Protein AF-A0A7S0HL14-F1 (afdb_monomer_lite)

Sequence (675 aa):
MILPLNVLNHGESYPVNCLTGDGIAELRKSVFEAVQELLWWKELIPRTFLRLEQAVKQRSRDEAVINMSEYMVLVKQAKVHEEEVKIATTMLHEMGVLKYFGHKMTNDKSDTGNSLSLHCLPGIFHCLGCQSFFPQRIHASRQNKIHDNDVANAADITTDAGRDPSKQEQDKYSFEDSVFISPAWMIEVLKGVMRHDWRHLDTFKGDAIGSKKVRKLLQLGIIDEDILKNLWPREKCDEAHTSATRKGIDVSKAVALLRGCDLAHFLGAGGNVDAAEKQQARTRELLCPGIIPHFMRQHQRAVSSSDDFFVSREYEYNIFPAGFTERLVVRCAGRHEDVDCSAGMAVMRGWGRLLVVSWSSEDVVEHTLRVDASTLQQMENFEKDLRALEAFFPGMKRRRQQSEKTRSGEEKVQVGIFWYGKQSKQCAQEIKKTIESKYSSHCYPLNLSCNIYTVSDSVSEDSNFLVNVLCISMECSKKTAGAKIFYNLWNKLTHKKATIIPVILEDYKKYIEEKKTLDKWWPVEIEGMEQYRIFHEYKREEESMRMLYEDVMMKLRRGQGSLLDSMSFCNQNKLLCQDCMRDVNASEEVGEYDLSKKSLQDEDIMMQEVTCSKNAHRKQVKEVLSFNNSFSPCPSCAKQKRVPHFFSRRACLSKLDRTLTAKEYCPSCQREVDV

Organism: NCBI:txid3032

Radius of gyration: 32.2 Å; chains: 1; bounding box: 74×86×93 Å

Foldseek 3Di:
DFPPPPCQPVVDDQDADPPVRPRVVVVVVSVVVVCCPDPCSPPDDDQLLVQLLVLLVVVCLADQKDFQVVSVVSSVVSVPDLVCQVVSVLVCCVVVQKNAQAQDSDPPPDPDDDRPGPLDDPDPCPDPDDDDDDDDDDDDDDDDDDDDDDDDDDPDPDDPDDDDVVVVVVCLQARNRMMGRHSVLLVLLVCLLQPQPVVLLVVLVVPPVSVVQVCCCAFFVKHFQVCLLSSHDPDPDDDDDDDRNNPRDDSSVSSSSCVSVLQKDWAQPLDPPDPVVVVPPPGTIIRGQSSHPLPHDDDPPLDPDPVQFQWKKKWKKQDDPPCLVSSLQSQLSVQARDWGDHNFKIWGHFLQKIKIWGWDPPDNGITMIMITILDPVSVVSSVVSNVSSCSVDRPMDGPDIPPMPRDPADRAAAEEEEEEDDVSVVVSVLLQVLLQVVVVVSVRPDHHRHDYDYQDPPPDPRNRYQEYEYEDAVSLVPPDPSVVSSLVVQQSCVVVVHHYAYEYEPRLVVVCVVVPCPPPSDDPSHPPCVVHPDHQYDDPDPVSSVVVSVVSNVSSRCHPNHDVPPPPPPCLPWLFDPVQVVPVPDPDDTFTWDPPPPDPPDPVQQQDWTATPPPRDIDGNVVSCVVSQDADFQVVCVVVVHDTDGDGPVQQVVQQDPVRWRFDQGPVVRDTGTD

InterPro domains:
  IPR036388 Winged helix-like DNA-binding domain superfamily [G3DSA:1.10.10.10] (16-110)

Secondary structure (DSSP, 8-state):
-------GGGGPPP---TTT-TTHHHHHHHHHHHHHTSGGGG----HHHHHHHHHHHHHTTT-SEEEHHHHHHHHHHHT--GGGHHHHHHHHHHTTS-EE--S-S-------S----SS--S-----S-------------------------------S----HHHHHHHTT--TTEEE--HHHHHHHHHHHHT--HHHHGGGTTSHHHHHHHHHHHHH-EEEHHHHTTSS------S-S-SSTTS---HHHHHHHHHHTTS-EETTTTS---TTGGGS--PPEEE-GGGS-TTS-----S---GGG-SEEEEEEES---TTHHHHHHHHHHTT-SEEEEETTEEEEEETTEEEEEEEEEEETTEEEEEEEESSHHHHHHHHHHHHHHHHHSTT--EEEEPPPEE-SSPPPPSEEEEE-SHHHHHHHHHHHHHHHHHHHHTT-SS---EEEEE--TT--TT---SEEEEEE-GGGTSSSHHHHHHHHHHHHHHHTT-EEEEEE-HHHHHHHHHHT-TTTSS-TT--SGGG----EE--SSHHHHHHHHHHHHHHHHHTTTSSTT-S-TTTTTSEE-TTTTT-TTS-S---EE--TTS-TT-GGGGGSEEE-TTT--EEEHHHHHHHHT---B-HHHHHTTS---B--HHHHHHTB-TTS-BEEEETTTTEEEE-

pLDDT: mean 72.05, std 20.82, range [23.08, 98.31]

Structure (mmCIF, N/CA/C/O backbone):
data_AF-A0A7S0HL14-F1
#
_entry.id   AF-A0A7S0HL14-F1
#
loop_
_atom_site.group_PDB
_atom_site.id
_atom_site.type_symbol
_atom_site.label_atom_id
_atom_site.label_alt_id
_atom_site.label_comp_id
_atom_site.label_asym_id
_atom_site.label_entity_id
_atom_site.label_seq_id
_atom_site.pdbx_PDB_ins_code
_atom_site.Cartn_x
_atom_site.Cartn_y
_atom_site.Cartn_z
_atom_site.occupancy
_atom_site.B_iso_or_equiv
_atom_site.auth_seq_id
_atom_site.auth_comp_id
_atom_site.auth_asym_id
_atom_site.auth_atom_id
_atom_site.pdbx_PDB_model_num
ATOM 1 N N . MET A 1 1 ? 4.676 3.512 27.578 1.00 27.67 1 MET A N 1
ATOM 2 C CA . MET A 1 1 ? 4.393 2.757 28.817 1.00 27.67 1 MET A CA 1
ATOM 3 C C . MET A 1 1 ? 3.334 1.726 28.456 1.00 27.67 1 MET A C 1
ATOM 5 O O . MET A 1 1 ? 2.321 2.122 27.903 1.00 27.67 1 MET A O 1
ATOM 9 N N . ILE A 1 2 ? 3.603 0.425 28.619 1.00 28.83 2 ILE A N 1
ATOM 10 C CA . ILE A 1 2 ? 2.559 -0.608 28.483 1.00 28.83 2 ILE A CA 1
ATOM 11 C C . ILE A 1 2 ? 1.528 -0.236 29.549 1.00 28.83 2 ILE A C 1
ATOM 13 O O . ILE A 1 2 ? 1.938 -0.132 30.705 1.00 28.83 2 ILE A O 1
ATOM 17 N N . LEU A 1 3 ? 0.258 0.013 29.213 1.00 32.94 3 LEU A N 1
ATOM 18 C CA . LEU A 1 3 ? -0.761 -0.218 30.236 1.00 32.94 3 LEU A CA 1
ATOM 19 C C . LEU A 1 3 ? -0.685 -1.721 30.458 1.00 32.94 3 LEU A C 1
ATOM 21 O O . LEU A 1 3 ? -0.991 -2.450 29.510 1.00 32.94 3 LEU A O 1
ATOM 25 N N . PRO A 1 4 ? -0.128 -2.179 31.594 1.00 39.50 4 PRO A N 1
ATOM 26 C CA . PRO A 1 4 ? 0.089 -3.594 31.820 1.00 39.50 4 PRO A CA 1
ATOM 27 C C . PRO A 1 4 ? -1.215 -4.309 31.503 1.00 39.50 4 PRO A C 1
ATOM 29 O O . PRO A 1 4 ? -2.294 -3.773 31.769 1.00 39.50 4 PRO A O 1
ATOM 32 N N . LEU A 1 5 ? -1.128 -5.508 30.934 1.00 44.53 5 LEU A N 1
ATOM 33 C CA . LEU A 1 5 ? -2.241 -6.429 31.060 1.00 44.53 5 LEU A CA 1
ATOM 34 C C . LEU A 1 5 ? -2.443 -6.537 32.574 1.00 44.53 5 LEU A C 1
ATOM 36 O O . LEU A 1 5 ? -1.595 -7.107 33.259 1.00 44.53 5 LEU A O 1
ATOM 40 N N . ASN A 1 6 ? -3.447 -5.836 33.105 1.00 48.62 6 ASN A N 1
ATOM 41 C CA . ASN A 1 6 ? -3.761 -5.865 34.522 1.00 48.62 6 ASN A CA 1
ATOM 42 C C . ASN A 1 6 ? -4.349 -7.246 34.736 1.00 48.62 6 ASN A C 1
ATOM 44 O O . ASN A 1 6 ? -5.549 -7.470 34.586 1.00 48.62 6 ASN A O 1
ATOM 48 N N . VAL A 1 7 ? -3.450 -8.200 34.957 1.00 54.28 7 VAL A N 1
ATOM 49 C CA . VAL A 1 7 ? -3.810 -9.546 35.336 1.00 54.28 7 VAL A CA 1
ATOM 50 C C . VAL A 1 7 ? -4.425 -9.401 36.716 1.00 54.28 7 VAL A C 1
ATOM 52 O O . VAL A 1 7 ? -3.726 -9.175 37.706 1.00 54.28 7 VAL A O 1
ATOM 55 N N . LEU A 1 8 ? -5.755 -9.430 36.745 1.00 56.16 8 LEU A N 1
ATOM 56 C CA . LEU A 1 8 ? -6.511 -9.350 37.981 1.00 56.16 8 LEU A CA 1
ATOM 57 C C . LEU A 1 8 ? -6.079 -10.506 38.877 1.00 56.16 8 LEU A C 1
ATOM 59 O O . LEU A 1 8 ? -5.734 -11.584 38.386 1.00 56.16 8 LEU A O 1
ATOM 63 N N . ASN A 1 9 ? -6.073 -10.264 40.185 1.00 63.84 9 ASN A N 1
ATOM 64 C CA . ASN A 1 9 ? -5.718 -11.281 41.168 1.00 63.84 9 ASN A CA 1
ATOM 65 C C . ASN A 1 9 ? -4.290 -11.847 41.008 1.00 63.84 9 ASN A C 1
ATOM 67 O O . ASN A 1 9 ? -4.067 -13.031 41.221 1.00 63.84 9 ASN A O 1
ATOM 71 N N . HIS A 1 10 ? -3.319 -11.044 40.556 1.00 67.75 10 HIS A N 1
ATOM 72 C CA . HIS A 1 10 ? -1.920 -11.477 40.383 1.00 67.75 10 HIS A CA 1
ATOM 73 C C . HIS A 1 10 ? -1.721 -12.712 39.473 1.00 67.75 10 HIS A C 1
ATOM 75 O O . HIS A 1 10 ? -0.674 -13.355 39.527 1.00 67.75 10 HIS A O 1
ATOM 81 N N . GLY A 1 11 ? -2.694 -13.039 38.614 1.00 65.81 11 GLY A N 1
ATOM 82 C CA . GLY A 1 11 ? -2.657 -14.240 37.766 1.00 65.81 11 GLY A CA 1
ATOM 83 C C . GLY A 1 11 ? -3.270 -15.490 38.382 1.00 65.81 11 GLY A C 1
ATOM 84 O O . GLY A 1 11 ? -3.251 -16.541 37.745 1.00 65.81 11 GLY A O 1
ATOM 85 N N . GLU A 1 12 ? -3.853 -15.389 39.572 1.00 66.94 12 GLU A N 1
ATOM 86 C CA . GLU A 1 12 ? -4.591 -16.481 40.192 1.00 66.94 12 GLU A CA 1
ATOM 87 C C . GLU A 1 12 ? -5.990 -16.637 39.577 1.00 66.94 12 GLU A C 1
ATOM 89 O O . GLU A 1 12 ? -6.750 -15.679 39.406 1.00 66.94 12 GLU A O 1
ATOM 94 N N . SER A 1 13 ? -6.354 -17.879 39.263 1.00 76.44 13 SER A N 1
ATOM 95 C CA . SER A 1 13 ? -7.657 -18.236 38.703 1.00 76.44 13 SER A CA 1
ATOM 96 C C . SER A 1 13 ? -8.749 -18.294 39.771 1.00 76.44 13 SER A C 1
ATOM 98 O O . SER A 1 13 ? -8.554 -18.914 40.816 1.00 76.44 13 SER A O 1
ATOM 100 N N . TYR A 1 14 ? -9.937 -17.764 39.466 1.00 79.06 14 TYR A N 1
ATOM 101 C CA . TYR A 1 14 ? -11.134 -17.995 40.277 1.00 79.06 14 TYR A CA 1
ATOM 102 C C . TYR A 1 14 ? -11.744 -19.365 39.941 1.00 79.06 14 TYR A C 1
ATOM 104 O O . TYR A 1 14 ? -12.082 -19.599 38.776 1.00 79.06 14 TYR A O 1
ATOM 112 N N . PRO A 1 15 ? -11.911 -20.277 40.915 1.00 82.69 15 PRO A N 1
ATOM 113 C CA . PRO A 1 15 ? -12.635 -21.519 40.688 1.00 82.69 15 PRO A CA 1
ATOM 114 C C . PRO A 1 15 ? -14.128 -21.201 40.568 1.00 82.69 15 PRO A C 1
ATOM 116 O O . PRO A 1 15 ? -14.776 -20.895 41.563 1.00 82.69 15 PRO A O 1
ATOM 119 N N . VAL A 1 16 ? -14.669 -21.248 39.350 1.00 88.50 16 VAL A N 1
ATOM 120 C CA . VAL A 1 16 ? -16.094 -20.999 39.092 1.00 88.50 16 VAL A CA 1
ATOM 121 C C . VAL A 1 16 ? -16.775 -22.301 38.696 1.00 88.50 16 VAL A C 1
ATOM 123 O O . VAL A 1 16 ? -16.356 -22.962 37.745 1.00 88.50 16 VAL A O 1
ATOM 126 N N . ASN A 1 17 ? -17.844 -22.662 39.402 1.00 88.88 17 ASN A N 1
ATOM 127 C CA . ASN A 1 17 ? -18.655 -23.835 39.102 1.00 88.88 17 ASN A CA 1
ATOM 128 C C . ASN A 1 17 ? -19.972 -23.412 38.437 1.00 88.88 17 ASN A C 1
ATOM 130 O O . ASN A 1 17 ? -20.773 -22.678 39.011 1.00 88.88 17 ASN A O 1
ATOM 134 N N . CYS A 1 18 ? -20.215 -23.895 37.219 1.00 85.12 18 CYS A N 1
ATOM 135 C CA . CYS A 1 18 ? -21.403 -23.550 36.438 1.00 85.12 18 CYS A CA 1
ATOM 136 C C . CYS A 1 18 ? -22.689 -24.267 36.885 1.00 85.12 18 CYS A C 1
ATOM 138 O O . CYS A 1 18 ? -23.774 -23.824 36.520 1.00 85.12 18 CYS A O 1
ATOM 140 N N . LEU A 1 19 ? -22.582 -25.352 37.659 1.00 86.50 19 LEU A N 1
ATOM 141 C CA . LEU A 1 19 ? -23.725 -26.117 38.165 1.00 86.50 19 LEU A CA 1
ATOM 142 C C . LEU A 1 19 ? -24.200 -25.597 39.521 1.00 86.50 19 LEU A C 1
ATOM 144 O O . LEU A 1 19 ? -25.401 -25.478 39.744 1.00 86.50 19 LEU A O 1
ATOM 148 N N . THR A 1 20 ? -23.265 -25.295 40.422 1.00 91.75 20 THR A N 1
ATOM 149 C CA . THR A 1 20 ? -23.585 -24.819 41.778 1.00 91.75 20 THR A CA 1
ATOM 150 C C . THR A 1 20 ? -23.620 -23.296 41.872 1.00 91.75 20 THR A C 1
ATOM 152 O O . THR A 1 20 ? -24.282 -22.750 42.749 1.00 91.75 20 THR A O 1
ATOM 155 N N . GLY A 1 21 ? -22.941 -22.600 40.955 1.00 89.88 21 GLY A N 1
ATOM 156 C CA . GLY A 1 21 ? -22.742 -21.155 41.013 1.00 89.88 21 GLY A CA 1
ATOM 157 C C . GLY A 1 21 ? -21.620 -20.720 41.962 1.00 89.88 21 GLY A C 1
ATOM 158 O O . GLY A 1 21 ? -21.402 -19.515 42.113 1.00 89.88 21 GLY A O 1
ATOM 159 N N . ASP A 1 22 ? -20.901 -21.665 42.579 1.00 93.19 22 ASP A N 1
ATOM 160 C CA . ASP A 1 22 ? -19.770 -21.366 43.465 1.00 93.19 22 ASP A CA 1
ATOM 161 C C . ASP A 1 22 ? -18.701 -20.561 42.711 1.00 93.19 22 ASP A C 1
ATOM 163 O O . ASP A 1 22 ? -18.429 -20.818 41.534 1.00 93.19 22 ASP A O 1
ATOM 167 N N . GLY A 1 23 ? -18.108 -19.563 43.370 1.00 86.94 23 GLY A N 1
ATOM 168 C CA . GLY A 1 23 ? -17.085 -18.698 42.777 1.00 86.94 23 GLY A CA 1
ATOM 169 C C . GLY A 1 23 ? -17.621 -17.529 41.942 1.00 86.94 23 GLY A C 1
ATOM 170 O O . GLY A 1 23 ? -16.855 -16.624 41.604 1.00 86.94 23 GLY A O 1
ATOM 171 N N . ILE A 1 24 ? -18.919 -17.494 41.594 1.00 89.31 24 ILE A N 1
ATOM 172 C CA . ILE A 1 24 ? -19.498 -16.393 40.797 1.00 89.31 24 ILE A CA 1
ATOM 173 C C . ILE A 1 24 ? -19.527 -15.083 41.594 1.00 89.31 24 ILE A C 1
ATOM 175 O O . ILE A 1 24 ? -19.298 -14.010 41.028 1.00 89.31 24 ILE A O 1
ATOM 179 N N . ALA A 1 25 ? -19.832 -15.140 42.892 1.00 90.12 25 ALA A N 1
ATOM 180 C CA . ALA A 1 25 ? -19.901 -13.949 43.737 1.00 90.12 25 ALA A CA 1
ATOM 181 C C . ALA A 1 25 ? -18.509 -13.330 43.936 1.00 90.12 25 ALA A C 1
ATOM 183 O O . ALA A 1 25 ? -18.350 -12.113 43.836 1.00 90.12 25 ALA A O 1
ATOM 184 N N . GLU A 1 26 ? -17.506 -14.178 44.143 1.00 89.25 26 GLU A N 1
ATOM 185 C CA . GLU A 1 26 ? -16.096 -13.835 44.275 1.00 89.25 26 GLU A CA 1
ATOM 186 C C . GLU A 1 26 ? -15.563 -13.230 42.977 1.00 89.25 26 GLU A C 1
ATOM 188 O O . GLU A 1 26 ? -14.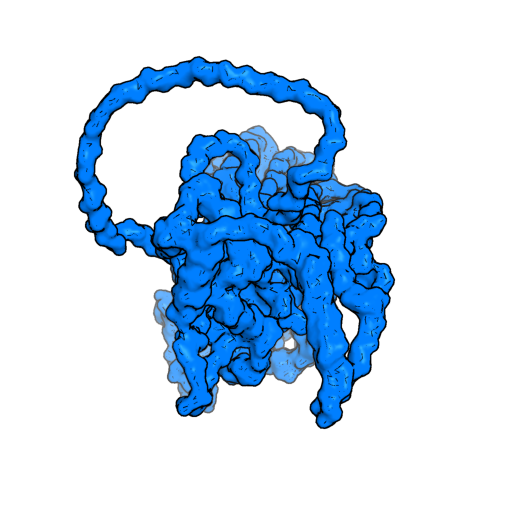977 -12.147 43.003 1.00 89.25 26 GLU A O 1
ATOM 193 N N . LEU A 1 27 ? -15.850 -13.862 41.832 1.00 87.06 27 LEU A N 1
ATOM 194 C CA . LEU A 1 27 ? -15.497 -13.319 40.523 1.00 87.06 27 LEU A CA 1
ATOM 195 C C . LEU A 1 27 ? -16.151 -11.950 40.297 1.00 87.06 27 LEU A C 1
ATOM 197 O O . LEU A 1 27 ? -15.487 -11.011 39.866 1.00 87.06 27 LEU A O 1
ATOM 201 N N . ARG A 1 28 ? -17.444 -11.800 40.617 1.00 89.38 28 ARG A N 1
ATOM 202 C CA . ARG A 1 28 ? -18.153 -10.518 40.485 1.00 89.38 28 ARG A CA 1
ATOM 203 C C . ARG A 1 28 ? -17.505 -9.437 41.346 1.00 89.38 28 ARG A C 1
ATOM 205 O O . ARG A 1 28 ? -17.292 -8.332 40.856 1.00 89.38 28 ARG A O 1
ATOM 212 N N . LYS A 1 29 ? -17.203 -9.747 42.609 1.00 88.75 29 LYS A N 1
ATOM 213 C CA . LYS A 1 29 ? -16.534 -8.827 43.534 1.00 88.75 29 LYS A CA 1
ATOM 214 C C . LYS A 1 29 ? -15.169 -8.400 42.989 1.00 88.75 29 LYS A C 1
ATOM 216 O O . LYS A 1 29 ? -14.912 -7.205 42.917 1.00 88.75 29 LYS A O 1
ATOM 221 N N . SER A 1 30 ? -14.367 -9.354 42.522 1.00 85.94 30 SER A N 1
ATOM 222 C CA . SER A 1 30 ? -13.057 -9.092 41.920 1.00 85.94 30 SER A CA 1
ATOM 223 C C . SER A 1 30 ? -13.144 -8.178 40.698 1.00 85.94 30 SER A C 1
ATOM 225 O O . SER A 1 30 ? -12.401 -7.208 40.594 1.00 85.94 30 SER A O 1
ATOM 227 N N . VAL A 1 31 ? -14.109 -8.414 39.802 1.00 86.44 31 VAL A N 1
ATOM 228 C CA . VAL A 1 31 ? -14.343 -7.531 38.649 1.00 86.44 31 VAL A CA 1
ATOM 229 C C . VAL A 1 31 ? -14.704 -6.112 39.101 1.00 86.44 31 VAL A C 1
ATOM 231 O O . VAL A 1 31 ? -14.217 -5.151 38.511 1.00 86.44 31 VAL A O 1
ATOM 234 N N . PHE A 1 32 ? -15.524 -5.950 40.145 1.00 88.06 32 PHE A N 1
ATOM 235 C CA . PHE A 1 32 ? -15.841 -4.623 40.686 1.00 88.06 32 PHE A CA 1
ATOM 236 C C . PHE A 1 32 ? -14.618 -3.922 41.280 1.00 88.06 32 PHE A C 1
ATOM 238 O O . PHE A 1 32 ? -14.407 -2.748 40.987 1.00 88.06 32 PHE A O 1
ATOM 245 N N . GLU A 1 33 ? -13.823 -4.623 42.086 1.00 86.88 33 GLU A N 1
ATOM 246 C CA . GLU A 1 33 ? -12.596 -4.084 42.688 1.00 86.88 33 GLU A CA 1
ATOM 247 C C . GLU A 1 33 ? -11.602 -3.669 41.597 1.00 86.88 33 GLU A C 1
ATOM 249 O O . GLU A 1 33 ? -11.159 -2.523 41.563 1.00 86.88 33 GLU A O 1
ATOM 254 N N . ALA A 1 34 ? -11.377 -4.540 40.614 1.00 83.88 34 ALA A N 1
ATOM 255 C CA . ALA A 1 34 ? -10.540 -4.271 39.452 1.00 83.88 34 ALA A CA 1
ATOM 256 C C . ALA A 1 34 ? -10.969 -3.023 38.674 1.00 83.88 34 ALA A C 1
ATOM 258 O O . ALA A 1 34 ? -10.138 -2.209 38.280 1.00 83.88 34 ALA A O 1
ATOM 259 N N . VAL A 1 35 ? -12.275 -2.867 38.443 1.00 83.94 35 VAL A N 1
ATOM 260 C CA . VAL A 1 35 ? -12.829 -1.702 37.750 1.00 83.94 35 VAL A CA 1
ATOM 261 C C . VAL A 1 35 ? -12.639 -0.426 38.577 1.00 83.94 35 VAL A C 1
ATOM 263 O O . VAL A 1 35 ? -12.315 0.613 38.010 1.00 83.94 35 VAL A O 1
ATOM 266 N N . GLN A 1 36 ? -12.782 -0.493 39.904 1.00 85.75 36 GLN A N 1
ATOM 267 C CA . GLN A 1 36 ? -12.572 0.650 40.803 1.00 85.75 36 GLN A CA 1
ATOM 268 C C . GLN A 1 36 ? -11.106 1.099 40.896 1.00 85.75 36 GLN A C 1
ATOM 270 O O . GLN A 1 36 ? -10.846 2.266 41.205 1.00 85.75 36 GLN A O 1
ATOM 275 N N . GLU A 1 37 ? -10.165 0.194 40.630 1.00 83.25 37 GLU A N 1
ATOM 276 C CA . GLU A 1 37 ? -8.726 0.471 40.577 1.00 83.25 37 GLU A CA 1
ATOM 277 C C . GLU A 1 37 ? -8.276 1.119 39.259 1.00 83.25 37 GLU A C 1
ATOM 279 O O . GLU A 1 37 ? -7.168 1.658 39.180 1.00 83.25 37 GLU A O 1
ATOM 284 N N . LEU A 1 38 ? -9.115 1.108 38.217 1.00 79.38 38 LEU A N 1
ATOM 285 C CA . LEU A 1 38 ? -8.789 1.756 36.950 1.00 79.38 38 LEU A CA 1
ATOM 286 C C . LEU A 1 38 ? -8.641 3.268 37.146 1.00 79.38 38 LEU A C 1
ATOM 288 O O . LEU A 1 38 ? -9.503 3.925 37.730 1.00 79.38 38 LEU A O 1
ATOM 292 N N . LEU A 1 39 ? -7.567 3.840 36.593 1.00 79.25 39 LEU A N 1
ATOM 293 C CA . LEU A 1 39 ? -7.247 5.270 36.726 1.00 79.25 39 LEU A CA 1
ATOM 294 C C . LEU A 1 39 ? -8.408 6.186 36.302 1.00 79.25 39 LEU A C 1
ATOM 296 O O . LEU A 1 39 ? -8.631 7.227 36.915 1.00 79.25 39 LEU A O 1
ATOM 300 N N . TRP A 1 40 ? -9.168 5.766 35.292 1.00 76.50 40 TRP A N 1
ATOM 301 C CA . TRP A 1 40 ? -10.280 6.518 34.717 1.00 76.50 40 TRP A CA 1
ATOM 302 C C . TRP A 1 40 ? -11.609 6.336 35.470 1.00 76.50 40 TRP A C 1
ATOM 304 O O . TRP A 1 40 ? -12.562 7.065 35.213 1.00 76.50 40 TRP A O 1
ATOM 314 N N . TRP A 1 41 ? -11.704 5.422 36.445 1.00 80.25 41 TRP A N 1
ATOM 315 C CA . TRP A 1 41 ? -12.949 5.195 37.198 1.00 80.25 41 TRP A CA 1
ATOM 316 C C . TRP A 1 41 ? -13.405 6.427 37.992 1.00 80.25 41 TRP A C 1
ATOM 318 O O . TRP A 1 41 ? -14.599 6.674 38.151 1.00 80.25 41 TRP A O 1
ATOM 328 N N . LYS A 1 42 ? -12.448 7.214 38.497 1.00 83.31 42 LYS A N 1
ATOM 329 C CA . LYS A 1 42 ? -12.705 8.454 39.250 1.00 83.31 42 LYS A CA 1
ATOM 330 C C . LYS A 1 42 ? -12.611 9.709 38.381 1.00 83.31 42 LYS A C 1
ATOM 332 O O . LYS A 1 42 ? -12.686 10.818 38.910 1.00 83.31 42 LYS A O 1
ATOM 337 N N . GLU A 1 43 ? -12.406 9.549 37.078 1.00 83.88 43 GLU A N 1
ATOM 338 C CA . GLU A 1 43 ? -12.248 10.672 36.168 1.00 83.88 43 GLU A CA 1
ATOM 339 C C . GLU A 1 43 ? -13.578 11.414 35.996 1.00 83.88 43 GLU A C 1
ATOM 341 O O . GLU A 1 43 ? -14.638 10.823 35.778 1.00 83.88 43 GLU A O 1
ATOM 346 N N . LEU A 1 44 ? -13.535 12.738 36.147 1.00 89.62 44 LEU A N 1
ATOM 347 C CA . LEU A 1 44 ? -14.723 13.576 36.043 1.00 89.62 44 LEU A CA 1
ATOM 348 C C . LEU A 1 44 ? -15.034 13.839 34.570 1.00 89.62 44 LEU A C 1
ATOM 350 O O . LEU A 1 44 ? -14.420 14.697 33.943 1.00 89.62 44 LEU A O 1
ATOM 354 N N . ILE A 1 45 ? -16.028 13.132 34.034 1.00 91.75 45 ILE A N 1
ATOM 355 C CA . ILE A 1 45 ? -16.480 13.326 32.653 1.00 91.75 45 ILE A CA 1
ATOM 356 C C . ILE A 1 45 ? -17.509 14.471 32.595 1.00 91.75 45 ILE A C 1
ATOM 358 O O . ILE A 1 45 ? -18.519 14.429 33.313 1.00 91.75 45 ILE A O 1
ATOM 362 N N . PRO A 1 46 ? -17.321 15.487 31.728 1.00 95.69 46 PRO A N 1
ATOM 363 C CA . PRO A 1 46 ? -18.305 16.546 31.536 1.00 95.69 46 PRO A CA 1
ATOM 364 C C . PRO A 1 46 ? -19.691 16.000 31.168 1.00 95.69 46 PRO A C 1
ATOM 366 O O . PRO A 1 46 ? -19.847 15.138 30.302 1.00 95.69 46 PRO A O 1
ATOM 369 N N . ARG A 1 47 ? -20.749 16.558 31.775 1.00 96.88 47 ARG A N 1
ATOM 370 C CA . ARG A 1 47 ? -22.139 16.146 31.486 1.00 96.88 47 ARG A CA 1
ATOM 371 C C . ARG A 1 47 ? -22.518 16.324 30.012 1.00 96.88 47 ARG A C 1
ATOM 373 O O . ARG A 1 47 ? -23.366 15.592 29.514 1.00 96.88 47 ARG A O 1
ATOM 380 N N . THR A 1 48 ? -21.928 17.302 29.329 1.00 97.94 48 THR A N 1
ATOM 381 C CA . THR A 1 48 ? -22.106 17.541 27.888 1.00 97.94 48 THR A CA 1
ATOM 382 C C . THR A 1 48 ? -21.564 16.375 27.060 1.00 97.94 48 THR A C 1
ATOM 384 O O . THR A 1 48 ? -22.221 15.953 26.112 1.00 97.94 48 THR A O 1
ATOM 387 N N . PHE A 1 49 ? -20.444 15.771 27.468 1.00 97.06 49 PHE A N 1
ATOM 388 C CA . PHE A 1 49 ? -19.846 14.627 26.775 1.00 97.06 49 PHE A CA 1
ATOM 389 C C . PHE A 1 49 ? -20.683 13.362 26.989 1.00 97.06 49 PHE A C 1
ATOM 391 O O . PHE A 1 49 ? -20.947 12.637 26.035 1.00 97.06 49 PHE A O 1
ATOM 398 N N . LEU A 1 50 ? -21.203 13.148 28.204 1.00 96.50 50 LEU A N 1
ATOM 399 C CA . LEU A 1 50 ? -22.134 12.045 28.490 1.00 96.50 50 LEU A CA 1
ATOM 400 C C . LEU A 1 50 ? -23.455 12.178 27.714 1.00 96.50 50 LEU A C 1
ATOM 402 O O . LEU A 1 50 ? -24.016 11.186 27.253 1.00 96.50 50 LEU A O 1
ATOM 406 N N . ARG A 1 51 ? -23.965 13.403 27.529 1.00 98.19 51 ARG A N 1
ATOM 407 C CA . ARG A 1 51 ? -25.136 13.646 26.666 1.00 98.19 51 ARG A CA 1
ATOM 408 C C . ARG A 1 51 ? -24.835 13.331 25.206 1.00 98.19 51 ARG A C 1
ATOM 410 O O . ARG A 1 51 ? -25.686 12.751 24.538 1.00 98.19 51 ARG A O 1
ATOM 417 N N . LEU A 1 52 ? -23.645 13.691 24.724 1.00 98.31 52 LEU A N 1
ATOM 418 C CA . LEU A 1 52 ? -23.210 13.349 23.373 1.00 98.31 52 LEU A CA 1
ATOM 419 C C . LEU A 1 52 ? -23.093 11.831 23.202 1.00 98.31 52 LEU A C 1
ATOM 421 O O . LEU A 1 52 ? -23.626 11.292 22.239 1.00 98.31 52 LEU A O 1
ATOM 425 N N . GLU A 1 53 ? -22.493 11.131 24.166 1.00 97.50 53 GLU A N 1
ATOM 426 C CA . GLU A 1 53 ? -22.430 9.667 24.195 1.00 97.50 53 GLU A CA 1
ATOM 427 C C . GLU A 1 53 ? -23.827 9.039 24.077 1.00 97.50 53 GLU A C 1
ATOM 429 O O . GLU A 1 53 ? -24.053 8.151 23.254 1.00 97.50 53 GLU A O 1
ATOM 434 N N . GLN A 1 54 ? -24.786 9.518 24.874 1.00 97.81 54 GLN A N 1
ATOM 435 C CA . GLN A 1 54 ? -26.173 9.052 24.834 1.00 97.81 54 GLN A CA 1
ATOM 436 C C . GLN A 1 54 ? -26.837 9.339 23.483 1.00 97.81 54 GLN A C 1
ATOM 438 O O . GLN A 1 54 ? -27.513 8.462 22.946 1.00 97.81 54 GLN A O 1
ATOM 443 N N . ALA A 1 55 ? -26.623 10.528 22.914 1.00 97.81 55 ALA A N 1
ATOM 444 C CA . ALA A 1 55 ? -27.150 10.895 21.602 1.00 97.81 55 ALA A CA 1
ATOM 445 C C . ALA A 1 55 ? -26.591 9.987 20.494 1.00 97.81 55 ALA A C 1
ATOM 447 O O . ALA A 1 55 ? -27.353 9.484 19.667 1.00 97.81 55 ALA A O 1
ATOM 448 N N . VAL A 1 56 ? -25.287 9.696 20.526 1.00 97.50 56 VAL A N 1
ATOM 449 C CA . VAL A 1 56 ? -24.623 8.767 19.600 1.00 97.50 56 VAL A CA 1
ATOM 450 C C . VAL A 1 56 ? -25.179 7.349 19.758 1.00 97.50 56 VAL A C 1
ATOM 452 O O . VAL A 1 56 ? -25.573 6.738 18.767 1.00 97.50 56 VAL A O 1
ATOM 455 N N . LYS A 1 57 ? -25.300 6.837 20.992 1.00 95.88 57 LYS A N 1
ATOM 456 C CA . LYS A 1 57 ? -25.880 5.507 21.274 1.00 95.88 57 LYS A CA 1
ATOM 457 C C . LYS A 1 57 ? -27.348 5.385 20.868 1.00 95.88 57 LYS A C 1
ATOM 459 O O . LYS A 1 57 ? -27.798 4.302 20.507 1.00 95.88 57 LYS A O 1
ATOM 464 N N . GLN A 1 58 ? -28.113 6.468 20.963 1.00 95.81 58 GLN A N 1
ATOM 465 C CA . GLN A 1 58 ? -29.497 6.483 20.510 1.00 95.81 58 GLN A CA 1
ATOM 466 C C . GLN A 1 58 ? -29.557 6.468 18.979 1.00 95.81 58 GLN A C 1
ATOM 468 O O . GLN A 1 58 ? -30.297 5.663 18.420 1.00 95.81 58 GLN A O 1
ATOM 473 N N . ARG A 1 59 ? -28.741 7.291 18.305 1.00 95.69 59 ARG A N 1
ATOM 474 C CA . ARG A 1 59 ? -28.659 7.336 16.838 1.00 95.69 59 ARG A CA 1
ATOM 475 C C . ARG A 1 59 ? -28.157 6.019 16.240 1.00 95.69 59 ARG A C 1
ATOM 477 O O . ARG A 1 59 ? -28.622 5.615 15.178 1.00 95.69 59 ARG A O 1
ATOM 484 N N . SER A 1 60 ? -27.268 5.315 16.942 1.00 94.06 60 SER A N 1
ATOM 485 C CA . SER A 1 60 ? -26.672 4.064 16.462 1.00 94.06 60 SER A CA 1
ATOM 486 C C . SER A 1 60 ? -27.637 2.879 16.371 1.00 94.06 60 SER A C 1
ATOM 488 O O . SER A 1 60 ? -27.306 1.854 15.769 1.00 94.06 60 SER A O 1
ATOM 490 N N . ARG A 1 61 ? -28.841 3.021 16.945 1.00 90.75 61 ARG A N 1
ATOM 491 C CA . ARG A 1 61 ? -29.947 2.067 16.789 1.00 90.75 61 ARG A CA 1
ATOM 492 C C . ARG A 1 61 ? -30.545 2.101 15.385 1.00 90.75 61 ARG A C 1
ATOM 494 O O . ARG A 1 61 ? -31.005 1.069 14.910 1.00 90.75 61 ARG A O 1
ATOM 501 N N . ASP A 1 62 ? -30.505 3.258 14.731 1.00 90.81 62 ASP A N 1
ATOM 502 C CA . ASP A 1 62 ? -31.129 3.469 13.423 1.00 90.81 62 ASP A CA 1
ATOM 503 C C . ASP A 1 62 ? -30.096 3.454 12.286 1.00 90.81 62 ASP A C 1
ATOM 505 O O . ASP A 1 62 ? -30.380 3.004 11.168 1.00 90.81 62 ASP A O 1
ATOM 509 N N . GLU A 1 63 ? -28.882 3.936 12.570 1.00 92.50 63 GLU A N 1
ATOM 510 C CA . GLU A 1 63 ? -27.817 4.132 11.590 1.00 92.50 63 GLU A CA 1
ATOM 511 C C . GLU A 1 63 ? -26.461 3.657 12.108 1.00 92.50 63 GLU A C 1
ATOM 513 O O . GLU A 1 63 ? -26.062 3.938 13.231 1.00 92.50 63 GLU A O 1
ATOM 518 N N . ALA A 1 64 ? -25.702 2.963 11.260 1.00 91.88 64 ALA A N 1
ATOM 519 C CA . ALA A 1 64 ? -24.365 2.510 11.631 1.00 91.88 64 ALA A CA 1
ATOM 520 C C . ALA A 1 64 ? -23.282 3.582 11.457 1.00 91.88 64 ALA A C 1
ATOM 522 O O . ALA A 1 64 ? -22.287 3.592 12.184 1.00 91.88 64 ALA A O 1
ATOM 523 N N . VAL A 1 65 ? -23.474 4.459 10.472 1.00 93.38 65 VAL A N 1
ATOM 524 C CA . VAL A 1 65 ? -22.506 5.466 10.036 1.00 93.38 65 VAL A CA 1
ATOM 525 C C . VAL A 1 65 ? -23.266 6.721 9.660 1.00 93.38 65 VAL A C 1
ATOM 527 O O . VAL A 1 65 ? -24.194 6.636 8.850 1.00 93.38 65 VAL A O 1
ATOM 530 N N . ILE A 1 66 ? -22.819 7.841 10.211 1.00 94.19 66 ILE A N 1
ATOM 531 C CA . ILE A 1 66 ? -23.288 9.190 9.898 1.00 94.19 66 ILE A CA 1
ATOM 532 C C . ILE A 1 66 ? -22.136 9.988 9.297 1.00 94.19 66 ILE A C 1
ATOM 534 O O . ILE A 1 66 ? -20.968 9.649 9.498 1.00 94.19 66 ILE A O 1
ATOM 538 N N . ASN A 1 67 ? -22.444 11.035 8.547 1.00 91.88 67 ASN A N 1
ATOM 539 C CA . ASN A 1 67 ? -21.417 11.955 8.076 1.00 91.88 67 ASN A CA 1
ATOM 540 C C . ASN A 1 67 ? -21.036 12.973 9.172 1.00 91.88 67 ASN A C 1
ATOM 542 O O . ASN A 1 67 ? -21.716 13.114 10.194 1.00 91.88 67 ASN A O 1
ATOM 546 N N . MET A 1 68 ? -19.947 13.712 8.955 1.00 91.38 68 MET A N 1
ATOM 547 C CA . MET A 1 68 ? -19.467 14.704 9.920 1.00 91.38 68 MET A CA 1
ATOM 548 C C . MET A 1 68 ? -20.501 15.807 10.206 1.00 91.38 68 MET A C 1
ATOM 550 O O . MET A 1 68 ? -20.639 16.240 11.347 1.00 91.38 68 MET A O 1
ATOM 554 N N . SER A 1 69 ? -21.283 16.238 9.210 1.00 92.50 69 SER A N 1
ATOM 555 C CA . SER A 1 69 ? -22.305 17.278 9.408 1.00 92.50 69 SER A CA 1
ATOM 556 C C . SER A 1 69 ? -23.441 16.822 10.333 1.00 92.50 69 SER A C 1
ATOM 558 O O . SER A 1 69 ? -23.851 17.563 11.225 1.00 92.50 69 SER A O 1
ATOM 560 N N . GLU A 1 70 ? -23.885 15.572 10.196 1.00 95.62 70 GLU A N 1
ATOM 561 C CA . GLU A 1 70 ? -24.876 14.939 11.067 1.00 95.62 70 GLU A CA 1
ATOM 562 C C . GLU A 1 70 ? -24.325 14.761 12.484 1.00 95.62 70 GLU A C 1
ATOM 564 O O . GLU A 1 70 ? -25.020 15.030 13.466 1.00 95.62 70 GLU A O 1
ATOM 569 N N . TYR A 1 71 ? -23.053 14.376 12.610 1.00 96.31 71 TYR A N 1
ATOM 570 C CA . TYR A 1 71 ? -22.391 14.295 13.908 1.00 96.31 71 TYR A CA 1
ATOM 571 C C . TYR A 1 71 ? -22.324 15.663 14.602 1.00 96.31 71 TYR A C 1
ATOM 573 O O . TYR A 1 71 ? -22.647 15.766 15.786 1.00 96.31 71 TYR A O 1
ATOM 581 N N . MET A 1 72 ? -22.014 16.738 13.870 1.00 95.88 72 MET A N 1
ATOM 582 C CA . MET A 1 72 ? -22.001 18.099 14.421 1.00 95.88 72 MET A CA 1
ATOM 583 C C . MET A 1 72 ? -23.382 18.562 14.913 1.00 95.88 72 MET A C 1
ATOM 585 O O . MET A 1 72 ? -23.469 19.342 15.866 1.00 95.88 72 MET A O 1
ATOM 589 N N . VAL A 1 73 ? -24.478 18.047 14.343 1.00 97.44 73 VAL A N 1
ATOM 590 C CA . VAL A 1 73 ? -25.827 18.266 14.889 1.00 97.44 73 VAL A CA 1
ATOM 591 C C . VAL A 1 73 ? -25.965 17.622 16.272 1.00 97.44 73 VAL A C 1
ATOM 593 O O . VAL A 1 73 ? -26.466 18.278 17.189 1.00 97.44 73 VAL A O 1
ATOM 596 N N . LEU A 1 74 ? -25.474 16.390 16.462 1.00 97.94 74 LEU A N 1
ATOM 597 C CA . LEU A 1 74 ? -25.484 15.714 17.769 1.00 97.94 74 LEU A CA 1
ATOM 598 C C . LEU A 1 74 ? -24.633 16.468 18.800 1.00 97.94 74 LEU A C 1
ATOM 600 O O . LEU A 1 74 ? -25.071 16.673 19.932 1.00 97.94 74 LEU A O 1
ATOM 604 N N . VAL A 1 75 ? -23.453 16.941 18.394 1.00 97.44 75 VAL A N 1
ATOM 605 C CA . VAL A 1 75 ? -22.553 17.775 19.212 1.00 97.44 75 VAL A CA 1
ATOM 606 C C . VAL A 1 75 ? -23.273 19.036 19.700 1.00 97.44 75 VAL A C 1
ATOM 608 O O . VAL A 1 75 ? -23.294 19.323 20.902 1.00 97.44 75 VAL A O 1
ATOM 611 N N . LYS A 1 76 ? -23.940 19.756 18.788 1.00 97.06 76 LYS A N 1
ATOM 612 C CA . LYS A 1 76 ? -24.704 20.969 19.110 1.00 97.06 76 LYS A CA 1
ATOM 613 C C . LYS A 1 76 ? -25.880 20.677 20.046 1.00 97.06 76 LYS A C 1
ATOM 615 O O . LYS A 1 76 ? -26.102 21.419 21.002 1.00 97.06 76 LYS A O 1
ATOM 620 N N . GLN A 1 77 ? -26.616 19.589 19.812 1.00 97.31 77 GLN A N 1
ATOM 621 C CA . GLN A 1 77 ? -27.728 19.159 20.672 1.00 97.31 77 GLN A CA 1
ATOM 622 C C . GLN A 1 77 ? -27.257 18.780 22.084 1.00 97.31 77 GLN A C 1
ATOM 624 O O . GLN A 1 77 ? -27.922 19.106 23.070 1.00 97.31 77 GLN A O 1
ATOM 629 N N . ALA A 1 78 ? -26.085 18.151 22.194 1.00 97.88 78 ALA A N 1
ATOM 630 C CA . ALA A 1 78 ? -25.453 17.808 23.465 1.00 97.88 78 ALA A CA 1
ATOM 631 C C . ALA A 1 78 ? -24.880 19.025 24.218 1.00 97.88 78 ALA A C 1
ATOM 633 O O . ALA A 1 78 ? -24.570 18.913 25.410 1.00 97.88 78 ALA A O 1
ATOM 634 N N . LYS A 1 79 ? -24.815 20.191 23.554 1.00 97.94 79 LYS A N 1
ATOM 635 C CA . LYS A 1 79 ? -24.238 21.448 24.055 1.00 97.94 79 LYS A CA 1
ATOM 636 C C . LYS A 1 79 ? -22.741 21.335 24.358 1.00 97.94 79 LYS A C 1
ATOM 638 O O . LYS A 1 79 ? -22.277 21.892 25.346 1.00 97.94 79 LYS A O 1
ATOM 643 N N . VAL A 1 80 ? -22.006 20.584 23.540 1.00 97.44 80 VAL A N 1
ATOM 644 C CA . VAL A 1 80 ? -20.537 20.572 23.582 1.00 97.44 80 VAL A CA 1
ATOM 645 C C . VAL A 1 80 ? -20.031 21.849 22.909 1.00 97.44 80 VAL A C 1
ATOM 647 O O . VAL A 1 80 ? -20.514 22.205 21.832 1.00 97.44 80 VAL A O 1
ATOM 650 N N . HIS A 1 81 ? -19.106 22.560 23.555 1.00 95.19 81 HIS A N 1
ATOM 651 C CA . HIS A 1 81 ? -18.530 23.787 23.004 1.00 95.19 81 HIS A CA 1
ATOM 652 C C . HIS A 1 81 ? -17.625 23.476 21.806 1.00 95.19 81 HIS A C 1
ATOM 654 O O . HIS A 1 81 ? -17.013 22.413 21.755 1.00 95.19 81 HIS A O 1
ATOM 660 N N . GLU A 1 82 ? -17.526 24.400 20.844 1.00 91.94 82 GLU A N 1
ATOM 661 C CA . GLU A 1 82 ? -16.763 24.197 19.599 1.00 91.94 82 GLU A CA 1
ATOM 662 C C . GLU A 1 82 ? -15.289 23.834 19.863 1.00 91.94 82 GLU A C 1
ATOM 664 O O . GLU A 1 82 ? -14.751 22.916 19.247 1.00 91.94 82 GLU A O 1
ATOM 669 N N . GLU A 1 83 ? -14.674 24.472 20.861 1.00 93.00 83 GLU A N 1
ATOM 670 C CA . GLU A 1 83 ? -13.300 24.200 21.308 1.00 93.00 83 GLU A CA 1
ATOM 671 C C . GLU A 1 83 ? -13.116 22.805 21.939 1.00 93.00 83 GLU A C 1
ATOM 673 O O . GLU A 1 83 ? -12.021 22.243 21.920 1.00 93.00 83 GLU A O 1
ATOM 678 N N . GLU A 1 84 ? -14.192 22.203 22.451 1.00 94.75 84 GLU A N 1
ATOM 679 C CA . GLU A 1 84 ? -14.171 20.904 23.132 1.00 94.75 84 GLU A CA 1
ATOM 680 C C . GLU A 1 84 ? -14.522 19.733 22.205 1.00 94.75 84 GLU A C 1
ATOM 682 O O . GLU A 1 84 ? -14.326 18.576 22.581 1.00 94.75 84 GLU A O 1
ATOM 687 N N . VAL A 1 85 ? -15.025 19.990 20.991 1.00 94.44 85 VAL A N 1
ATOM 688 C CA . VAL A 1 85 ? -15.523 18.944 20.075 1.00 94.44 85 VAL A CA 1
ATOM 689 C C . VAL A 1 85 ? -14.461 17.893 19.788 1.00 94.44 85 VAL A C 1
ATOM 691 O O . VAL A 1 85 ? -14.744 16.693 19.836 1.00 94.44 85 VAL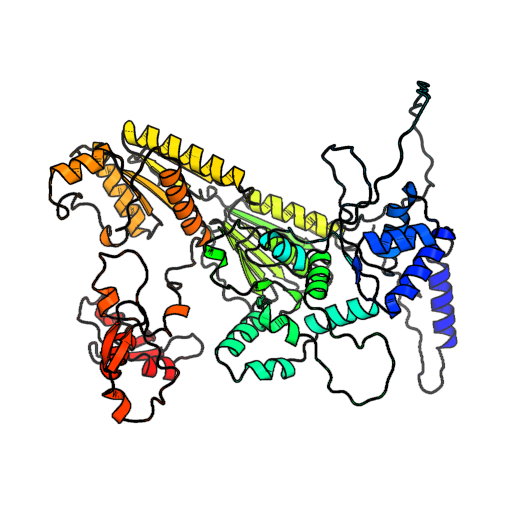 A O 1
ATOM 694 N N . LYS A 1 86 ? -13.224 18.325 19.531 1.00 92.56 86 LYS A N 1
ATOM 695 C CA . LYS A 1 86 ? -12.106 17.417 19.257 1.00 92.56 86 LYS A CA 1
ATOM 696 C C . LYS A 1 86 ? -11.809 16.517 20.457 1.00 92.56 86 LYS A C 1
ATOM 698 O O . LYS A 1 86 ? -11.601 15.318 20.277 1.00 92.56 86 LYS A O 1
ATOM 703 N N . ILE A 1 87 ? -11.840 17.069 21.670 1.00 92.88 87 ILE A N 1
ATOM 704 C CA . ILE A 1 87 ? -11.585 16.336 22.917 1.00 92.88 87 ILE A CA 1
ATOM 705 C C . ILE A 1 87 ? -12.714 15.333 23.168 1.00 92.88 87 ILE A C 1
ATOM 707 O O . ILE A 1 87 ? -12.449 14.142 23.323 1.00 92.88 87 ILE A O 1
ATOM 711 N N . ALA A 1 88 ? -13.971 15.784 23.111 1.00 95.00 88 ALA A N 1
ATOM 712 C CA . ALA A 1 88 ? -15.144 14.933 23.300 1.00 95.00 88 ALA A CA 1
ATOM 713 C C . ALA A 1 88 ? -15.166 13.769 22.301 1.00 95.00 88 ALA A C 1
ATOM 715 O O . ALA A 1 88 ? -15.387 12.620 22.673 1.00 95.00 88 ALA A O 1
ATOM 716 N N . THR A 1 89 ? -14.881 14.047 21.029 1.00 94.50 89 THR A N 1
ATOM 717 C CA . THR A 1 89 ? -14.887 13.018 19.983 1.00 94.50 89 THR A CA 1
ATOM 718 C C . THR A 1 89 ? -13.730 12.036 20.138 1.00 94.50 89 THR A C 1
ATOM 720 O O . THR A 1 89 ? -13.921 10.842 19.918 1.00 94.50 89 THR A O 1
ATOM 723 N N . THR A 1 90 ? -12.550 12.506 20.557 1.00 91.12 90 THR A N 1
ATOM 724 C CA . THR A 1 90 ? -11.400 11.635 20.857 1.00 91.12 90 THR A CA 1
ATOM 725 C C . THR A 1 90 ? -11.726 10.702 22.022 1.00 91.12 90 THR A C 1
ATOM 727 O O . THR A 1 90 ? -11.548 9.495 21.895 1.00 91.12 90 THR A O 1
ATOM 730 N N . MET A 1 91 ? -12.326 11.225 23.096 1.00 92.50 91 MET A N 1
ATOM 731 C CA . MET A 1 91 ? -12.786 10.413 24.226 1.00 92.50 91 MET A CA 1
ATOM 732 C C . MET A 1 91 ? -13.772 9.326 23.770 1.00 92.50 91 MET A C 1
ATOM 734 O O . MET A 1 91 ? -13.583 8.148 24.064 1.00 92.50 91 MET A O 1
ATOM 738 N N . LEU A 1 92 ? -14.799 9.685 22.989 1.00 94.25 92 LEU A N 1
ATOM 739 C CA . LEU A 1 92 ? -15.772 8.710 22.477 1.00 94.25 92 LEU A CA 1
ATOM 740 C C . LEU A 1 92 ? -15.147 7.694 21.505 1.00 94.25 92 LEU A C 1
ATOM 742 O O . LEU A 1 92 ? -15.585 6.539 21.466 1.00 94.25 92 LEU A O 1
ATOM 746 N N . HIS A 1 93 ? -14.123 8.096 20.744 1.00 92.56 93 HIS A N 1
ATOM 747 C CA . HIS A 1 93 ? -13.338 7.203 19.892 1.00 92.56 93 HIS A CA 1
ATOM 748 C C . HIS A 1 93 ? -12.577 6.160 20.723 1.00 92.56 93 HIS A C 1
ATOM 750 O O . HIS A 1 93 ? -12.589 4.967 20.397 1.00 92.56 93 HIS A O 1
ATOM 756 N N . GLU A 1 94 ? -11.890 6.602 21.775 1.00 86.50 94 GLU A N 1
ATOM 757 C CA . GLU A 1 94 ? -11.076 5.759 22.656 1.00 86.50 94 GLU A CA 1
ATOM 758 C C . GLU A 1 94 ? -11.939 4.811 23.491 1.00 86.50 94 GLU A C 1
ATOM 760 O O . GLU A 1 94 ? -11.627 3.626 23.589 1.00 86.50 94 GLU A O 1
ATOM 765 N N . MET A 1 95 ? -13.091 5.285 23.974 1.00 87.88 95 MET A N 1
ATOM 766 C CA . MET A 1 95 ? -14.095 4.462 24.661 1.00 87.88 95 MET A CA 1
ATOM 767 C C . MET A 1 95 ? -14.800 3.455 23.736 1.00 87.88 95 MET A C 1
ATOM 769 O O . MET A 1 95 ? -15.582 2.628 24.204 1.00 87.88 95 MET A O 1
ATOM 773 N N . GLY A 1 96 ? -14.574 3.530 22.420 1.00 88.81 96 GLY A N 1
ATOM 774 C CA . GLY A 1 96 ? -15.213 2.652 21.438 1.00 88.81 96 GLY A CA 1
ATOM 775 C C . GLY A 1 96 ? -16.711 2.908 21.258 1.00 88.81 96 GLY A C 1
ATOM 776 O O . GLY A 1 96 ? -17.412 2.047 20.731 1.00 88.81 96 GLY A O 1
ATOM 777 N N . VAL A 1 97 ? -17.209 4.076 21.678 1.00 94.06 97 VAL A N 1
ATOM 778 C CA . VAL A 1 97 ? -18.599 4.505 21.450 1.00 94.06 97 VAL A CA 1
ATOM 779 C C . VAL A 1 97 ? -18.812 4.822 19.972 1.00 94.06 97 VAL A C 1
ATOM 781 O O . VAL A 1 97 ? -19.851 4.492 19.406 1.00 94.06 97 VAL A O 1
ATOM 784 N N . LEU A 1 98 ? -17.806 5.432 19.346 1.00 95.44 98 LEU A N 1
ATOM 785 C CA . LEU A 1 98 ? -17.744 5.685 17.912 1.00 95.44 98 LEU A CA 1
ATOM 786 C C . LEU A 1 98 ? -16.333 5.412 17.380 1.00 95.44 98 LEU A C 1
ATOM 788 O O . LEU A 1 98 ? -15.395 5.208 18.148 1.00 95.44 98 LEU A O 1
ATOM 792 N N . LYS A 1 99 ? -16.165 5.437 16.059 1.00 94.19 99 LYS A N 1
ATOM 793 C CA . LYS A 1 99 ? -14.874 5.555 15.383 1.00 94.19 99 LYS A CA 1
ATOM 794 C C . LYS A 1 99 ? -14.934 6.673 14.357 1.00 94.19 99 LYS A C 1
ATOM 796 O O . LYS A 1 99 ? -15.896 6.808 13.609 1.00 94.19 99 LYS A O 1
ATOM 801 N N . TYR A 1 100 ? -13.877 7.465 14.334 1.00 91.12 100 TYR A N 1
ATOM 802 C CA . TYR A 1 100 ? -13.673 8.551 13.390 1.00 91.12 100 TYR A CA 1
ATOM 803 C C . TYR A 1 100 ? -12.199 8.585 13.019 1.00 91.12 100 TYR A C 1
ATOM 805 O O . TYR A 1 100 ? -11.347 8.483 13.905 1.00 91.12 100 TYR A O 1
ATOM 813 N N . PHE A 1 101 ? -11.930 8.704 11.723 1.00 84.75 101 PHE A N 1
ATOM 814 C CA . PHE A 1 101 ? -10.585 8.631 11.150 1.00 84.75 101 PHE A CA 1
ATOM 815 C C . PHE A 1 101 ? -10.216 9.891 10.352 1.00 84.75 101 PHE A C 1
ATOM 817 O O . PHE A 1 101 ? -9.112 9.972 9.823 1.00 84.75 101 PHE A O 1
ATOM 824 N N . GLY A 1 102 ? -11.122 10.870 10.256 1.00 76.50 102 GLY A N 1
ATOM 825 C CA . GLY A 1 102 ? -10.886 12.105 9.519 1.00 76.50 102 GLY A CA 1
ATOM 826 C C . GLY A 1 102 ? -9.893 13.047 10.199 1.00 76.50 102 GLY A C 1
ATOM 827 O O . GLY A 1 102 ? -9.680 13.024 11.414 1.00 76.50 102 GLY A O 1
ATOM 828 N N . HIS A 1 103 ? -9.278 13.914 9.394 1.00 68.19 103 HIS A N 1
ATOM 829 C CA . HIS A 1 103 ? -8.301 14.904 9.860 1.00 68.19 103 HIS A CA 1
ATOM 830 C C . HIS A 1 103 ? -8.914 16.282 10.147 1.00 68.19 103 HIS A C 1
ATOM 832 O O . HIS A 1 103 ? -8.308 17.088 10.851 1.00 68.19 103 HIS A O 1
ATOM 838 N N . LYS A 1 104 ? -10.125 16.556 9.650 1.00 58.62 104 LYS A N 1
ATOM 839 C CA . LYS A 1 104 ? -10.798 17.851 9.798 1.00 58.62 104 LYS A CA 1
ATOM 840 C C . LYS A 1 104 ? -11.804 17.792 10.944 1.00 58.62 104 LYS A C 1
ATOM 842 O O . LYS A 1 104 ? -12.907 17.291 10.778 1.00 58.62 104 LYS A O 1
ATOM 847 N N . MET A 1 105 ? -11.423 18.276 12.122 1.00 53.94 105 MET A N 1
ATOM 848 C CA . MET A 1 105 ? -12.398 18.604 13.177 1.00 53.94 105 MET A CA 1
ATOM 849 C C . MET A 1 105 ? -12.406 20.087 13.546 1.00 53.94 105 MET A C 1
ATOM 851 O O . MET A 1 105 ? -13.359 20.534 14.172 1.00 53.94 105 MET A O 1
ATOM 855 N N . THR A 1 106 ? -11.384 20.852 13.156 1.00 44.72 106 THR A N 1
ATOM 856 C CA . THR A 1 106 ? -11.271 22.276 13.485 1.00 44.72 106 THR A CA 1
ATOM 857 C C . THR A 1 106 ? -10.992 23.104 12.231 1.00 44.72 106 THR A C 1
ATOM 859 O O . THR A 1 106 ? -10.236 22.692 11.351 1.00 44.72 106 THR A O 1
ATOM 862 N N . ASN A 1 107 ? -11.612 24.285 12.148 1.00 42.88 107 ASN A N 1
ATOM 863 C CA . ASN A 1 107 ? -11.344 25.327 11.148 1.00 42.88 107 ASN A CA 1
ATOM 864 C C . ASN A 1 107 ? -10.043 26.092 11.472 1.00 42.88 107 ASN A C 1
ATOM 866 O O . ASN A 1 107 ? -9.982 27.317 11.339 1.00 42.88 107 ASN A O 1
ATOM 870 N N . ASP A 1 108 ? -9.000 25.397 11.924 1.00 42.72 108 ASP A N 1
ATOM 871 C CA . ASP A 1 108 ? -7.741 26.053 12.259 1.00 42.72 108 ASP A CA 1
ATOM 872 C C . ASP A 1 108 ? -7.018 26.429 10.965 1.00 42.72 108 ASP A C 1
ATOM 874 O O . ASP A 1 108 ? -6.348 25.620 10.330 1.00 42.72 108 ASP A O 1
ATOM 878 N N . LYS A 1 109 ? -7.152 27.700 10.574 1.00 38.38 109 LYS A N 1
ATOM 879 C CA . LYS A 1 109 ? -6.430 28.338 9.461 1.00 38.38 109 LYS A CA 1
ATOM 880 C C . LYS A 1 109 ? -4.915 28.475 9.709 1.00 38.38 109 LYS A C 1
ATOM 882 O O . LYS A 1 109 ? -4.262 29.269 9.035 1.00 38.38 109 LYS A O 1
ATOM 887 N N . SER A 1 110 ? -4.332 27.754 10.666 1.00 37.94 110 SER A N 1
ATOM 888 C CA . SER A 1 110 ? -2.885 27.750 10.884 1.00 37.94 110 SER A CA 1
ATOM 889 C C . SER A 1 110 ? -2.231 26.620 10.089 1.00 37.94 110 SER A C 1
ATOM 891 O O . SER A 1 110 ? -1.938 25.550 10.624 1.00 37.94 110 SER A O 1
ATOM 893 N N . ASP A 1 111 ? -1.985 26.888 8.804 1.00 37.44 111 ASP A N 1
ATOM 894 C CA . ASP A 1 111 ? -1.026 26.148 7.980 1.00 37.44 111 ASP A CA 1
ATOM 895 C C . ASP A 1 111 ? 0.388 26.341 8.554 1.00 37.44 111 ASP A C 1
ATOM 897 O O . ASP A 1 111 ? 1.143 27.227 8.157 1.00 37.44 111 ASP A O 1
ATOM 901 N N . THR A 1 112 ? 0.762 25.505 9.518 1.00 32.28 112 THR A N 1
ATOM 902 C CA . THR A 1 112 ? 2.158 25.310 9.923 1.00 32.28 112 THR A CA 1
ATOM 903 C C . THR A 1 112 ? 2.480 23.823 10.022 1.00 32.28 112 THR A C 1
ATOM 905 O O . THR A 1 112 ? 2.746 23.307 11.097 1.00 32.28 112 THR A O 1
ATOM 908 N N . GLY A 1 113 ? 2.460 23.125 8.880 1.00 29.91 113 GLY A N 1
ATOM 909 C CA . GLY A 1 113 ? 3.367 22.014 8.524 1.00 29.91 113 GLY A CA 1
ATOM 910 C C . GLY A 1 113 ? 3.486 20.762 9.412 1.00 29.91 113 GLY A C 1
ATOM 911 O O . GLY A 1 113 ? 4.141 19.816 8.994 1.00 29.91 113 GLY A O 1
ATOM 912 N N . ASN A 1 114 ? 2.854 20.700 10.581 1.00 29.55 114 ASN A N 1
ATOM 913 C CA . ASN A 1 114 ? 2.876 19.583 11.522 1.00 29.55 114 ASN A CA 1
ATOM 914 C C . ASN A 1 114 ? 1.435 19.263 11.936 1.00 29.55 114 ASN A C 1
ATOM 916 O O . ASN A 1 114 ? 1.025 19.454 13.080 1.00 29.55 114 ASN A O 1
ATOM 920 N N . SER A 1 115 ? 0.642 18.788 10.976 1.00 30.77 115 SER A N 1
ATOM 921 C CA . SER A 1 115 ? -0.669 18.203 11.253 1.00 30.77 115 SER A CA 1
ATOM 922 C C . SER A 1 115 ? -0.467 16.885 12.006 1.00 30.77 115 SER A C 1
ATOM 924 O O . SER A 1 115 ? -0.117 15.859 11.421 1.00 30.77 115 SER A O 1
ATOM 926 N N . LEU A 1 116 ? -0.649 16.918 13.328 1.00 31.03 116 LEU A N 1
ATOM 927 C CA . LEU A 1 116 ? -0.862 15.717 14.130 1.00 31.03 116 LEU A CA 1
ATOM 928 C C . LEU A 1 116 ? -2.217 15.131 13.723 1.00 31.03 116 LEU A C 1
ATOM 930 O O . LEU A 1 116 ? -3.270 15.519 14.232 1.00 31.03 116 LEU A O 1
ATOM 934 N N . SER A 1 117 ? -2.174 14.211 12.764 1.00 36.50 117 SER A N 1
ATOM 935 C CA . SER A 1 117 ? -3.287 13.339 12.413 1.00 36.50 117 SER A CA 1
ATOM 936 C C . SER A 1 117 ? -3.856 12.677 13.670 1.00 36.50 117 SER A C 1
ATOM 938 O O . SER A 1 117 ? -3.091 12.190 14.499 1.00 36.50 117 SER A O 1
ATOM 940 N N . LEU A 1 118 ? -5.180 12.544 13.753 1.00 38.31 118 LEU A N 1
ATOM 941 C CA . LEU A 1 118 ? -5.902 11.716 14.734 1.00 38.31 118 LEU A CA 1
ATOM 942 C C . LEU A 1 118 ? -5.558 10.207 14.674 1.00 38.31 118 LEU A C 1
ATOM 944 O O . LEU A 1 118 ? -6.247 9.401 15.296 1.00 38.31 118 LEU A O 1
ATOM 948 N N . HIS A 1 119 ? -4.501 9.803 13.960 1.00 37.62 119 HIS A N 1
ATOM 949 C CA . HIS A 1 119 ? -3.918 8.472 14.091 1.00 37.62 119 HIS A CA 1
ATOM 950 C C . HIS A 1 119 ? -3.443 8.297 15.532 1.00 37.62 119 HIS A C 1
ATOM 952 O O . HIS A 1 119 ? -2.389 8.808 15.894 1.00 37.62 119 HIS A O 1
ATOM 958 N N . CYS A 1 120 ? -4.286 7.630 16.327 1.00 36.47 120 CYS A N 1
ATOM 959 C CA . CYS A 1 120 ? -4.062 7.126 17.678 1.00 36.47 120 CYS A CA 1
ATOM 960 C C . CYS A 1 120 ? -2.849 7.753 18.365 1.00 36.47 120 CYS A C 1
ATOM 962 O O . CYS A 1 120 ? -1.773 7.160 18.396 1.00 36.47 120 CYS A O 1
ATOM 964 N N . LEU A 1 121 ? -3.035 8.962 18.899 1.00 32.75 121 LEU A N 1
ATOM 965 C CA . LEU A 1 121 ? -2.085 9.540 19.837 1.00 32.75 121 LEU A CA 1
ATOM 966 C C . LEU A 1 121 ? -1.972 8.561 21.012 1.00 32.75 121 LEU A C 1
ATOM 968 O O . LEU A 1 121 ? -2.961 8.359 21.718 1.00 32.75 121 LEU A O 1
ATOM 972 N N . PRO A 1 122 ? -0.811 7.935 21.255 1.00 31.75 122 PRO A N 1
ATOM 973 C CA . PRO A 1 122 ? -0.625 7.185 22.475 1.00 31.75 122 PRO A CA 1
ATOM 974 C C . PRO A 1 122 ? -0.466 8.212 23.602 1.00 31.75 122 PRO A C 1
ATOM 976 O O . PRO A 1 122 ? 0.596 8.806 23.769 1.00 31.75 122 PRO A O 1
ATOM 979 N N . GLY A 1 123 ? -1.536 8.433 24.366 1.00 34.72 123 GLY A N 1
ATOM 980 C CA . GLY A 1 123 ? -1.463 9.040 25.694 1.00 34.72 123 GLY A CA 1
ATOM 981 C C . GLY A 1 123 ? -1.403 10.568 25.764 1.00 34.72 123 GLY A C 1
ATOM 982 O O . GLY A 1 123 ? -0.483 11.108 26.376 1.00 34.72 123 GLY A O 1
ATOM 983 N N . ILE A 1 124 ? -2.441 11.272 25.296 1.00 31.53 124 ILE A N 1
ATOM 984 C CA . ILE A 1 124 ? -2.743 12.619 25.826 1.00 31.53 124 ILE A CA 1
ATOM 985 C C . ILE A 1 124 ? -3.688 12.487 27.023 1.00 31.53 124 ILE A C 1
ATOM 987 O O . ILE A 1 124 ? -4.814 12.945 26.991 1.00 31.53 124 ILE A O 1
ATOM 991 N N . PHE A 1 125 ? -3.203 11.847 28.084 1.00 34.56 125 PHE A N 1
ATOM 992 C CA . PHE A 1 125 ? -3.623 12.104 29.464 1.00 34.56 125 PHE A CA 1
ATOM 993 C C . PHE A 1 125 ? -2.419 11.825 30.371 1.00 34.56 125 PHE A C 1
ATOM 995 O O . PHE A 1 125 ? -2.431 10.971 31.254 1.00 34.56 125 PHE A O 1
ATOM 1002 N N . HIS A 1 126 ? -1.323 12.554 30.130 1.00 28.17 126 HIS A N 1
ATOM 1003 C CA . HIS A 1 126 ? -0.345 12.777 31.188 1.00 28.17 126 HIS A CA 1
ATOM 1004 C C . HIS A 1 126 ? -0.971 13.771 32.166 1.00 28.17 126 HIS A C 1
ATOM 1006 O O . HIS A 1 126 ? -1.118 14.958 31.883 1.00 28.17 126 HIS A O 1
ATOM 1012 N N . CYS A 1 12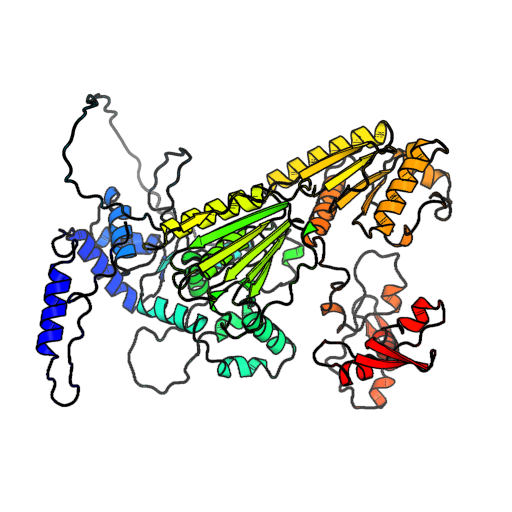7 ? -1.409 13.215 33.288 1.00 26.42 127 CYS A N 1
ATOM 1013 C CA . CYS A 1 127 ? -2.015 13.889 34.418 1.00 26.42 127 CYS A CA 1
ATOM 1014 C C . CYS A 1 127 ? -1.281 15.191 34.794 1.00 26.42 127 CYS A C 1
ATOM 1016 O O . CYS A 1 127 ? -0.055 15.221 34.937 1.00 26.42 127 CYS A O 1
ATOM 1018 N N . LEU A 1 128 ? -2.071 16.245 35.010 1.00 29.31 128 LEU A N 1
ATOM 1019 C CA . LEU A 1 128 ? -1.728 17.423 35.802 1.00 29.31 128 LEU A CA 1
ATOM 1020 C C . LEU A 1 128 ? -1.280 16.964 37.199 1.00 29.31 128 LEU A C 1
ATOM 1022 O O . LEU A 1 128 ? -2.103 16.802 38.095 1.00 29.31 128 LEU A O 1
ATOM 1026 N N . GLY A 1 129 ? 0.014 16.697 37.385 1.00 26.83 129 GLY A N 1
ATOM 1027 C CA . GLY A 1 129 ? 0.463 16.120 38.651 1.00 26.83 129 GLY A CA 1
ATOM 1028 C C . GLY A 1 129 ? 1.934 15.741 38.768 1.00 26.83 129 GLY A C 1
ATOM 1029 O O . GLY A 1 129 ? 2.228 14.782 39.465 1.00 26.83 129 GLY A O 1
ATOM 1030 N N . CYS A 1 130 ? 2.867 16.471 38.151 1.00 23.08 130 CYS A N 1
ATOM 1031 C CA . CYS A 1 130 ? 4.272 16.442 38.577 1.00 23.08 130 CYS A CA 1
ATOM 1032 C C . CYS A 1 130 ? 4.837 17.866 38.595 1.00 23.08 130 CYS A C 1
ATOM 1034 O O . CYS A 1 130 ? 5.155 18.451 37.563 1.00 23.08 130 CYS A O 1
ATOM 1036 N N . GLN A 1 131 ? 4.940 18.426 39.800 1.00 25.83 131 GLN A N 1
ATOM 1037 C CA . GLN A 1 131 ? 5.725 19.619 40.081 1.00 25.83 131 GLN A CA 1
ATOM 1038 C C . GLN A 1 131 ? 7.220 19.286 39.987 1.00 25.83 131 GLN A C 1
ATOM 1040 O O . GLN A 1 131 ? 7.713 18.503 40.796 1.00 25.83 131 GLN A O 1
ATOM 1045 N N . SER A 1 132 ? 7.940 19.945 39.077 1.00 24.80 132 SER A N 1
ATOM 1046 C CA . SER A 1 132 ? 9.292 20.468 39.338 1.00 24.80 132 SER A CA 1
ATOM 1047 C C . SER A 1 132 ? 9.793 21.386 38.206 1.00 24.80 132 SER A C 1
ATOM 1049 O O . SER A 1 132 ? 10.181 20.948 37.134 1.00 24.80 132 SER A O 1
ATOM 1051 N N . PHE A 1 133 ? 9.754 22.694 38.496 1.00 23.25 133 PHE A N 1
ATOM 1052 C CA . PHE A 1 133 ? 10.713 23.755 38.134 1.00 23.25 133 PHE A CA 1
ATOM 1053 C C . PHE A 1 133 ? 11.326 23.813 36.712 1.00 23.25 133 PHE A C 1
ATOM 1055 O O . PHE A 1 133 ? 12.295 23.125 36.422 1.00 23.25 133 PHE A O 1
ATOM 1062 N N . PHE A 1 134 ? 10.910 24.784 35.883 1.00 23.92 134 PHE A N 1
ATOM 1063 C CA . PHE A 1 134 ? 11.474 26.154 35.794 1.00 23.92 134 PHE A CA 1
ATOM 1064 C C . PHE A 1 134 ? 10.533 27.058 34.951 1.00 23.92 134 PHE A C 1
ATOM 1066 O O . PHE A 1 134 ? 9.801 26.544 34.107 1.00 23.92 134 PHE A O 1
ATOM 1073 N N . PRO A 1 135 ? 10.485 28.388 35.179 1.00 25.41 135 PRO A N 1
ATOM 1074 C CA . PRO A 1 135 ? 9.411 29.254 34.707 1.00 25.41 135 PRO A CA 1
ATOM 1075 C C . PRO A 1 135 ? 9.792 30.025 33.437 1.00 25.41 135 PRO A C 1
ATOM 1077 O O . PRO A 1 135 ? 10.866 30.619 33.366 1.00 25.41 135 PRO A O 1
ATOM 1080 N N . GLN A 1 136 ? 8.861 30.157 32.493 1.00 26.12 136 GLN A N 1
ATOM 1081 C CA . GLN A 1 136 ? 8.852 31.308 31.589 1.00 26.12 136 GLN A CA 1
ATOM 1082 C C . GLN A 1 136 ? 7.476 31.971 31.611 1.00 26.12 136 GLN A C 1
ATOM 1084 O O . GLN A 1 136 ? 6.471 31.431 31.158 1.00 26.12 136 GLN A O 1
ATOM 1089 N N . ARG A 1 137 ? 7.463 33.165 32.212 1.00 24.55 137 ARG A N 1
ATOM 1090 C CA . ARG A 1 137 ? 6.387 34.153 32.150 1.00 24.55 137 ARG A CA 1
ATOM 1091 C C . ARG A 1 137 ? 6.112 34.491 30.687 1.00 24.55 137 ARG A C 1
ATOM 1093 O O . ARG A 1 137 ? 7.009 34.995 30.017 1.00 24.55 137 ARG A O 1
ATOM 1100 N N . ILE A 1 138 ? 4.871 34.335 30.239 1.00 26.12 138 ILE A N 1
ATOM 1101 C CA . ILE A 1 138 ? 4.383 35.060 29.066 1.00 26.12 138 ILE A CA 1
ATOM 1102 C C . ILE A 1 138 ? 3.462 36.166 29.572 1.00 26.12 138 ILE A C 1
ATOM 1104 O O . ILE A 1 138 ? 2.442 35.926 30.216 1.00 26.12 138 ILE A O 1
ATOM 1108 N N . HIS A 1 139 ? 3.914 37.394 29.338 1.00 23.95 139 HIS A N 1
ATOM 1109 C CA . HIS A 1 139 ? 3.193 38.626 29.595 1.00 23.95 139 HIS A CA 1
ATOM 1110 C C . HIS A 1 139 ? 1.899 38.674 28.780 1.00 23.95 139 HIS A C 1
ATOM 1112 O O . HIS A 1 139 ? 1.897 38.436 27.574 1.00 23.95 139 HIS A O 1
ATOM 1118 N N . ALA A 1 140 ? 0.815 39.065 29.446 1.00 24.42 140 ALA A N 1
ATOM 1119 C CA . ALA A 1 140 ? -0.390 39.545 28.799 1.00 24.42 140 ALA A CA 1
ATOM 1120 C C . ALA A 1 140 ? -0.066 40.821 28.006 1.00 24.42 140 ALA A C 1
ATOM 1122 O O . ALA A 1 140 ? 0.258 41.851 28.600 1.00 24.42 140 ALA A O 1
ATOM 1123 N N . SER A 1 141 ? -0.193 40.761 26.680 1.00 25.42 141 SER A N 1
ATOM 1124 C CA . SER A 1 141 ? -0.292 41.953 25.840 1.00 25.42 141 SER A CA 1
ATOM 1125 C C . SER A 1 141 ? -1.731 42.139 25.385 1.00 25.42 141 SER A C 1
ATOM 1127 O O . SER A 1 141 ? -2.301 41.330 24.659 1.00 25.42 141 SER A O 1
ATOM 1129 N N . ARG A 1 142 ? -2.300 43.248 25.862 1.00 25.03 142 ARG A N 1
ATOM 1130 C CA . ARG A 1 142 ? -3.464 43.940 25.308 1.00 25.03 142 ARG A CA 1
ATOM 1131 C C . ARG A 1 142 ? -3.192 44.360 23.862 1.00 25.03 142 ARG A C 1
ATOM 1133 O O . ARG A 1 142 ? -2.086 44.812 23.592 1.00 25.03 142 ARG A O 1
ATOM 1140 N N . GLN A 1 143 ? -4.248 44.331 23.045 1.00 25.94 143 GLN A N 1
ATOM 1141 C CA . GLN A 1 143 ? -4.612 45.183 21.887 1.00 25.94 143 GLN A CA 1
ATOM 1142 C C . GLN A 1 143 ? -5.387 44.287 20.896 1.00 25.94 143 GLN A C 1
ATOM 1144 O O . GLN A 1 143 ? -5.014 43.141 20.709 1.00 25.94 143 GLN A O 1
ATOM 1149 N N . ASN A 1 144 ? -6.480 44.668 20.240 1.00 25.88 144 ASN A N 1
ATOM 1150 C CA . ASN A 1 144 ? -7.236 45.910 20.175 1.00 25.88 144 ASN A CA 1
ATOM 1151 C C . ASN A 1 144 ? -8.693 45.562 19.828 1.00 25.88 144 ASN A C 1
ATOM 1153 O O . ASN A 1 144 ? -8.956 44.631 19.071 1.00 25.88 144 ASN A O 1
ATOM 1157 N N . LYS A 1 145 ? -9.623 46.354 20.366 1.00 25.42 145 LYS A N 1
ATOM 1158 C CA . LYS A 1 145 ? -11.012 46.435 19.906 1.00 25.42 145 LYS A CA 1
ATOM 1159 C C . LYS A 1 145 ? -11.042 46.998 18.483 1.00 25.42 145 LYS A C 1
ATOM 1161 O O . LYS A 1 145 ? -10.483 48.069 18.261 1.00 25.42 145 LYS A O 1
ATOM 1166 N N . ILE A 1 146 ? -11.782 46.352 17.588 1.00 27.05 146 ILE A N 1
ATOM 1167 C CA . ILE A 1 146 ? -12.464 47.020 16.475 1.00 27.05 146 ILE A CA 1
ATOM 1168 C C . ILE A 1 146 ? -13.932 46.592 16.555 1.00 27.05 146 ILE A C 1
ATOM 1170 O O . ILE A 1 146 ? -14.228 45.408 16.703 1.00 27.05 146 ILE A O 1
ATOM 1174 N N . HIS A 1 147 ? -14.810 47.592 16.575 1.00 26.83 147 HIS A N 1
ATOM 1175 C CA . HIS A 1 147 ? -16.264 47.491 16.660 1.00 26.83 147 HIS A CA 1
ATOM 1176 C C . HIS A 1 147 ? -16.887 47.436 15.258 1.00 26.83 147 HIS A C 1
ATOM 1178 O O . HIS A 1 147 ? -16.407 48.146 14.377 1.00 26.83 147 HIS A O 1
ATOM 1184 N N . ASP A 1 148 ? -17.992 46.681 15.177 1.00 28.00 148 ASP A N 1
ATOM 1185 C CA . ASP A 1 148 ? -19.205 46.882 14.356 1.00 28.00 148 ASP A CA 1
ATOM 1186 C C . ASP A 1 148 ? -19.079 46.740 12.824 1.00 28.00 148 ASP A C 1
ATOM 1188 O O . ASP A 1 148 ? -18.069 47.097 12.235 1.00 28.00 148 ASP A O 1
ATOM 1192 N N . ASN A 1 149 ? -20.069 46.285 12.051 1.00 25.97 149 ASN A N 1
ATOM 1193 C CA . ASN A 1 149 ? -21.373 45.636 12.250 1.00 25.97 149 ASN A CA 1
ATOM 1194 C C . ASN A 1 149 ? -21.854 45.167 10.854 1.00 25.97 149 ASN A C 1
ATOM 1196 O O . ASN A 1 149 ? -21.416 45.714 9.845 1.00 25.97 149 ASN A O 1
ATOM 1200 N N . ASP A 1 150 ? -22.805 44.227 10.851 1.00 24.86 150 ASP A N 1
ATOM 1201 C CA . ASP A 1 150 ? -23.823 43.945 9.820 1.00 24.86 150 ASP A CA 1
ATOM 1202 C C . ASP A 1 150 ? -23.397 43.496 8.402 1.00 24.86 150 ASP A C 1
ATOM 1204 O O . ASP A 1 150 ? -22.718 44.198 7.667 1.00 24.86 150 ASP A O 1
ATOM 1208 N N . VAL A 1 151 ? -23.882 42.327 7.957 1.00 28.06 151 VAL A N 1
ATOM 1209 C CA . VAL A 1 151 ? -25.087 42.190 7.106 1.00 28.06 151 VAL A CA 1
ATOM 1210 C C . VAL A 1 151 ? -25.474 40.703 6.992 1.00 28.06 151 VAL A C 1
ATOM 1212 O O . VAL A 1 151 ? -24.645 39.797 6.960 1.00 28.06 151 VAL A O 1
ATOM 1215 N N . ALA A 1 152 ? -26.787 40.497 6.995 1.00 24.62 152 ALA A N 1
ATOM 1216 C CA . ALA A 1 152 ? -27.548 39.264 7.076 1.00 24.62 152 ALA A CA 1
ATOM 1217 C C . ALA A 1 152 ? -27.554 38.364 5.818 1.00 24.62 152 ALA A C 1
ATOM 1219 O O . ALA A 1 152 ? -27.289 38.806 4.707 1.00 24.62 152 ALA A O 1
ATOM 1220 N N . ASN A 1 153 ? -28.032 37.134 6.046 1.00 27.25 153 ASN A N 1
ATOM 1221 C CA . ASN A 1 153 ? -28.827 36.278 5.154 1.00 27.25 153 ASN A CA 1
ATOM 1222 C C . ASN A 1 153 ? -28.287 35.926 3.757 1.00 27.25 153 ASN A C 1
ATOM 1224 O O . ASN A 1 153 ? -28.502 36.650 2.792 1.00 27.25 153 ASN A O 1
ATOM 1228 N N . ALA A 1 154 ? -27.833 34.678 3.620 1.00 25.09 154 ALA A N 1
ATOM 1229 C CA . ALA A 1 154 ? -28.151 33.852 2.455 1.00 25.09 154 ALA A CA 1
ATOM 1230 C C . ALA A 1 154 ? -28.181 32.374 2.878 1.00 25.09 154 ALA A C 1
ATOM 1232 O O . ALA A 1 154 ? -27.148 31.729 3.045 1.00 25.09 154 ALA A O 1
ATOM 1233 N N . ALA A 1 155 ? -29.387 31.854 3.107 1.00 28.55 155 ALA A N 1
ATOM 1234 C CA . ALA A 1 155 ? -29.640 30.424 3.044 1.00 28.55 155 ALA A CA 1
ATOM 1235 C C . ALA A 1 155 ? -29.706 30.066 1.559 1.00 28.55 155 ALA A C 1
ATOM 1237 O O . ALA A 1 155 ? -30.685 30.415 0.905 1.00 28.55 155 ALA A O 1
ATOM 1238 N N . ASP A 1 156 ? -28.665 29.421 1.037 1.00 24.17 156 ASP A N 1
ATOM 1239 C CA . ASP A 1 156 ? -28.657 28.942 -0.341 1.00 24.17 156 ASP A CA 1
ATOM 1240 C C . ASP A 1 156 ? -28.651 27.412 -0.344 1.00 24.17 156 ASP A C 1
ATOM 1242 O O . ASP A 1 156 ? -27.646 26.746 -0.083 1.00 24.17 156 ASP A O 1
ATOM 1246 N N . ILE A 1 157 ? -29.844 26.862 -0.572 1.00 33.09 157 ILE A N 1
ATOM 1247 C CA . ILE A 1 157 ? -30.072 25.457 -0.892 1.00 33.09 157 ILE A CA 1
ATOM 1248 C C . ILE A 1 157 ? -29.618 25.294 -2.342 1.00 33.09 157 ILE A C 1
ATOM 1250 O O . ILE A 1 157 ? -30.397 25.475 -3.276 1.00 33.09 157 ILE A O 1
ATOM 1254 N N . THR A 1 158 ? -28.342 24.977 -2.537 1.00 28.64 158 THR A N 1
ATOM 1255 C CA . THR A 1 158 ? -27.840 24.565 -3.848 1.00 28.64 158 THR A CA 1
ATOM 1256 C C . THR A 1 158 ? -28.086 23.073 -4.020 1.00 28.64 158 THR A C 1
ATOM 1258 O O . THR A 1 158 ? -27.608 22.225 -3.268 1.00 28.64 158 THR A O 1
ATOM 1261 N N . THR A 1 159 ? -28.927 22.769 -4.999 1.00 30.16 159 THR A N 1
ATOM 1262 C CA . THR A 1 159 ? -29.226 21.428 -5.484 1.00 30.16 159 THR A CA 1
ATOM 1263 C C . THR A 1 159 ? -27.972 20.809 -6.109 1.00 30.16 159 THR A C 1
ATOM 1265 O O . THR A 1 159 ? -27.264 21.437 -6.893 1.00 30.16 159 THR A O 1
ATOM 1268 N N . ASP A 1 160 ? -27.700 19.562 -5.723 1.00 35.94 160 ASP A N 1
ATOM 1269 C CA . ASP A 1 160 ? -26.515 18.752 -6.033 1.00 35.94 160 ASP A CA 1
ATOM 1270 C C . ASP A 1 160 ? -26.522 18.244 -7.492 1.00 35.94 160 ASP A C 1
ATOM 1272 O O . ASP A 1 160 ? -26.576 17.047 -7.770 1.00 35.94 160 ASP A O 1
ATOM 1276 N N . ALA A 1 161 ? -26.534 19.170 -8.452 1.00 31.86 161 ALA A N 1
ATOM 1277 C CA . ALA A 1 161 ? -26.591 18.889 -9.886 1.00 31.86 161 ALA A CA 1
ATOM 1278 C C . ALA A 1 161 ? -25.378 19.504 -10.603 1.00 31.86 161 ALA A C 1
ATOM 1280 O O . ALA A 1 161 ? -25.507 20.420 -11.409 1.00 31.86 161 ALA A O 1
ATOM 1281 N N . GLY A 1 162 ? -24.172 19.032 -10.274 1.00 29.94 162 GLY A N 1
ATOM 1282 C CA . GLY A 1 162 ? -22.955 19.518 -10.937 1.00 29.94 162 GLY A CA 1
ATOM 1283 C C . GLY A 1 162 ? -21.625 18.893 -10.513 1.00 29.94 162 GLY A C 1
ATOM 1284 O O . GLY A 1 162 ? -20.579 19.412 -10.899 1.00 29.94 162 GLY A O 1
ATOM 1285 N N . ARG A 1 163 ? -21.607 17.809 -9.721 1.00 35.91 163 ARG A N 1
ATOM 1286 C CA . ARG A 1 163 ? -20.346 17.118 -9.411 1.00 35.91 163 ARG A CA 1
ATOM 1287 C C . ARG A 1 163 ? -19.897 16.268 -10.594 1.00 35.91 163 ARG A C 1
ATOM 1289 O O . ARG A 1 163 ? -20.635 15.413 -11.070 1.00 35.91 163 ARG A O 1
ATOM 1296 N N . ASP A 1 164 ? -18.658 16.501 -11.015 1.00 35.75 164 ASP A N 1
ATOM 1297 C CA . ASP A 1 164 ? -17.912 15.652 -11.940 1.00 35.75 164 ASP A CA 1
ATOM 1298 C C . ASP A 1 164 ? -17.999 14.178 -11.474 1.00 35.75 164 ASP A C 1
ATOM 1300 O O . ASP A 1 164 ? -17.612 13.883 -10.334 1.00 35.75 164 ASP A O 1
ATOM 1304 N N . PRO A 1 165 ? -18.517 13.248 -12.300 1.00 37.84 165 PRO A N 1
ATOM 1305 C CA . PRO A 1 165 ? -18.702 11.846 -11.919 1.00 37.84 165 PRO A CA 1
ATOM 1306 C C . PRO A 1 165 ? -17.392 11.169 -11.481 1.00 37.84 165 PRO A C 1
ATOM 1308 O O . PRO A 1 165 ? -17.415 10.230 -10.686 1.00 37.84 165 PRO A O 1
ATOM 1311 N N . SER A 1 166 ? -16.236 11.691 -11.910 1.00 39.59 166 SER A N 1
ATOM 1312 C CA . SER A 1 166 ? -14.921 11.202 -11.481 1.00 39.59 166 SER A CA 1
ATOM 1313 C C . SER A 1 166 ? -14.604 11.476 -10.001 1.00 39.59 166 SER A C 1
ATOM 1315 O O . SER A 1 166 ? -13.909 10.675 -9.371 1.00 39.59 166 SER A O 1
ATOM 1317 N N . LYS A 1 167 ? -15.150 12.553 -9.412 1.00 43.31 167 LYS A N 1
ATOM 1318 C CA . LYS A 1 167 ? -15.027 12.841 -7.971 1.00 43.31 167 LYS A CA 1
ATOM 1319 C C . LYS A 1 167 ? -15.974 11.979 -7.134 1.00 43.31 167 LYS A C 1
ATOM 1321 O O . LYS A 1 167 ? -15.581 11.506 -6.073 1.00 43.31 167 LYS A O 1
ATOM 1326 N N . GLN A 1 168 ? -17.173 11.681 -7.642 1.00 47.66 168 GLN A N 1
ATOM 1327 C CA . GLN A 1 168 ? -18.136 10.813 -6.948 1.00 47.66 168 GLN A CA 1
ATOM 1328 C C . GLN A 1 168 ? -17.611 9.378 -6.733 1.00 47.66 168 GLN A C 1
ATOM 1330 O O . GLN A 1 168 ? -17.869 8.779 -5.689 1.00 47.66 168 GLN A O 1
ATOM 1335 N N . GLU A 1 169 ? -16.827 8.822 -7.665 1.00 50.75 169 GLU A N 1
ATOM 1336 C CA . GLU A 1 169 ? -16.224 7.487 -7.497 1.00 50.75 169 GLU A CA 1
ATOM 1337 C C . GLU A 1 169 ? -15.021 7.435 -6.538 1.00 50.75 169 GLU A C 1
ATOM 1339 O O . GLU A 1 169 ? -14.704 6.363 -6.000 1.00 50.75 169 GLU A O 1
ATOM 1344 N N . GLN A 1 170 ? -14.313 8.552 -6.345 1.00 54.47 170 GLN A N 1
ATOM 1345 C CA . GLN A 1 170 ? -13.255 8.664 -5.334 1.00 54.47 170 GLN A CA 1
ATOM 1346 C C . GLN A 1 170 ? -13.859 8.827 -3.931 1.00 54.47 170 GLN A C 1
ATOM 1348 O O . GLN A 1 170 ? -13.379 8.200 -2.985 1.00 54.47 170 GLN A O 1
ATOM 1353 N N . ASP A 1 171 ? -14.976 9.553 -3.822 1.00 62.72 171 ASP A N 1
ATOM 1354 C CA . ASP A 1 171 ? -15.694 9.785 -2.563 1.00 62.72 171 ASP A CA 1
ATOM 1355 C C . ASP A 1 171 ? -16.395 8.524 -2.020 1.00 62.72 171 ASP A C 1
ATOM 1357 O O . ASP A 1 171 ? -16.557 8.390 -0.806 1.00 62.72 171 ASP A O 1
ATOM 1361 N N . LYS A 1 172 ? -16.758 7.556 -2.882 1.00 74.38 172 LYS A N 1
ATOM 1362 C CA . LYS A 1 172 ? -17.500 6.329 -2.506 1.00 74.38 172 LYS A CA 1
ATOM 1363 C C . LYS A 1 172 ? -16.898 5.579 -1.309 1.00 74.38 172 LYS A C 1
ATOM 1365 O O . LYS A 1 172 ? -17.636 5.035 -0.492 1.00 74.38 172 LYS A O 1
ATOM 1370 N N . TYR A 1 173 ? -15.569 5.530 -1.216 1.00 77.62 173 TYR A N 1
ATOM 1371 C CA . TYR A 1 173 ? -14.832 4.810 -0.168 1.00 77.62 173 TYR A CA 1
ATOM 1372 C C . TYR A 1 173 ? -14.070 5.744 0.778 1.00 77.62 173 TYR A C 1
ATOM 1374 O O . TYR A 1 173 ? -13.115 5.307 1.434 1.00 77.62 173 TYR A O 1
ATOM 1382 N N . SER A 1 174 ? -14.437 7.027 0.807 1.00 78.69 174 SER A N 1
ATOM 1383 C CA . SER A 1 174 ? -13.840 7.996 1.718 1.00 78.69 174 SER A CA 1
ATOM 1384 C C . SER A 1 174 ? -14.315 7.740 3.147 1.00 78.69 174 SER A C 1
ATOM 1386 O O . SER A 1 174 ? -15.509 7.639 3.423 1.00 78.69 174 SER A O 1
ATOM 1388 N N . PHE A 1 175 ? -13.363 7.628 4.070 1.00 80.38 175 PHE A N 1
ATOM 1389 C CA . PHE A 1 175 ? -13.631 7.542 5.506 1.00 80.38 175 PHE A CA 1
ATOM 1390 C C . PHE A 1 175 ? -13.432 8.887 6.214 1.00 80.38 175 PHE A C 1
ATOM 1392 O O . PHE A 1 175 ? -13.729 8.987 7.402 1.00 80.38 175 PHE A O 1
ATOM 1399 N N . GLU A 1 176 ? -12.922 9.907 5.515 1.00 82.06 176 GLU A N 1
ATOM 1400 C CA . GLU A 1 176 ? -12.523 11.179 6.127 1.00 82.06 176 GLU A CA 1
ATOM 1401 C C . GLU A 1 176 ? -13.721 11.952 6.686 1.00 82.06 176 GLU A C 1
ATOM 1403 O O . GLU A 1 176 ? -13.622 12.522 7.768 1.00 82.06 176 GLU A O 1
ATOM 1408 N N . ASP A 1 177 ? -14.870 11.881 6.010 1.00 85.00 177 ASP A N 1
ATOM 1409 C CA . ASP A 1 177 ? -16.114 12.536 6.435 1.00 85.00 177 ASP A CA 1
ATOM 1410 C C . ASP A 1 177 ? -17.091 11.581 7.147 1.00 85.00 177 ASP A C 1
ATOM 1412 O O . ASP A 1 177 ? -18.232 11.954 7.427 1.00 85.00 177 ASP A O 1
ATOM 1416 N N . SER A 1 178 ? -16.672 10.342 7.438 1.00 90.25 178 SER A N 1
ATOM 1417 C CA . SER A 1 178 ? -17.526 9.302 8.030 1.00 90.25 178 SER A CA 1
ATOM 1418 C C . SER A 1 178 ? -17.267 9.117 9.526 1.00 90.25 178 SER A C 1
ATOM 1420 O O . SER A 1 178 ? -16.138 8.882 9.957 1.00 90.25 178 SER A O 1
ATOM 1422 N N . VAL A 1 179 ? -18.339 9.130 10.320 1.00 93.62 179 VAL A N 1
ATOM 1423 C CA . VAL A 1 179 ? -18.338 8.801 11.750 1.00 93.62 179 VAL A CA 1
ATOM 1424 C C . VAL A 1 179 ? -19.097 7.489 11.951 1.00 93.62 179 VAL A C 1
ATOM 1426 O O . VAL A 1 179 ? -20.310 7.399 11.755 1.00 93.62 179 VAL A O 1
ATOM 1429 N N . PHE A 1 180 ? -18.376 6.446 12.346 1.00 95.06 180 PHE A N 1
ATOM 1430 C CA . PHE A 1 180 ? -18.919 5.114 12.594 1.00 95.06 180 PHE A CA 1
ATOM 1431 C C . PHE A 1 180 ? -19.440 5.044 14.028 1.00 95.06 180 PHE A C 1
ATOM 1433 O O . PHE A 1 180 ? -18.659 5.065 14.972 1.00 95.06 180 PHE A O 1
ATOM 1440 N N . ILE A 1 181 ? -20.754 4.970 14.211 1.00 95.69 181 ILE A N 1
ATOM 1441 C CA . ILE A 1 181 ? -21.397 5.145 15.524 1.00 95.69 181 ILE A CA 1
ATOM 1442 C C . ILE A 1 181 ? -21.992 3.858 16.105 1.00 95.69 181 ILE A C 1
ATOM 1444 O O . ILE A 1 181 ? -22.466 3.864 17.237 1.00 95.69 181 ILE A O 1
ATOM 1448 N N . SER A 1 182 ? -21.989 2.752 15.352 1.00 94.88 182 SER A N 1
ATOM 1449 C CA . SER A 1 182 ? -22.530 1.464 15.806 1.00 94.88 182 SER A CA 1
ATOM 1450 C C . SER A 1 182 ? -21.428 0.413 15.981 1.00 94.88 182 SER A C 1
ATOM 1452 O O . SER A 1 182 ? -21.026 -0.226 15.004 1.00 94.88 182 SER A O 1
ATOM 1454 N N . PRO A 1 183 ? -20.945 0.177 17.219 1.00 90.94 183 PRO A N 1
ATOM 1455 C CA . PRO A 1 183 ? -19.952 -0.860 17.502 1.00 90.94 183 PRO A CA 1
ATOM 1456 C C . PRO A 1 183 ? -20.400 -2.261 17.093 1.00 90.94 183 PRO A C 1
ATOM 1458 O O . PRO A 1 183 ? -19.602 -3.025 16.558 1.00 90.94 183 PRO A O 1
ATOM 1461 N N . ALA A 1 184 ? -21.685 -2.582 17.273 1.00 90.06 184 ALA A N 1
ATOM 1462 C CA . ALA A 1 184 ? -22.245 -3.859 16.842 1.00 90.06 184 ALA A CA 1
ATOM 1463 C C . ALA A 1 184 ? -22.091 -4.053 15.326 1.00 90.06 184 ALA A C 1
ATOM 1465 O O . ALA A 1 184 ? -21.598 -5.087 14.886 1.00 90.06 184 ALA A O 1
ATOM 1466 N N . TRP A 1 185 ? -22.429 -3.034 14.529 1.00 91.19 185 TRP A N 1
ATOM 1467 C CA . TRP A 1 185 ? -22.250 -3.090 13.079 1.00 91.19 185 TRP A CA 1
ATOM 1468 C C . TRP A 1 185 ? -20.772 -3.180 12.675 1.00 91.19 185 TRP A C 1
ATOM 1470 O O . TRP A 1 185 ? -20.430 -3.983 11.811 1.00 91.19 185 TRP A O 1
ATOM 1480 N N . MET A 1 186 ? -19.880 -2.419 13.325 1.00 90.25 186 MET A N 1
ATOM 1481 C CA . MET A 1 186 ? -18.434 -2.495 13.066 1.00 90.25 186 MET A CA 1
ATOM 1482 C C . MET A 1 186 ? -17.885 -3.909 13.312 1.00 90.25 186 MET A C 1
ATOM 1484 O O . MET A 1 186 ? -17.092 -4.414 12.518 1.00 90.25 186 MET A O 1
ATOM 1488 N N . ILE A 1 187 ? -18.338 -4.570 14.381 1.00 88.00 187 ILE A N 1
ATOM 1489 C CA . ILE A 1 187 ? -17.980 -5.960 14.685 1.00 88.00 187 ILE A CA 1
ATOM 1490 C C . ILE A 1 187 ? -18.479 -6.908 13.588 1.00 88.00 187 ILE A C 1
ATOM 1492 O O . ILE A 1 187 ? -17.726 -7.785 13.175 1.00 88.00 187 ILE A O 1
ATOM 1496 N N . GLU A 1 188 ? -19.705 -6.738 13.085 1.00 86.12 188 GLU A N 1
ATOM 1497 C CA . GLU A 1 188 ? -20.228 -7.568 11.988 1.00 86.12 188 GLU A CA 1
ATOM 1498 C C . GLU A 1 188 ? -19.456 -7.369 10.674 1.00 86.12 188 GLU A C 1
ATOM 1500 O O . GLU A 1 188 ? -19.161 -8.345 9.978 1.00 86.12 188 GLU A O 1
ATOM 1505 N N . VAL A 1 189 ? -19.036 -6.135 10.368 1.00 88.00 189 VAL A N 1
ATOM 1506 C CA . VAL A 1 189 ? -18.142 -5.863 9.230 1.00 88.00 189 VAL A CA 1
ATOM 1507 C C . VAL A 1 189 ? -16.850 -6.666 9.365 1.00 88.00 189 VAL A C 1
ATOM 1509 O O . VAL A 1 189 ? -16.509 -7.423 8.455 1.00 88.00 189 VAL A O 1
ATOM 1512 N N . LEU A 1 190 ? -16.170 -6.556 10.511 1.00 85.62 190 LEU A N 1
ATOM 1513 C CA . LEU A 1 190 ? -14.915 -7.265 10.774 1.00 85.62 190 LEU A CA 1
ATOM 1514 C C . LEU A 1 190 ? -15.098 -8.788 10.760 1.00 85.62 190 LEU A C 1
ATOM 1516 O O . LEU A 1 190 ? -14.269 -9.500 10.195 1.00 85.62 190 LEU A O 1
ATOM 1520 N N . LYS A 1 191 ? -16.200 -9.298 11.323 1.00 80.56 191 LYS A N 1
ATOM 1521 C CA . LYS A 1 191 ? -16.528 -10.728 11.301 1.00 80.56 191 LYS A CA 1
ATOM 1522 C C . LYS A 1 191 ? -16.681 -11.254 9.882 1.00 80.56 191 LYS A C 1
ATOM 1524 O O . LYS A 1 191 ? -16.132 -12.310 9.610 1.00 80.56 191 LYS A O 1
ATOM 1529 N N . GLY A 1 192 ? -17.376 -10.561 8.981 1.00 75.38 192 GLY A N 1
ATOM 1530 C CA . GLY A 1 192 ? -17.524 -11.077 7.613 1.00 75.38 192 GLY A CA 1
ATOM 1531 C C . GLY A 1 192 ? -16.214 -11.107 6.828 1.00 75.38 192 GLY A C 1
ATOM 1532 O O . GLY A 1 192 ? -16.009 -11.998 6.014 1.00 75.38 192 GLY A O 1
ATOM 1533 N N . VAL A 1 193 ? -15.277 -10.207 7.134 1.00 75.88 193 VAL A N 1
ATOM 1534 C CA . VAL A 1 193 ? -13.927 -10.257 6.557 1.00 75.88 193 VAL A CA 1
ATOM 1535 C C . VAL A 1 193 ? -13.125 -11.419 7.153 1.00 75.88 193 VAL A C 1
ATOM 1537 O O . VAL A 1 193 ? -12.592 -12.243 6.415 1.00 75.88 193 VAL A O 1
ATOM 1540 N N . MET A 1 194 ? -13.082 -11.539 8.484 1.00 70.44 194 MET A N 1
ATOM 1541 C CA . MET A 1 194 ? -12.221 -12.504 9.189 1.00 70.44 194 MET A CA 1
ATOM 1542 C C . MET A 1 194 ? -12.792 -13.929 9.297 1.00 70.44 194 MET A C 1
ATOM 1544 O O . MET A 1 194 ? -12.043 -14.872 9.528 1.00 70.44 194 MET A O 1
ATOM 1548 N N . ARG A 1 195 ? -14.113 -14.104 9.199 1.00 65.38 195 ARG A N 1
ATOM 1549 C CA . ARG A 1 195 ? -14.838 -15.367 9.443 1.00 65.38 195 ARG A CA 1
ATOM 1550 C C . ARG A 1 195 ? -15.760 -15.742 8.285 1.00 65.38 195 ARG A C 1
ATOM 1552 O O . ARG A 1 195 ? -16.827 -16.309 8.521 1.00 65.38 195 ARG A O 1
ATOM 1559 N N . HIS A 1 196 ? -15.405 -15.397 7.052 1.00 62.19 196 HIS A N 1
ATOM 1560 C CA . HIS A 1 196 ? -16.216 -15.797 5.907 1.00 62.19 196 HIS A CA 1
ATOM 1561 C C . HIS A 1 196 ? -16.337 -17.326 5.892 1.00 62.19 196 HIS A C 1
ATOM 1563 O O . HIS A 1 196 ? -15.343 -18.054 5.866 1.00 62.19 196 HIS A O 1
ATOM 1569 N N . ASP A 1 197 ? -17.575 -17.819 5.965 1.00 57.50 197 ASP A N 1
ATOM 1570 C CA . ASP A 1 197 ? -17.844 -19.238 5.784 1.00 57.50 197 ASP A CA 1
ATOM 1571 C C . ASP A 1 197 ? -17.478 -19.577 4.338 1.00 57.50 197 ASP A C 1
ATOM 1573 O O . ASP A 1 197 ? -18.131 -19.133 3.388 1.00 57.50 197 ASP A O 1
ATOM 1577 N N . TRP A 1 198 ? -16.402 -20.348 4.170 1.00 60.91 198 TRP A N 1
ATOM 1578 C CA . TRP A 1 198 ? -15.891 -20.798 2.876 1.00 60.91 198 TRP A CA 1
ATOM 1579 C C . TRP A 1 198 ? -16.982 -21.427 2.003 1.00 60.91 198 TRP A C 1
ATOM 1581 O O . TRP A 1 198 ? -16.894 -21.366 0.778 1.00 60.91 198 TRP A O 1
ATOM 1591 N N . ARG A 1 199 ? -18.039 -21.966 2.625 1.00 59.53 199 ARG A N 1
ATOM 1592 C CA . ARG A 1 199 ? -19.209 -22.533 1.948 1.00 59.53 199 ARG A CA 1
ATOM 1593 C C . ARG A 1 199 ? -19.992 -21.499 1.139 1.00 59.53 199 ARG A C 1
ATOM 1595 O O . ARG A 1 199 ? -20.574 -21.842 0.118 1.00 59.53 199 ARG A O 1
ATOM 1602 N N . HIS A 1 200 ? -19.991 -20.222 1.522 1.00 60.31 200 HIS A N 1
ATOM 1603 C CA . HIS A 1 200 ? -20.637 -19.171 0.726 1.00 60.31 200 HIS A CA 1
ATOM 1604 C C . HIS A 1 200 ? -19.836 -18.811 -0.529 1.00 60.31 200 HIS A C 1
ATOM 1606 O O . HIS A 1 200 ? -20.422 -18.444 -1.552 1.00 60.31 200 HIS A O 1
ATOM 1612 N N . LEU A 1 201 ? -18.515 -19.008 -0.496 1.00 62.19 201 LEU A N 1
ATOM 1613 C CA . LEU A 1 201 ? -17.648 -18.871 -1.666 1.00 62.19 201 LEU A CA 1
ATOM 1614 C C . LEU A 1 201 ? -17.737 -20.085 -2.612 1.00 62.19 201 LEU A C 1
ATOM 1616 O O . LEU A 1 201 ? -17.281 -19.994 -3.752 1.00 62.19 201 LEU A O 1
ATOM 1620 N N . ASP A 1 202 ? -18.379 -21.190 -2.203 1.00 60.12 202 ASP A N 1
ATOM 1621 C CA . ASP A 1 202 ? -18.610 -22.359 -3.068 1.00 60.12 202 ASP A CA 1
ATOM 1622 C C . ASP A 1 202 ? -19.505 -22.037 -4.269 1.00 60.12 202 ASP A C 1
ATOM 1624 O O . ASP A 1 202 ? -19.356 -22.648 -5.327 1.00 60.12 202 ASP A O 1
ATOM 1628 N N . THR A 1 203 ? -20.365 -21.020 -4.160 1.00 58.69 203 THR A N 1
ATOM 1629 C CA . THR A 1 203 ? -21.168 -20.517 -5.288 1.00 58.69 203 THR A CA 1
ATOM 1630 C C . THR A 1 203 ? -20.309 -20.040 -6.464 1.00 58.69 203 THR A C 1
ATOM 1632 O O . THR A 1 203 ? -20.731 -20.142 -7.614 1.00 58.69 203 THR A O 1
ATOM 1635 N N . PHE A 1 204 ? -19.069 -19.613 -6.204 1.00 58.06 204 PHE A N 1
ATOM 1636 C CA . PHE A 1 204 ? -18.102 -19.202 -7.223 1.00 58.06 204 PHE A CA 1
ATOM 1637 C C . PHE A 1 204 ? -17.247 -20.357 -7.758 1.00 58.06 204 PHE A C 1
ATOM 1639 O O . PHE A 1 204 ? -16.512 -20.163 -8.724 1.00 58.06 204 PHE A O 1
ATOM 1646 N N . LYS A 1 205 ? -17.328 -21.566 -7.179 1.00 56.31 205 LYS A N 1
ATOM 1647 C CA . LYS A 1 205 ? -16.563 -22.732 -7.661 1.00 56.31 205 LYS A CA 1
ATOM 1648 C C . LYS A 1 205 ? -17.095 -23.292 -8.984 1.00 56.31 205 LYS A C 1
ATOM 1650 O O . LYS A 1 205 ? -16.343 -23.969 -9.677 1.00 56.31 205 LYS A O 1
ATOM 1655 N N . GLY A 1 206 ? -18.351 -23.001 -9.339 1.00 54.50 206 GLY A N 1
ATOM 1656 C CA . GLY A 1 206 ? -18.963 -23.420 -10.606 1.00 54.50 206 GLY A CA 1
ATOM 1657 C C . GLY A 1 206 ? -18.533 -22.602 -11.832 1.00 54.50 206 GLY A C 1
ATOM 1658 O O . GLY A 1 206 ? -18.710 -23.066 -12.954 1.00 54.50 206 GLY A O 1
ATOM 1659 N N . ASP A 1 207 ? -17.944 -21.418 -11.633 1.00 60.00 207 ASP A N 1
ATOM 1660 C CA . ASP A 1 207 ? -17.458 -20.528 -12.693 1.00 60.00 207 ASP A CA 1
ATOM 1661 C C . ASP A 1 207 ? -15.924 -20.421 -12.635 1.00 60.00 207 ASP A C 1
ATOM 1663 O O . ASP A 1 207 ? -15.332 -20.145 -11.589 1.00 60.00 207 ASP A O 1
ATOM 1667 N N . ALA A 1 208 ? -15.254 -20.622 -13.772 1.00 59.28 208 ALA A N 1
ATOM 1668 C CA . ALA A 1 208 ? -13.801 -20.530 -13.878 1.00 59.28 208 ALA A CA 1
ATOM 1669 C C . ALA A 1 208 ? -13.266 -19.135 -13.497 1.00 59.28 208 ALA A C 1
ATOM 1671 O O . ALA A 1 208 ? -12.145 -19.029 -12.991 1.00 59.28 208 ALA A O 1
ATOM 1672 N N . ILE A 1 209 ? -14.047 -18.070 -13.722 1.00 60.16 209 ILE A N 1
ATOM 1673 C CA . ILE A 1 209 ? -13.681 -16.698 -13.340 1.00 60.16 209 ILE A CA 1
ATOM 1674 C C . ILE A 1 209 ? -13.857 -16.513 -11.830 1.00 60.16 209 ILE A C 1
ATOM 1676 O O . ILE A 1 209 ? -12.915 -16.090 -11.156 1.00 60.16 209 ILE A O 1
ATOM 1680 N N . GLY A 1 210 ? -15.007 -16.915 -11.281 1.00 62.34 210 GLY A N 1
ATOM 1681 C CA . GLY A 1 210 ? -15.267 -16.914 -9.838 1.00 62.34 210 GLY A CA 1
ATOM 1682 C C . GLY A 1 210 ? -14.214 -17.687 -9.038 1.00 62.34 210 GLY A C 1
ATOM 1683 O O . GLY A 1 210 ? -13.695 -17.187 -8.040 1.00 62.34 210 GLY A O 1
ATOM 1684 N N . SER A 1 211 ? -13.798 -18.855 -9.532 1.00 67.75 211 SER A N 1
ATOM 1685 C CA . SER A 1 211 ? -12.755 -19.677 -8.912 1.00 67.75 211 SER A CA 1
ATOM 1686 C C . SER A 1 211 ? -11.398 -18.963 -8.830 1.00 67.75 211 SER A C 1
ATOM 1688 O O . SER A 1 211 ? -10.683 -19.117 -7.838 1.00 67.75 211 SER A O 1
ATOM 1690 N N . LYS A 1 212 ? -11.038 -18.139 -9.828 1.00 72.12 212 LYS A N 1
ATOM 1691 C CA . LYS A 1 212 ? -9.796 -17.343 -9.803 1.00 72.12 212 LYS A CA 1
ATOM 1692 C C . LYS A 1 212 ? -9.852 -16.225 -8.763 1.00 72.12 212 LYS A C 1
ATOM 1694 O O . LYS A 1 212 ? -8.882 -16.055 -8.029 1.00 72.12 212 LYS A O 1
ATOM 1699 N N . LYS A 1 213 ? -10.973 -15.505 -8.671 1.00 77.00 213 LYS A N 1
ATOM 1700 C CA . LYS A 1 213 ? -11.168 -14.422 -7.691 1.00 77.00 213 LYS A CA 1
ATOM 1701 C C . LYS A 1 213 ? -11.150 -14.947 -6.259 1.00 77.00 213 LYS A C 1
ATOM 1703 O O . LYS A 1 213 ? -10.412 -14.455 -5.413 1.00 77.00 213 LYS A O 1
ATOM 1708 N N . VAL A 1 214 ? -11.867 -16.045 -6.017 1.00 75.19 214 VAL A N 1
ATOM 1709 C CA . VAL A 1 214 ? -11.846 -16.743 -4.725 1.00 75.19 214 VAL A CA 1
ATOM 1710 C C . VAL A 1 214 ? -10.449 -17.263 -4.395 1.00 75.19 214 VAL A C 1
ATOM 1712 O O . VAL A 1 214 ? -10.027 -17.200 -3.244 1.00 75.19 214 VAL A O 1
ATOM 1715 N N . ARG A 1 215 ? -9.686 -17.728 -5.392 1.00 74.38 215 ARG A N 1
ATOM 1716 C CA . ARG A 1 215 ? -8.293 -18.135 -5.186 1.00 74.38 215 ARG A CA 1
ATOM 1717 C C . ARG A 1 215 ? -7.392 -16.957 -4.804 1.00 74.38 215 ARG A C 1
ATOM 1719 O O . ARG A 1 215 ? -6.595 -17.131 -3.891 1.00 74.38 215 ARG A O 1
ATOM 1726 N N . LYS A 1 216 ? -7.520 -15.792 -5.451 1.00 76.31 216 LYS A N 1
ATOM 1727 C CA . LYS A 1 216 ? -6.780 -14.569 -5.079 1.00 76.31 216 LYS A CA 1
ATOM 1728 C C . LYS A 1 216 ? -7.087 -14.136 -3.645 1.00 76.31 216 LYS A C 1
ATOM 1730 O O . LYS A 1 216 ? -6.157 -13.893 -2.881 1.00 76.31 216 LYS A O 1
ATOM 1735 N N . LEU A 1 217 ? -8.363 -14.141 -3.261 1.00 78.50 217 LEU A N 1
ATOM 1736 C CA . LEU A 1 217 ? -8.805 -13.870 -1.890 1.00 78.50 217 LEU A CA 1
ATOM 1737 C C . LEU A 1 217 ? -8.115 -14.803 -0.892 1.00 78.50 217 LEU A C 1
ATOM 1739 O O . LEU A 1 217 ? -7.497 -14.357 0.068 1.00 78.50 217 LEU A O 1
ATOM 1743 N N . LEU A 1 218 ? -8.187 -16.103 -1.166 1.00 73.69 218 LEU A N 1
ATOM 1744 C CA . LEU A 1 218 ? -7.645 -17.160 -0.322 1.00 73.69 218 LEU A CA 1
ATOM 1745 C C . LEU A 1 218 ? -6.121 -17.121 -0.193 1.00 73.69 218 LEU A C 1
ATOM 1747 O O . LEU A 1 218 ? -5.587 -17.326 0.892 1.00 73.69 218 LEU A O 1
ATOM 1751 N N . GLN A 1 219 ? -5.427 -16.955 -1.318 1.00 72.81 219 GLN A N 1
ATOM 1752 C CA . GLN A 1 219 ? -3.978 -17.139 -1.403 1.00 72.81 219 GLN A CA 1
ATOM 1753 C C . GLN A 1 219 ? -3.200 -15.861 -1.137 1.00 72.81 219 GLN A C 1
ATOM 1755 O O . GLN A 1 219 ? -2.117 -15.946 -0.576 1.00 72.81 219 GLN A O 1
ATOM 1760 N N . LEU A 1 220 ? -3.746 -14.713 -1.537 1.00 74.50 220 LEU A N 1
ATOM 1761 C CA . LEU A 1 220 ? -3.036 -13.434 -1.550 1.00 74.50 220 LEU A CA 1
ATOM 1762 C C . LEU A 1 220 ? -3.676 -12.404 -0.612 1.00 74.50 220 LEU A C 1
ATOM 1764 O O . LEU A 1 220 ? -3.135 -11.317 -0.428 1.00 74.50 220 LEU A O 1
ATOM 1768 N N . GLY A 1 221 ? -4.851 -12.709 -0.049 1.00 79.69 221 GLY A N 1
ATOM 1769 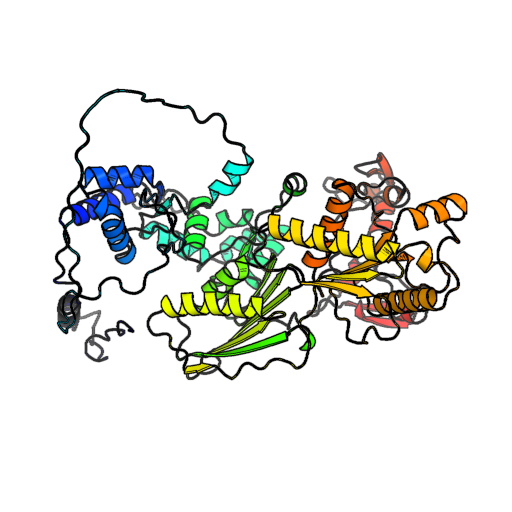C CA . GLY A 1 221 ? -5.640 -11.736 0.703 1.00 79.69 221 GLY A CA 1
ATOM 1770 C C . GLY A 1 221 ? -6.183 -10.615 -0.185 1.00 79.69 221 GLY A C 1
ATOM 1771 O O . GLY A 1 221 ? -6.445 -9.528 0.316 1.00 79.69 221 GLY A O 1
ATOM 1772 N N . ILE A 1 222 ? -6.316 -10.837 -1.498 1.00 84.88 222 ILE A N 1
ATOM 1773 C CA . ILE A 1 222 ? -6.790 -9.826 -2.454 1.00 84.88 222 ILE A CA 1
ATOM 1774 C C . ILE A 1 222 ? -8.259 -10.077 -2.782 1.00 84.88 222 ILE A C 1
ATOM 1776 O O . ILE A 1 222 ? -8.618 -11.126 -3.314 1.00 84.88 222 ILE A O 1
ATOM 1780 N N . ILE A 1 223 ? -9.105 -9.097 -2.487 1.00 85.94 223 ILE A N 1
ATOM 1781 C CA . ILE A 1 223 ? -10.548 -9.146 -2.701 1.00 85.94 223 ILE A CA 1
ATOM 1782 C C . ILE A 1 223 ? -10.915 -8.309 -3.925 1.00 85.94 223 ILE A C 1
ATOM 1784 O O . ILE A 1 223 ? -10.740 -7.092 -3.915 1.00 85.94 223 ILE A O 1
ATOM 1788 N N . ASP A 1 224 ? -11.481 -8.926 -4.958 1.00 84.31 224 ASP A N 1
ATOM 1789 C CA . ASP A 1 224 ? -12.105 -8.158 -6.036 1.00 84.31 224 ASP A CA 1
ATOM 1790 C C . ASP A 1 224 ? -13.366 -7.422 -5.529 1.00 84.31 224 ASP A C 1
ATOM 1792 O O . ASP A 1 224 ? -14.172 -7.965 -4.766 1.00 84.31 224 ASP A O 1
ATOM 1796 N N . GLU A 1 225 ? -13.582 -6.181 -5.975 1.00 83.44 225 GLU A N 1
ATOM 1797 C CA . GLU A 1 225 ? -14.720 -5.357 -5.535 1.00 83.44 225 GLU A CA 1
ATOM 1798 C C . GLU A 1 225 ? -16.086 -6.044 -5.737 1.00 83.44 225 GLU A C 1
ATOM 1800 O O . GLU A 1 225 ? -17.002 -5.883 -4.928 1.00 83.44 225 GLU A O 1
ATOM 1805 N N . ASP A 1 226 ? -16.233 -6.857 -6.785 1.00 81.19 226 ASP A N 1
ATOM 1806 C CA . ASP A 1 226 ? -17.485 -7.541 -7.112 1.00 81.19 226 ASP A CA 1
ATOM 1807 C C . ASP A 1 226 ? -17.821 -8.706 -6.171 1.00 81.19 226 ASP A C 1
ATOM 1809 O O . ASP A 1 226 ? -19.002 -9.056 -6.032 1.00 81.19 226 ASP A O 1
ATOM 1813 N N . ILE A 1 227 ? -16.816 -9.281 -5.498 1.00 79.88 227 ILE A N 1
ATOM 1814 C CA . ILE A 1 227 ? -17.020 -10.357 -4.524 1.00 79.88 227 ILE A CA 1
ATOM 1815 C C . ILE A 1 227 ? -17.240 -9.841 -3.099 1.00 79.88 227 ILE A C 1
ATOM 1817 O O . ILE A 1 227 ? -17.794 -10.586 -2.291 1.00 79.88 227 ILE A O 1
ATOM 1821 N N . LEU A 1 228 ? -16.908 -8.574 -2.801 1.00 82.00 228 LEU A N 1
ATOM 1822 C CA . LEU A 1 228 ? -17.060 -7.978 -1.463 1.00 82.00 228 LEU A CA 1
ATOM 1823 C C . LEU A 1 228 ? -18.463 -8.190 -0.886 1.00 82.00 228 LEU A C 1
ATOM 1825 O O . LEU A 1 228 ? -18.612 -8.620 0.252 1.00 82.00 228 LEU A O 1
ATOM 1829 N N . LYS A 1 229 ? -19.509 -7.966 -1.689 1.00 79.25 229 LYS A N 1
ATOM 1830 C CA . LYS A 1 229 ? -20.913 -8.130 -1.265 1.00 79.25 229 LYS A CA 1
ATOM 1831 C C . LYS A 1 229 ? -21.270 -9.546 -0.789 1.00 79.25 229 LYS A C 1
ATOM 1833 O O . LYS A 1 229 ? -22.293 -9.706 -0.133 1.00 79.25 229 LYS A O 1
ATOM 1838 N N . ASN A 1 230 ? -20.466 -10.551 -1.139 1.00 77.81 230 ASN A N 1
ATOM 1839 C CA . ASN A 1 230 ? -20.698 -11.953 -0.792 1.00 77.81 230 ASN A CA 1
ATOM 1840 C C . ASN A 1 230 ? -19.925 -12.389 0.460 1.00 77.81 230 ASN A C 1
ATOM 1842 O O . ASN A 1 230 ? -20.143 -13.499 0.935 1.00 77.81 230 ASN A O 1
ATOM 1846 N N . LEU A 1 231 ? -19.040 -11.538 0.999 1.00 76.75 231 LEU A N 1
ATOM 1847 C CA . LEU A 1 231 ? -18.307 -11.834 2.236 1.00 76.75 231 LEU A CA 1
ATOM 1848 C C . LEU A 1 231 ? -19.218 -11.841 3.466 1.00 76.75 231 LEU A C 1
ATOM 1850 O O . LEU A 1 231 ? -18.925 -12.502 4.457 1.00 76.75 231 LEU A O 1
ATOM 1854 N N . TRP A 1 232 ? -20.334 -11.118 3.398 1.00 80.00 232 TRP A N 1
ATOM 1855 C CA . TRP A 1 232 ? -21.308 -11.036 4.475 1.00 80.00 232 TRP A CA 1
ATOM 1856 C C . TRP A 1 232 ? -22.544 -11.860 4.102 1.00 80.00 232 TRP A C 1
ATOM 1858 O O . TRP A 1 232 ? -23.255 -11.483 3.161 1.00 80.00 232 TRP A O 1
ATOM 1868 N N . PRO A 1 233 ? -22.814 -12.981 4.799 1.00 62.38 233 PRO A N 1
ATOM 1869 C CA . PRO A 1 233 ? -23.989 -13.793 4.533 1.00 62.38 233 PRO A CA 1
ATOM 1870 C C . PRO A 1 233 ? -25.247 -12.932 4.641 1.00 62.38 233 PRO A C 1
ATOM 1872 O O . PRO A 1 233 ? -25.497 -12.285 5.657 1.00 62.38 233 PRO A O 1
ATOM 1875 N N . ARG A 1 234 ? -26.076 -12.943 3.597 1.00 63.03 234 ARG A N 1
ATOM 1876 C CA . ARG A 1 234 ? -27.479 -12.564 3.749 1.00 63.03 234 ARG A CA 1
ATOM 1877 C C . ARG A 1 234 ? -28.173 -13.790 4.305 1.00 63.03 234 ARG A C 1
ATOM 1879 O O . ARG A 1 234 ? -28.575 -14.656 3.531 1.00 63.03 234 ARG A O 1
ATOM 1886 N N . GLU A 1 235 ? -28.242 -13.913 5.624 1.00 55.09 235 GLU A N 1
ATOM 1887 C CA . GLU A 1 235 ? -29.071 -14.958 6.213 1.00 55.09 235 GLU A CA 1
ATOM 1888 C C . GLU A 1 235 ? -30.491 -14.842 5.637 1.00 55.09 235 GLU A C 1
ATOM 1890 O O . GLU A 1 235 ? -31.176 -13.834 5.813 1.00 55.09 235 GLU A O 1
ATOM 1895 N N . LYS A 1 236 ? -30.933 -15.883 4.924 1.00 45.97 236 LYS A N 1
ATOM 1896 C CA . LYS A 1 236 ? -32.355 -16.208 4.822 1.00 45.97 236 LYS A CA 1
ATOM 1897 C C . LYS A 1 236 ? -32.713 -16.910 6.134 1.00 45.97 236 LYS A C 1
ATOM 1899 O O . LYS A 1 236 ? -32.784 -18.131 6.160 1.00 45.97 236 LYS A O 1
ATOM 1904 N N . CYS A 1 237 ? -32.811 -16.161 7.225 1.00 38.88 237 CYS A N 1
ATOM 1905 C CA . CYS A 1 237 ? -33.265 -16.698 8.505 1.00 38.88 237 CYS A CA 1
ATOM 1906 C C . CYS A 1 237 ? -34.693 -16.225 8.763 1.00 38.88 237 CYS A C 1
ATOM 1908 O O . CYS A 1 237 ? -34.996 -15.036 8.636 1.00 38.88 237 CYS A O 1
ATOM 1910 N N . ASP A 1 238 ? -35.541 -17.195 9.092 1.00 42.03 238 ASP A N 1
ATOM 1911 C CA . ASP A 1 238 ? -36.959 -17.050 9.382 1.00 42.03 238 ASP A CA 1
ATOM 1912 C C . ASP A 1 238 ? -37.246 -16.024 10.494 1.00 42.03 238 ASP A C 1
ATOM 1914 O O . ASP A 1 238 ? -36.417 -15.679 11.340 1.00 42.03 238 ASP A O 1
ATOM 1918 N N . GLU A 1 239 ? -38.461 -15.494 10.441 1.00 39.62 239 GLU A N 1
ATOM 1919 C CA . GLU A 1 239 ? -38.961 -14.300 11.113 1.00 39.62 239 GLU A CA 1
ATOM 1920 C C . GLU A 1 239 ? -39.014 -14.377 12.656 1.00 39.62 239 GLU A C 1
ATOM 1922 O O . GLU A 1 239 ? -40.089 -14.449 13.231 1.00 39.62 239 GLU A O 1
ATOM 1927 N N . ALA A 1 240 ? -37.891 -14.288 13.374 1.00 41.66 240 ALA A N 1
ATOM 1928 C CA . ALA A 1 240 ? -37.863 -13.931 14.808 1.00 41.66 240 ALA A CA 1
ATOM 1929 C C . ALA A 1 240 ? -36.401 -13.764 15.250 1.00 41.66 240 ALA A C 1
ATOM 1931 O O . ALA A 1 240 ? -35.714 -14.735 15.512 1.00 41.66 240 ALA A O 1
ATOM 1932 N N . HIS A 1 241 ? -35.782 -12.584 15.227 1.00 37.16 241 HIS A N 1
ATOM 1933 C CA . HIS A 1 241 ? -35.780 -11.664 16.366 1.00 37.16 241 HIS A CA 1
ATOM 1934 C C . HIS A 1 241 ? -35.204 -10.284 15.945 1.00 37.16 241 HIS A C 1
ATOM 1936 O O . HIS A 1 241 ? -34.430 -10.172 14.993 1.00 37.16 241 HIS A O 1
ATOM 1942 N N . THR A 1 242 ? -35.705 -9.245 16.620 1.00 37.72 242 THR A N 1
ATOM 1943 C CA . THR A 1 242 ? -35.351 -7.804 16.744 1.00 37.72 242 THR A CA 1
ATOM 1944 C C . THR A 1 242 ? -34.033 -7.261 16.147 1.00 37.72 242 THR A C 1
ATOM 1946 O O . THR A 1 242 ? -33.010 -7.918 16.247 1.00 37.72 242 THR A O 1
ATOM 1949 N N . SER A 1 243 ? -33.848 -5.999 15.726 1.00 46.41 243 SER A N 1
ATOM 1950 C CA . SER A 1 243 ? -34.656 -4.916 15.108 1.00 46.41 243 SER A CA 1
ATOM 1951 C C . SER A 1 243 ? -33.756 -3.689 14.768 1.00 46.41 243 SER A C 1
ATOM 1953 O O . SER A 1 243 ? -34.242 -2.567 14.736 1.00 46.41 243 SER A O 1
ATOM 1955 N N . ALA A 1 244 ? -32.448 -3.861 14.515 1.00 43.34 244 ALA A N 1
ATOM 1956 C CA . ALA A 1 244 ? -31.541 -2.758 14.119 1.00 43.34 244 ALA A CA 1
ATOM 1957 C C . ALA A 1 244 ? -30.380 -3.220 13.211 1.00 43.34 244 ALA A C 1
ATOM 1959 O O . ALA A 1 244 ? -29.964 -2.513 12.300 1.00 43.34 244 ALA A O 1
ATOM 1960 N N . THR A 1 245 ? -29.923 -4.465 13.365 1.00 44.88 245 THR A N 1
ATOM 1961 C CA . THR A 1 245 ? -28.878 -5.114 12.546 1.00 44.88 245 THR A CA 1
ATOM 1962 C C . THR A 1 245 ? -29.358 -5.620 11.176 1.00 44.88 245 THR A C 1
ATOM 1964 O O . THR A 1 245 ? -28.587 -6.227 10.443 1.00 44.88 245 THR A O 1
ATOM 1967 N N . ARG A 1 246 ? -30.624 -5.379 10.800 1.00 47.22 246 ARG A N 1
ATOM 1968 C CA . ARG A 1 246 ? -31.264 -5.985 9.612 1.00 47.22 246 ARG A CA 1
ATOM 1969 C C . ARG A 1 246 ? -31.015 -5.260 8.284 1.00 47.22 246 ARG A C 1
ATOM 1971 O O . ARG A 1 246 ? -31.373 -5.794 7.237 1.00 47.22 246 ARG A O 1
ATOM 1978 N N . LYS A 1 247 ? -30.416 -4.064 8.284 1.00 57.38 247 LYS A N 1
ATOM 1979 C CA . LYS A 1 247 ? -29.934 -3.457 7.033 1.00 57.38 247 LYS A CA 1
ATOM 1980 C C . LYS A 1 247 ? -28.636 -4.169 6.661 1.00 57.38 247 LYS A C 1
ATOM 1982 O O . LYS A 1 247 ? -27.665 -4.085 7.405 1.00 57.38 247 LYS A O 1
ATOM 1987 N N . GLY A 1 248 ? -28.648 -4.897 5.542 1.00 68.62 248 GLY A N 1
ATOM 1988 C CA . GLY A 1 248 ? -27.460 -5.572 5.018 1.00 68.62 248 GLY A CA 1
ATOM 1989 C C . GLY A 1 248 ? -26.247 -4.639 4.979 1.00 68.62 248 GLY A C 1
ATOM 1990 O O . GLY A 1 248 ? -26.394 -3.422 4.858 1.00 68.62 248 GLY A O 1
ATOM 1991 N N . ILE A 1 249 ? -25.052 -5.209 5.116 1.00 81.00 249 ILE A N 1
ATOM 1992 C CA . ILE A 1 249 ? -23.816 -4.431 5.196 1.00 81.00 249 ILE A CA 1
ATOM 1993 C C . ILE A 1 249 ? -23.625 -3.626 3.908 1.00 81.00 249 ILE A C 1
ATOM 1995 O O . ILE A 1 249 ? -23.538 -4.176 2.809 1.00 81.00 249 ILE A O 1
ATOM 1999 N N . ASP A 1 250 ? -23.572 -2.303 4.062 1.00 87.06 250 ASP A N 1
ATOM 2000 C CA . ASP A 1 250 ? -23.163 -1.394 3.001 1.00 87.06 250 ASP A CA 1
ATOM 2001 C C . ASP A 1 250 ? -21.667 -1.597 2.751 1.00 87.06 250 ASP A C 1
ATOM 2003 O O . ASP A 1 250 ? -20.829 -1.239 3.582 1.00 87.06 250 ASP A O 1
ATOM 2007 N N . VAL A 1 251 ? -21.347 -2.197 1.604 1.00 86.81 251 VAL A N 1
ATOM 2008 C CA . VAL A 1 251 ? -19.978 -2.533 1.199 1.00 86.81 251 VAL A CA 1
ATOM 2009 C C . VAL A 1 251 ? -19.082 -1.297 1.179 1.00 86.81 251 VAL A C 1
ATOM 2011 O O . VAL A 1 251 ? -17.928 -1.378 1.591 1.00 86.81 251 VAL A O 1
ATOM 2014 N N . SER A 1 252 ? -19.599 -0.143 0.752 1.00 88.06 252 SER A N 1
ATOM 2015 C CA . SER A 1 252 ? -18.796 1.077 0.634 1.00 88.06 252 SER A CA 1
ATOM 2016 C C . SER A 1 252 ? -18.364 1.575 2.008 1.00 88.06 252 SER A C 1
ATOM 2018 O O . SER A 1 252 ? -17.182 1.832 2.243 1.00 88.06 252 SER A O 1
ATOM 2020 N N . LYS A 1 253 ? -19.305 1.589 2.957 1.00 89.88 253 LYS A N 1
ATOM 2021 C CA . LYS A 1 253 ? -19.043 1.940 4.358 1.00 89.88 253 LYS A CA 1
ATOM 2022 C C . LYS A 1 253 ? -18.164 0.903 5.056 1.00 89.88 253 LYS A C 1
ATOM 2024 O O . LYS A 1 253 ? -17.300 1.271 5.847 1.00 89.88 253 LYS A O 1
ATOM 2029 N N . ALA A 1 254 ? -18.356 -0.383 4.765 1.00 89.94 254 ALA A N 1
ATOM 2030 C CA . ALA A 1 254 ? -17.531 -1.457 5.310 1.00 89.94 254 ALA A CA 1
ATOM 2031 C C . ALA A 1 254 ? -16.070 -1.327 4.860 1.00 89.94 254 ALA A C 1
ATOM 2033 O O . ALA A 1 254 ? -15.163 -1.370 5.686 1.00 89.94 254 ALA A O 1
ATOM 2034 N N . VAL A 1 255 ? -15.836 -1.087 3.568 1.00 89.94 255 VAL A N 1
ATOM 2035 C CA . VAL A 1 255 ? -14.492 -0.835 3.034 1.00 89.94 255 VAL A CA 1
ATOM 2036 C C . VAL A 1 255 ? -13.893 0.439 3.628 1.00 89.94 255 VAL A C 1
ATOM 2038 O O . VAL A 1 255 ? -12.726 0.426 4.015 1.00 89.94 255 VAL A O 1
ATOM 2041 N N . ALA A 1 256 ? -14.672 1.516 3.764 1.00 90.44 256 ALA A N 1
ATOM 2042 C CA . ALA A 1 256 ? -14.215 2.742 4.417 1.00 90.44 256 ALA A CA 1
ATOM 2043 C C . ALA A 1 256 ? -13.752 2.481 5.865 1.00 90.44 256 ALA A C 1
ATOM 2045 O O . ALA A 1 256 ? -12.678 2.941 6.251 1.00 90.44 256 ALA A O 1
ATOM 2046 N N . LEU A 1 257 ? -14.497 1.676 6.635 1.00 91.88 257 LEU A N 1
ATOM 2047 C CA . LEU A 1 257 ? -14.102 1.257 7.985 1.00 91.88 257 LEU A CA 1
ATOM 2048 C C . LEU A 1 257 ? -12.792 0.456 7.977 1.00 91.88 257 LEU A C 1
ATOM 2050 O O . LEU A 1 257 ? -11.894 0.744 8.764 1.00 91.88 257 LEU A O 1
ATOM 2054 N N . LEU A 1 258 ? -12.668 -0.543 7.097 1.00 91.00 258 LEU A N 1
ATOM 2055 C CA . LEU A 1 258 ? -11.464 -1.380 7.006 1.00 91.00 258 LEU A CA 1
ATOM 2056 C C . LEU A 1 258 ? -10.226 -0.552 6.653 1.00 91.00 258 LEU A C 1
ATOM 2058 O O . LEU A 1 258 ? -9.165 -0.760 7.239 1.00 91.00 258 LEU A O 1
ATOM 2062 N N . ARG A 1 259 ? -10.373 0.412 5.737 1.00 90.19 259 ARG A N 1
ATOM 2063 C CA . ARG A 1 259 ? -9.310 1.355 5.369 1.00 90.19 259 ARG A CA 1
ATOM 2064 C C . ARG A 1 259 ? -8.947 2.281 6.526 1.00 90.19 259 ARG A C 1
ATOM 2066 O O . ARG A 1 259 ? -7.768 2.410 6.825 1.00 90.19 259 ARG A O 1
ATOM 2073 N N . GLY A 1 260 ? -9.934 2.865 7.210 1.00 88.25 260 GLY A N 1
ATOM 2074 C CA . GLY A 1 260 ? -9.696 3.713 8.384 1.00 88.25 260 GLY A CA 1
ATOM 2075 C C . GLY A 1 260 ? -8.986 2.969 9.521 1.00 88.25 260 GLY A C 1
ATOM 2076 O O . GLY A 1 260 ? -8.165 3.538 10.234 1.00 88.25 260 GLY A O 1
ATOM 2077 N N . CYS A 1 261 ? -9.238 1.665 9.646 1.00 88.62 261 CYS A N 1
ATOM 2078 C CA . CYS A 1 261 ? -8.567 0.790 10.600 1.00 88.62 261 CYS A CA 1
ATOM 2079 C C . CYS A 1 261 ? -7.175 0.302 10.155 1.00 88.62 261 CYS A C 1
ATOM 2081 O O . CYS A 1 261 ? -6.588 -0.479 10.902 1.00 88.62 261 CYS A O 1
ATOM 2083 N N . ASP A 1 262 ? -6.648 0.705 8.993 1.00 89.88 262 ASP A N 1
ATOM 2084 C CA . ASP A 1 262 ? -5.426 0.154 8.375 1.00 89.88 262 ASP A CA 1
ATOM 2085 C C . ASP A 1 262 ? -5.465 -1.377 8.177 1.00 89.88 262 ASP A C 1
ATOM 2087 O O . ASP A 1 262 ? -4.446 -2.058 8.264 1.00 89.88 262 ASP A O 1
ATOM 2091 N N . LEU A 1 263 ? -6.648 -1.945 7.932 1.00 90.06 263 LEU A N 1
ATOM 2092 C CA . LEU A 1 263 ? -6.833 -3.384 7.693 1.00 90.06 263 LEU A CA 1
ATOM 2093 C C . LEU A 1 263 ? -6.988 -3.727 6.211 1.00 90.06 263 LEU A C 1
ATOM 2095 O O . LEU A 1 263 ? -6.950 -4.904 5.846 1.00 90.06 263 LEU A O 1
ATOM 2099 N N . ALA A 1 264 ? -7.183 -2.716 5.364 1.00 91.25 264 ALA A N 1
ATOM 2100 C CA . ALA A 1 264 ? -7.309 -2.908 3.933 1.00 91.25 264 ALA A CA 1
ATOM 2101 C C . ALA A 1 264 ? -6.775 -1.719 3.122 1.00 91.25 264 ALA A C 1
ATOM 2103 O O . ALA A 1 264 ? -6.850 -0.570 3.560 1.00 91.25 264 ALA A O 1
ATOM 2104 N N . HIS A 1 265 ? -6.285 -1.991 1.911 1.00 89.31 265 HIS A N 1
ATOM 2105 C CA . HIS A 1 265 ? -5.826 -0.982 0.952 1.00 89.31 265 HIS A CA 1
ATOM 2106 C C . HIS A 1 265 ? -6.251 -1.341 -0.474 1.00 89.31 265 HIS A C 1
ATOM 2108 O O . HIS A 1 265 ? -6.256 -2.512 -0.830 1.00 89.31 265 HIS A O 1
ATOM 2114 N N . PHE A 1 266 ? -6.579 -0.354 -1.309 1.00 87.75 266 PHE A N 1
ATOM 2115 C CA . PHE A 1 266 ? -6.832 -0.609 -2.730 1.00 87.75 266 PHE A CA 1
ATOM 2116 C C . PHE A 1 266 ? -5.515 -0.683 -3.499 1.00 87.75 266 PHE A C 1
ATOM 2118 O O . PHE A 1 266 ? -4.755 0.282 -3.506 1.00 87.75 266 PHE A O 1
ATOM 2125 N N . LEU A 1 267 ? -5.258 -1.797 -4.177 1.00 81.69 267 LEU A N 1
ATOM 2126 C CA . LEU A 1 267 ? -4.085 -1.929 -5.037 1.00 81.69 267 LEU A CA 1
ATOM 2127 C C . LEU A 1 267 ? -4.202 -0.983 -6.241 1.00 81.69 267 LEU A C 1
ATOM 2129 O O . LEU A 1 267 ? -5.295 -0.742 -6.758 1.00 81.69 267 LEU A O 1
ATOM 2133 N N . GLY A 1 268 ? -3.080 -0.390 -6.654 1.00 68.50 268 GLY A N 1
ATOM 2134 C CA . GLY A 1 268 ? -3.033 0.557 -7.774 1.00 68.50 268 GLY A CA 1
ATOM 2135 C C . GLY A 1 268 ? -3.686 1.930 -7.530 1.00 68.50 268 GLY A C 1
ATOM 2136 O O . GLY A 1 268 ? -3.685 2.764 -8.433 1.00 68.50 268 GLY A O 1
ATOM 2137 N N . ALA A 1 269 ? -4.200 2.222 -6.327 1.00 54.72 269 ALA A N 1
ATOM 2138 C CA . ALA A 1 269 ? -4.910 3.475 -6.027 1.00 54.72 269 ALA A CA 1
ATOM 2139 C C . ALA A 1 269 ? -4.031 4.748 -6.018 1.00 54.72 269 ALA A C 1
ATOM 2141 O O . ALA A 1 269 ? -4.563 5.851 -5.912 1.00 54.72 269 ALA A O 1
ATOM 2142 N N . GLY A 1 270 ? -2.705 4.613 -6.136 1.00 46.41 270 GLY A N 1
ATOM 2143 C CA . GLY A 1 270 ? -1.747 5.728 -6.148 1.00 46.41 270 GLY A CA 1
ATOM 2144 C C . GLY A 1 270 ? -1.318 6.217 -7.538 1.00 46.41 270 GLY A C 1
ATOM 2145 O O . GLY A 1 270 ? -0.513 7.141 -7.629 1.00 46.41 270 GLY A O 1
ATOM 2146 N N . GLY A 1 271 ? -1.803 5.606 -8.623 1.00 47.41 271 GLY A N 1
ATOM 2147 C CA . GLY A 1 271 ? -1.543 6.087 -9.978 1.00 47.41 271 GLY A CA 1
ATOM 2148 C C . GLY A 1 271 ? -2.615 7.078 -10.421 1.00 47.41 271 GLY A C 1
ATOM 2149 O O . GLY A 1 271 ? -3.798 6.743 -10.402 1.00 47.41 271 GLY A O 1
ATOM 2150 N N . ASN A 1 272 ? -2.224 8.266 -10.893 1.00 42.06 272 ASN A N 1
ATOM 2151 C CA . ASN A 1 272 ? -3.055 9.023 -11.834 1.00 42.06 272 ASN A CA 1
ATOM 2152 C C . ASN A 1 272 ? -3.189 8.158 -13.096 1.00 42.06 272 ASN A C 1
ATOM 2154 O O . ASN A 1 272 ? -2.353 8.208 -13.992 1.00 42.06 272 ASN A O 1
ATOM 2158 N N . VAL A 1 273 ? -4.173 7.260 -13.106 1.00 47.16 273 VAL A N 1
ATOM 2159 C CA . VAL A 1 273 ? -4.555 6.513 -14.300 1.00 47.16 273 VAL A CA 1
ATOM 2160 C C . VAL A 1 273 ? -5.290 7.508 -15.186 1.00 47.16 273 VAL A C 1
ATOM 2162 O O . VAL A 1 273 ? -6.286 8.100 -14.752 1.00 47.16 273 VAL A O 1
ATOM 2165 N N . ASP A 1 274 ? -4.772 7.739 -16.389 1.00 42.88 274 ASP A N 1
ATOM 2166 C CA . ASP A 1 274 ? -5.391 8.634 -17.357 1.00 42.88 274 ASP A CA 1
ATOM 2167 C C . ASP A 1 274 ? -6.848 8.238 -17.600 1.00 42.88 274 ASP A C 1
ATOM 2169 O O . ASP A 1 274 ? -7.222 7.062 -17.582 1.00 42.88 274 ASP A O 1
ATOM 2173 N N . ALA A 1 275 ? -7.697 9.240 -17.834 1.00 43.34 275 ALA A N 1
ATOM 2174 C CA . ALA A 1 275 ? -9.134 9.053 -18.021 1.00 43.34 275 ALA A CA 1
ATOM 2175 C C . ALA A 1 275 ? -9.492 8.061 -19.150 1.00 43.34 275 ALA A C 1
ATOM 2177 O O . ALA A 1 275 ? -10.586 7.504 -19.136 1.00 43.34 275 ALA A O 1
ATOM 2178 N N . ALA A 1 276 ? -8.564 7.799 -20.078 1.00 39.75 276 ALA A N 1
ATOM 2179 C CA . ALA A 1 276 ? -8.716 6.834 -21.164 1.00 39.75 276 ALA A CA 1
ATOM 2180 C C . ALA A 1 276 ? -8.569 5.361 -20.716 1.00 39.75 276 ALA A C 1
ATOM 2182 O O . ALA A 1 276 ? -9.313 4.509 -21.195 1.00 39.75 276 ALA A O 1
ATOM 2183 N N . GLU A 1 277 ? -7.697 5.039 -19.747 1.00 43.78 277 GLU A N 1
ATOM 2184 C CA . GLU A 1 277 ? -7.599 3.676 -19.179 1.00 43.78 277 GLU A CA 1
ATOM 2185 C C . GLU A 1 277 ? -8.732 3.375 -18.181 1.00 43.78 277 GLU A C 1
ATOM 2187 O O . GLU A 1 277 ? -9.034 2.211 -17.916 1.00 43.78 277 GLU A O 1
ATOM 2192 N N . LYS A 1 278 ? -9.425 4.407 -17.674 1.00 45.12 278 LYS A N 1
ATOM 2193 C CA . LYS A 1 278 ? -10.588 4.256 -16.778 1.00 45.12 278 LYS A CA 1
ATOM 2194 C C . LYS A 1 278 ? -11.816 3.627 -17.452 1.00 45.12 278 LYS A C 1
ATOM 2196 O O . LYS A 1 278 ? -12.697 3.144 -16.748 1.00 45.12 278 LYS A O 1
ATOM 2201 N N . GLN A 1 279 ? -11.891 3.610 -18.787 1.00 38.47 279 GLN A N 1
ATOM 2202 C CA . GLN A 1 279 ? -13.016 3.003 -19.516 1.00 38.47 279 GLN A CA 1
ATOM 2203 C C . GLN A 1 279 ? -12.944 1.472 -19.607 1.00 38.47 279 GLN A C 1
ATOM 2205 O O . GLN A 1 279 ? -13.973 0.830 -19.822 1.00 38.47 279 GLN A O 1
ATOM 2210 N N . GLN A 1 280 ? -11.777 0.858 -19.379 1.00 43.72 280 GLN A N 1
ATOM 2211 C CA . GLN A 1 280 ? -11.718 -0.577 -19.119 1.00 43.72 280 GLN A CA 1
ATOM 2212 C C . GLN A 1 280 ? -11.986 -0.792 -17.634 1.00 43.72 280 GLN A C 1
ATOM 2214 O O . GLN A 1 280 ? -11.132 -0.509 -16.800 1.00 43.72 280 GLN A O 1
ATOM 2219 N N . ALA A 1 281 ? -13.182 -1.285 -17.310 1.00 44.38 281 ALA A N 1
ATOM 2220 C CA . ALA A 1 281 ? -13.635 -1.622 -15.963 1.00 44.38 281 ALA A CA 1
ATOM 2221 C C . ALA A 1 281 ? -12.744 -2.693 -15.298 1.00 44.38 281 ALA A C 1
ATOM 2223 O O . ALA A 1 281 ? -13.139 -3.848 -15.136 1.00 44.38 281 ALA A O 1
ATOM 2224 N N . ARG A 1 282 ? -11.515 -2.336 -14.912 1.00 54.62 282 ARG A N 1
ATOM 2225 C CA . ARG A 1 282 ? -10.728 -3.118 -13.966 1.00 54.62 282 ARG A CA 1
ATOM 2226 C C . ARG A 1 282 ? -11.446 -3.001 -12.630 1.00 54.62 282 ARG A C 1
ATOM 2228 O O . ARG A 1 282 ? -11.487 -1.928 -12.032 1.00 54.62 282 ARG A O 1
ATOM 2235 N N . THR A 1 283 ? -12.064 -4.098 -12.202 1.00 62.91 283 THR A N 1
ATOM 2236 C CA . THR A 1 283 ? -12.599 -4.234 -10.847 1.00 62.91 283 THR A CA 1
ATOM 2237 C C . THR A 1 283 ? -11.505 -3.847 -9.861 1.00 62.91 283 THR A C 1
ATOM 2239 O O . THR A 1 283 ? -10.389 -4.357 -9.962 1.00 62.91 283 THR A O 1
ATOM 2242 N N . ARG A 1 284 ? -11.792 -2.910 -8.948 1.00 80.12 284 ARG A N 1
ATOM 2243 C CA . ARG A 1 284 ? -10.805 -2.489 -7.951 1.00 80.12 284 ARG A CA 1
ATOM 2244 C C . ARG A 1 284 ? -10.467 -3.689 -7.068 1.00 80.12 284 ARG A C 1
ATOM 2246 O O . ARG A 1 284 ? -11.362 -4.406 -6.622 1.00 80.12 284 ARG A O 1
ATOM 2253 N N . GLU A 1 285 ? -9.183 -3.902 -6.823 1.00 85.81 285 GLU A N 1
ATOM 2254 C CA . GLU A 1 285 ? -8.692 -4.976 -5.963 1.00 85.81 285 GLU A CA 1
ATOM 2255 C C . GLU A 1 285 ? -8.354 -4.405 -4.584 1.00 85.81 285 GLU A C 1
ATOM 2257 O O . GLU A 1 285 ? -7.631 -3.414 -4.460 1.00 85.81 285 GLU A O 1
ATOM 2262 N N . LEU A 1 286 ? -8.900 -5.017 -3.537 1.00 89.19 286 LEU A N 1
ATOM 2263 C CA . LEU A 1 286 ? -8.688 -4.635 -2.149 1.00 89.19 286 LEU A CA 1
ATOM 2264 C C . LEU A 1 286 ? -7.756 -5.647 -1.477 1.00 89.19 286 LEU A C 1
ATOM 2266 O O . LEU A 1 286 ? -8.131 -6.792 -1.255 1.00 89.19 286 LEU A O 1
ATOM 2270 N N . LEU A 1 287 ? -6.554 -5.221 -1.113 1.00 90.06 287 LEU A N 1
ATOM 2271 C CA . LEU A 1 287 ? -5.640 -5.984 -0.275 1.00 90.06 287 LEU A CA 1
ATOM 2272 C C . LEU A 1 287 ? -6.148 -5.992 1.170 1.00 90.06 287 LEU A C 1
ATOM 2274 O O . LEU A 1 287 ? -6.310 -4.931 1.769 1.00 90.06 287 LEU A O 1
ATOM 2278 N N . CYS A 1 288 ? -6.345 -7.176 1.740 1.00 90.19 288 CYS A N 1
ATOM 2279 C CA . CYS A 1 288 ? -6.704 -7.415 3.134 1.00 90.19 288 CYS A CA 1
ATOM 2280 C C . CYS A 1 288 ? -5.914 -8.627 3.673 1.00 90.19 288 CYS A C 1
ATOM 2282 O O . CYS A 1 288 ? -6.401 -9.761 3.641 1.00 90.19 288 CYS A O 1
ATOM 2284 N N . PRO A 1 289 ? -4.681 -8.418 4.175 1.00 85.94 289 PRO A N 1
ATOM 2285 C CA . PRO A 1 289 ? -3.779 -9.513 4.544 1.00 85.94 289 PRO A CA 1
ATOM 2286 C C . PRO A 1 289 ? -4.320 -10.408 5.664 1.00 85.94 289 PRO A C 1
ATOM 2288 O O . PRO A 1 289 ? -4.039 -11.600 5.682 1.00 85.94 289 PRO A O 1
ATOM 2291 N N . GLY A 1 290 ? -5.151 -9.859 6.559 1.00 81.06 290 GLY A N 1
ATOM 2292 C CA . GLY A 1 290 ? -5.741 -10.599 7.683 1.00 81.06 290 GLY A CA 1
ATOM 2293 C C . GLY A 1 290 ? -6.746 -11.688 7.289 1.00 81.06 290 GLY A C 1
ATOM 2294 O O . GLY A 1 290 ? -7.221 -12.415 8.156 1.00 81.06 290 GLY A O 1
ATOM 2295 N N . ILE A 1 291 ? -7.083 -11.804 6.001 1.00 77.25 291 ILE A N 1
ATOM 2296 C CA . ILE A 1 291 ? -7.896 -12.898 5.455 1.00 77.25 291 ILE A CA 1
ATOM 2297 C C . ILE A 1 291 ? -7.062 -14.157 5.207 1.00 77.25 291 ILE A C 1
ATOM 2299 O O . ILE A 1 291 ? -7.613 -15.259 5.200 1.00 77.25 291 ILE A O 1
ATOM 2303 N N . ILE A 1 292 ? -5.752 -14.010 4.988 1.00 70.44 292 ILE A N 1
ATOM 2304 C CA . ILE A 1 292 ? -4.887 -15.111 4.567 1.00 70.44 292 ILE A CA 1
ATOM 2305 C C . ILE A 1 292 ? -4.835 -16.154 5.691 1.00 70.44 292 ILE A C 1
ATOM 2307 O O . ILE A 1 292 ? -4.346 -15.859 6.784 1.00 70.44 292 ILE A O 1
ATOM 2311 N N . PRO A 1 293 ? -5.306 -17.391 5.456 1.00 62.31 293 PRO A N 1
ATOM 2312 C CA . PRO A 1 293 ? -5.240 -18.427 6.473 1.00 62.31 293 PRO A CA 1
ATOM 2313 C C . PRO A 1 293 ? -3.783 -18.754 6.821 1.00 62.31 293 PRO A C 1
ATOM 2315 O O . PRO A 1 293 ? -2.978 -19.015 5.928 1.00 62.31 293 PRO A O 1
ATOM 2318 N N . HIS A 1 294 ? -3.450 -18.835 8.113 1.00 57.41 294 HIS A N 1
ATOM 2319 C CA . HIS A 1 294 ? -2.081 -19.114 8.582 1.00 57.41 294 HIS A CA 1
ATOM 2320 C C . HIS A 1 294 ? -1.473 -20.434 8.061 1.00 57.41 294 HIS A C 1
ATOM 2322 O O . HIS A 1 294 ? -0.259 -20.596 8.084 1.00 57.41 294 HIS A O 1
ATOM 2328 N N . PHE A 1 295 ? -2.290 -21.379 7.583 1.00 52.44 295 PHE A N 1
ATOM 2329 C CA . PHE A 1 295 ? -1.838 -22.668 7.039 1.00 52.44 295 PHE A CA 1
ATOM 2330 C C . PHE A 1 295 ? -1.593 -22.656 5.517 1.00 52.44 295 PHE A C 1
ATOM 2332 O O . PHE A 1 295 ? -1.211 -23.678 4.941 1.00 52.44 295 PHE A O 1
ATOM 2339 N N . MET A 1 296 ? -1.845 -21.535 4.836 1.00 52.62 296 MET A N 1
ATOM 2340 C CA . MET A 1 296 ? -1.660 -21.424 3.389 1.00 52.62 296 MET A CA 1
ATOM 2341 C C . MET A 1 296 ? -0.186 -21.148 3.059 1.00 52.62 296 MET A C 1
ATOM 2343 O O . MET A 1 296 ? 0.392 -20.179 3.534 1.00 52.62 296 MET A O 1
ATOM 2347 N N . ARG A 1 297 ? 0.381 -22.083 2.276 1.00 49.06 297 ARG A N 1
ATOM 2348 C CA . ARG A 1 297 ? 1.735 -22.195 1.688 1.00 49.06 297 ARG A CA 1
ATOM 2349 C C . ARG A 1 297 ? 2.756 -21.101 2.040 1.00 49.06 297 ARG A C 1
ATOM 2351 O O . ARG A 1 297 ? 2.561 -19.927 1.753 1.00 49.06 297 ARG A O 1
ATOM 2358 N N . GLN A 1 298 ? 3.941 -21.545 2.466 1.00 52.72 298 GLN A N 1
ATOM 2359 C CA . GLN A 1 298 ? 5.167 -20.759 2.328 1.00 52.72 298 GLN A CA 1
ATOM 2360 C C . GLN A 1 298 ? 5.333 -20.344 0.861 1.00 52.72 298 GLN A C 1
ATOM 2362 O O . GLN A 1 298 ? 5.278 -21.188 -0.040 1.00 52.72 298 GLN A O 1
ATOM 2367 N N . HIS A 1 299 ? 5.514 -19.047 0.629 1.00 55.31 299 HIS A N 1
ATOM 2368 C CA . HIS A 1 299 ? 5.842 -18.515 -0.687 1.00 55.31 299 HIS A CA 1
ATOM 2369 C C . HIS A 1 299 ? 7.053 -19.254 -1.263 1.00 55.31 299 HIS A C 1
ATOM 2371 O O . HIS A 1 299 ? 8.126 -19.267 -0.656 1.00 55.31 299 HIS A O 1
ATOM 2377 N N . GLN A 1 300 ? 6.916 -19.830 -2.461 1.00 48.97 300 GLN A N 1
ATOM 2378 C CA . GLN A 1 300 ? 8.096 -20.063 -3.291 1.00 48.97 300 GLN A CA 1
ATOM 2379 C C . GLN A 1 300 ? 8.619 -18.672 -3.622 1.00 48.97 300 GLN A C 1
ATOM 2381 O O . GLN A 1 300 ? 7.923 -17.922 -4.299 1.00 48.97 300 GLN A O 1
ATOM 2386 N N . ARG A 1 301 ? 9.774 -18.297 -3.053 1.00 48.69 301 ARG A N 1
ATOM 2387 C CA . ARG A 1 301 ? 10.354 -16.953 -3.178 1.00 48.69 301 ARG A CA 1
ATOM 2388 C C . ARG A 1 301 ? 10.170 -16.433 -4.603 1.00 48.69 301 ARG A C 1
ATOM 2390 O O . ARG A 1 301 ? 10.858 -16.875 -5.516 1.00 48.69 301 ARG A O 1
ATOM 2397 N N . ALA A 1 302 ? 9.296 -15.442 -4.767 1.00 50.94 302 ALA A N 1
ATOM 2398 C CA . ALA A 1 302 ? 9.133 -14.732 -6.031 1.00 50.94 302 ALA A CA 1
ATOM 2399 C C . ALA A 1 302 ? 10.362 -13.861 -6.369 1.00 50.94 302 ALA A C 1
ATOM 2401 O O . ALA A 1 302 ? 10.365 -13.150 -7.371 1.00 50.94 302 ALA A O 1
ATOM 2402 N N . VAL A 1 303 ? 11.387 -13.892 -5.510 1.00 57.28 303 VAL A N 1
ATOM 2403 C CA . VAL A 1 303 ? 12.666 -13.212 -5.667 1.00 57.28 303 VAL A CA 1
ATOM 2404 C C . VAL A 1 303 ? 13.761 -14.270 -5.662 1.00 57.28 303 VAL A C 1
ATOM 2406 O O . VAL A 1 303 ? 14.073 -14.869 -4.631 1.00 57.28 303 VAL A O 1
ATOM 2409 N N . SER A 1 304 ? 14.297 -14.539 -6.846 1.00 52.59 304 SER A N 1
ATOM 2410 C CA . SER A 1 304 ? 15.264 -15.607 -7.091 1.00 52.59 304 SER A CA 1
ATOM 2411 C C . SER A 1 304 ? 16.709 -15.212 -6.778 1.00 52.59 304 SER A C 1
ATOM 2413 O O . SER A 1 304 ? 17.542 -16.106 -6.645 1.00 52.59 304 SER A O 1
ATOM 2415 N N . SER A 1 305 ? 17.022 -13.915 -6.641 1.00 64.25 305 SER A N 1
ATOM 2416 C CA . SER A 1 305 ? 18.386 -13.438 -6.383 1.00 64.25 305 SER A CA 1
ATOM 2417 C C . SER A 1 305 ? 18.470 -12.458 -5.210 1.00 64.25 305 SER A C 1
ATOM 2419 O O . SER A 1 305 ? 17.645 -11.562 -5.048 1.00 64.25 305 SER A O 1
ATOM 2421 N N . SER A 1 306 ? 19.520 -12.599 -4.399 1.00 67.06 306 SER A N 1
ATOM 2422 C CA . SER A 1 306 ? 19.925 -11.601 -3.403 1.00 67.06 306 SER A CA 1
ATOM 2423 C C . SER A 1 306 ? 20.327 -10.260 -4.024 1.00 67.06 306 SER A C 1
ATOM 2425 O O . SER A 1 306 ? 20.361 -9.253 -3.319 1.00 67.06 306 SER A O 1
ATOM 2427 N N . ASP A 1 307 ? 20.610 -10.228 -5.322 1.00 70.56 307 ASP A N 1
ATOM 2428 C CA . ASP A 1 307 ? 21.150 -9.053 -6.013 1.00 70.56 307 ASP A CA 1
ATOM 2429 C C . ASP A 1 307 ? 20.074 -8.000 -6.329 1.00 70.56 307 ASP A C 1
ATOM 2431 O O . ASP A 1 307 ? 20.370 -6.911 -6.818 1.00 70.56 307 ASP A O 1
ATOM 2435 N N . ASP A 1 308 ? 18.806 -8.298 -6.033 1.00 73.88 308 ASP A N 1
ATOM 2436 C CA . ASP A 1 308 ? 17.684 -7.372 -6.220 1.00 73.88 308 ASP A CA 1
ATOM 2437 C C . ASP A 1 308 ? 17.519 -6.356 -5.080 1.00 73.88 308 ASP A C 1
ATOM 2439 O O . ASP A 1 308 ? 16.733 -5.407 -5.193 1.00 73.88 308 ASP A O 1
ATOM 2443 N N . PHE A 1 309 ? 18.292 -6.517 -4.003 1.00 84.00 309 PHE A N 1
ATOM 2444 C CA . PHE A 1 309 ? 18.206 -5.695 -2.803 1.00 84.00 309 PHE A CA 1
ATOM 2445 C C . PHE A 1 309 ? 19.512 -4.968 -2.518 1.00 84.00 309 PHE A C 1
ATOM 2447 O O . PHE A 1 309 ? 20.581 -5.575 -2.461 1.00 84.00 309 PHE A O 1
ATOM 2454 N N . PHE A 1 310 ? 19.393 -3.671 -2.260 1.00 84.50 310 PHE A N 1
ATOM 2455 C CA . PHE A 1 310 ? 20.500 -2.809 -1.866 1.00 84.50 310 PHE A CA 1
ATOM 2456 C C . PHE A 1 310 ? 20.736 -2.863 -0.351 1.00 84.50 310 PHE A C 1
ATOM 2458 O O . PHE A 1 310 ? 21.867 -2.969 0.125 1.00 84.50 310 PHE A O 1
ATOM 2465 N N . VAL A 1 311 ? 19.647 -2.845 0.421 1.00 89.56 311 VAL A N 1
ATOM 2466 C CA . VAL A 1 311 ? 19.683 -2.763 1.882 1.00 89.56 311 VAL A CA 1
ATOM 2467 C C . VAL A 1 311 ? 18.843 -3.867 2.512 1.00 89.56 311 VAL A C 1
ATOM 2469 O O . VAL A 1 311 ? 17.767 -4.211 2.024 1.00 89.56 311 VAL A O 1
ATOM 2472 N N . SER A 1 312 ? 19.350 -4.423 3.611 1.00 91.44 312 SER A N 1
ATOM 2473 C CA . SER A 1 312 ? 18.674 -5.444 4.406 1.00 91.44 312 SER A CA 1
ATOM 2474 C C . SER A 1 312 ? 18.745 -5.076 5.888 1.00 91.44 312 SER A C 1
ATOM 2476 O O . SER A 1 312 ? 19.814 -4.712 6.393 1.00 91.44 312 SER A O 1
ATOM 2478 N N . ARG A 1 313 ? 17.610 -5.150 6.586 1.00 92.94 313 ARG A N 1
ATOM 2479 C CA . ARG A 1 313 ? 17.502 -4.907 8.030 1.00 92.94 313 ARG A CA 1
ATOM 2480 C C . ARG A 1 313 ? 16.706 -6.011 8.703 1.00 92.94 313 ARG A C 1
ATOM 2482 O O . ARG A 1 313 ? 15.771 -6.559 8.130 1.00 92.94 313 ARG A O 1
ATOM 2489 N N . GLU A 1 314 ? 17.082 -6.305 9.938 1.00 93.25 314 GLU A N 1
ATOM 2490 C CA . GLU A 1 314 ? 16.428 -7.301 10.776 1.00 93.25 314 GLU A CA 1
ATOM 2491 C C . GLU A 1 314 ? 16.123 -6.682 12.141 1.00 93.25 314 GLU A C 1
ATOM 2493 O O . GLU A 1 314 ? 16.968 -6.004 12.742 1.00 93.25 314 GLU A O 1
ATOM 2498 N N . TYR A 1 315 ? 14.894 -6.895 12.598 1.00 93.50 315 TYR A N 1
ATOM 2499 C CA . TYR A 1 315 ? 14.344 -6.357 13.829 1.00 93.50 315 TYR A CA 1
ATOM 2500 C C . TYR A 1 315 ? 13.839 -7.512 14.687 1.00 93.50 315 TYR A C 1
ATOM 2502 O O . TYR A 1 315 ? 13.006 -8.307 14.252 1.00 93.50 315 TYR A O 1
ATOM 2510 N N . GLU A 1 316 ? 14.321 -7.575 15.921 1.00 92.62 316 GLU A N 1
ATOM 2511 C CA . GLU A 1 316 ? 13.883 -8.559 16.906 1.00 92.62 316 GLU A CA 1
ATOM 2512 C C . GLU A 1 316 ? 12.897 -7.904 17.874 1.00 92.62 316 GLU A C 1
ATOM 2514 O O . GLU A 1 316 ? 13.172 -6.839 18.439 1.00 92.62 316 GLU A O 1
ATOM 2519 N N . TYR A 1 317 ? 11.764 -8.557 18.106 1.00 92.19 317 TYR A N 1
ATOM 2520 C CA . TYR A 1 317 ? 10.705 -8.095 18.994 1.00 92.19 317 TYR A CA 1
ATOM 2521 C C . TYR A 1 317 ? 10.432 -9.089 20.114 1.00 92.19 317 TYR A C 1
ATOM 2523 O O . TYR A 1 317 ? 10.660 -10.292 20.003 1.00 92.19 317 TYR A O 1
ATOM 2531 N N . ASN A 1 318 ? 9.910 -8.565 21.222 1.00 89.94 318 ASN A N 1
ATOM 2532 C CA . ASN A 1 318 ? 9.413 -9.391 22.316 1.00 89.94 318 ASN A CA 1
ATOM 2533 C C . ASN A 1 318 ? 8.081 -10.085 22.003 1.00 89.94 318 ASN A C 1
ATOM 2535 O O . ASN A 1 318 ? 7.807 -11.109 22.614 1.00 89.94 318 ASN A O 1
ATOM 2539 N N . ILE A 1 319 ? 7.254 -9.504 21.130 1.00 88.94 319 ILE A N 1
ATOM 2540 C CA . ILE A 1 319 ? 5.949 -10.026 20.715 1.00 88.94 319 ILE A CA 1
ATOM 2541 C C . ILE A 1 319 ? 5.548 -9.414 19.367 1.00 88.94 319 ILE A C 1
ATOM 2543 O O . ILE A 1 319 ? 5.832 -8.240 19.123 1.00 88.94 319 ILE A O 1
ATOM 2547 N N . PHE A 1 320 ? 4.840 -10.178 18.531 1.00 88.00 320 PHE A N 1
ATOM 2548 C CA . PHE A 1 320 ? 3.998 -9.631 17.462 1.00 88.00 320 PHE A CA 1
ATOM 2549 C C . PHE A 1 320 ? 2.531 -9.634 17.900 1.00 88.00 320 PHE A C 1
ATOM 2551 O O . PHE A 1 320 ? 1.905 -10.694 17.935 1.00 88.00 320 PHE A O 1
ATOM 2558 N N . PRO A 1 321 ? 1.963 -8.471 18.266 1.00 89.12 321 PRO A N 1
ATOM 2559 C CA . PRO A 1 321 ? 0.539 -8.368 18.550 1.00 89.12 321 PRO A CA 1
ATOM 2560 C C . PRO A 1 321 ? -0.298 -8.770 17.332 1.00 89.12 321 PRO A C 1
ATOM 2562 O O . PRO A 1 321 ? 0.086 -8.507 16.190 1.00 89.12 321 PRO A O 1
ATOM 2565 N N . ALA A 1 322 ? -1.474 -9.350 17.568 1.00 84.94 322 ALA A N 1
ATOM 2566 C CA . ALA A 1 322 ? -2.415 -9.646 16.492 1.00 84.94 322 ALA A CA 1
ATOM 2567 C C . ALA A 1 322 ? -2.763 -8.367 15.706 1.00 84.94 322 ALA A C 1
ATOM 2569 O O . ALA A 1 322 ? -3.074 -7.330 16.299 1.00 84.94 322 ALA A O 1
ATOM 2570 N N . GLY A 1 323 ? -2.717 -8.436 14.374 1.00 87.44 323 GLY A N 1
ATOM 2571 C CA . GLY A 1 323 ? -2.960 -7.288 13.502 1.00 87.44 323 GLY A CA 1
ATOM 2572 C C . GLY A 1 323 ? -1.720 -6.438 13.198 1.00 87.44 323 GLY A C 1
ATOM 2573 O O . GLY A 1 323 ? -1.829 -5.505 12.401 1.00 87.44 323 GLY A O 1
ATOM 2574 N N . PHE A 1 324 ? -0.566 -6.681 13.836 1.00 91.75 324 PHE A N 1
ATOM 2575 C CA . PHE A 1 324 ? 0.641 -5.874 13.619 1.00 91.75 324 PHE A CA 1
ATOM 2576 C C . PHE A 1 324 ? 1.186 -6.017 12.195 1.00 91.75 324 PHE A C 1
ATOM 2578 O O . PHE A 1 324 ? 1.380 -5.014 11.504 1.00 91.75 324 PHE A O 1
ATOM 2585 N N . THR A 1 325 ? 1.415 -7.252 11.746 1.00 91.44 325 THR A N 1
ATOM 2586 C CA . THR A 1 325 ? 1.992 -7.536 10.427 1.00 91.44 325 THR A CA 1
ATOM 2587 C C . THR A 1 325 ? 1.024 -7.146 9.316 1.00 91.44 325 THR A C 1
ATOM 2589 O O . THR A 1 325 ? 1.438 -6.548 8.328 1.00 91.44 325 THR A O 1
ATOM 2592 N N . GLU A 1 326 ? -0.276 -7.376 9.501 1.00 90.38 326 GLU A N 1
ATOM 2593 C CA . GLU A 1 326 ? -1.314 -7.015 8.538 1.00 90.38 326 GLU A CA 1
ATOM 2594 C C . GLU A 1 326 ? -1.360 -5.501 8.306 1.00 90.38 326 GLU A C 1
ATOM 2596 O O . GLU A 1 326 ? -1.345 -5.052 7.159 1.00 90.38 326 GLU A O 1
ATOM 2601 N N . ARG A 1 327 ? -1.347 -4.705 9.386 1.00 93.25 327 ARG A N 1
ATOM 2602 C CA . ARG A 1 327 ? -1.316 -3.235 9.301 1.00 93.25 327 ARG A CA 1
ATOM 2603 C C . ARG A 1 327 ? -0.025 -2.729 8.670 1.00 93.25 327 ARG A C 1
ATOM 2605 O O . ARG A 1 327 ? -0.058 -1.767 7.904 1.00 93.25 327 ARG A O 1
ATOM 2612 N N . LEU A 1 328 ? 1.107 -3.364 8.975 1.00 94.62 328 LEU A N 1
ATOM 2613 C CA . LEU A 1 328 ? 2.398 -3.014 8.381 1.00 94.62 328 LEU A CA 1
ATOM 2614 C C . LEU A 1 328 ? 2.379 -3.239 6.867 1.00 94.62 328 LEU A C 1
ATOM 2616 O O . LEU A 1 328 ? 2.741 -2.340 6.108 1.00 94.62 328 LEU A O 1
ATOM 2620 N N . VAL A 1 329 ? 1.882 -4.398 6.428 1.00 92.88 329 VAL A N 1
ATOM 2621 C CA . VAL A 1 329 ? 1.724 -4.724 5.007 1.00 92.88 329 VAL A CA 1
ATOM 2622 C C . VAL A 1 329 ? 0.798 -3.725 4.319 1.00 92.88 329 VAL A C 1
ATOM 2624 O O . VAL A 1 329 ? 1.170 -3.183 3.284 1.00 92.88 329 VAL A O 1
ATOM 2627 N N . VAL A 1 330 ? -0.362 -3.416 4.908 1.00 92.50 330 VAL A N 1
ATOM 2628 C CA . VAL A 1 330 ? -1.327 -2.435 4.374 1.00 92.50 330 VAL A CA 1
ATOM 2629 C C . VAL A 1 330 ? -0.710 -1.039 4.232 1.00 92.50 330 VAL A C 1
ATOM 2631 O O . VAL A 1 330 ? -0.879 -0.394 3.196 1.00 92.50 330 VAL A O 1
ATOM 2634 N N . ARG A 1 331 ? 0.044 -0.573 5.235 1.00 91.56 331 ARG A N 1
ATOM 2635 C CA . ARG A 1 331 ? 0.709 0.742 5.199 1.00 91.56 331 ARG A CA 1
ATOM 2636 C C . ARG A 1 331 ? 1.784 0.815 4.120 1.00 91.56 331 ARG A C 1
ATOM 2638 O O . ARG A 1 331 ? 1.843 1.787 3.368 1.00 91.56 331 ARG A O 1
ATOM 2645 N N . CYS A 1 332 ? 2.594 -0.232 3.996 1.00 91.31 332 CYS A N 1
ATOM 2646 C CA . CYS A 1 332 ? 3.635 -0.297 2.977 1.00 91.31 332 CYS A CA 1
ATOM 2647 C C . CYS A 1 332 ? 3.062 -0.487 1.560 1.00 91.31 332 CYS A C 1
ATOM 2649 O O . CYS A 1 332 ? 3.596 0.092 0.608 1.00 91.31 332 CYS A O 1
ATOM 2651 N N . ALA A 1 333 ? 1.955 -1.223 1.415 1.00 88.44 333 ALA A N 1
ATOM 2652 C CA . ALA A 1 333 ? 1.254 -1.437 0.148 1.00 88.44 333 ALA A CA 1
ATOM 2653 C C . ALA A 1 333 ? 0.834 -0.123 -0.519 1.00 88.44 333 ALA A C 1
ATOM 2655 O O . ALA A 1 333 ? 0.908 -0.016 -1.738 1.00 88.44 333 ALA A O 1
ATOM 2656 N N . GLY A 1 334 ? 0.503 0.911 0.263 1.00 84.00 334 GLY A N 1
ATOM 2657 C CA . GLY A 1 334 ? 0.106 2.219 -0.267 1.00 84.00 334 GLY A CA 1
ATOM 2658 C C . GLY A 1 334 ? 1.153 2.950 -1.109 1.00 84.00 334 GLY A C 1
ATOM 2659 O O . GLY A 1 334 ? 0.830 3.951 -1.744 1.00 84.00 334 GLY A O 1
ATOM 2660 N N . ARG A 1 335 ? 2.402 2.468 -1.140 1.00 85.12 335 ARG A N 1
ATOM 2661 C CA . ARG A 1 335 ? 3.481 3.023 -1.979 1.00 85.12 335 ARG A CA 1
ATOM 2662 C C . ARG A 1 335 ? 3.853 2.145 -3.170 1.00 85.12 335 ARG A C 1
ATOM 2664 O O . ARG A 1 335 ? 4.771 2.495 -3.911 1.00 85.12 335 ARG A O 1
ATOM 2671 N N . HIS A 1 336 ? 3.180 1.013 -3.334 1.00 84.50 336 HIS A N 1
ATOM 2672 C CA . HIS A 1 336 ? 3.506 -0.003 -4.323 1.00 84.50 336 HIS A CA 1
ATOM 2673 C C . HIS A 1 336 ? 2.295 -0.259 -5.223 1.00 84.50 336 HIS A C 1
ATOM 2675 O O . HIS A 1 336 ? 1.157 0.050 -4.877 1.00 84.50 336 HIS A O 1
ATOM 2681 N N . GLU A 1 337 ? 2.558 -0.752 -6.426 1.00 76.62 337 GLU A N 1
ATOM 2682 C CA . GLU A 1 337 ? 1.518 -1.009 -7.423 1.00 76.62 337 GLU A CA 1
ATOM 2683 C C . GLU A 1 337 ? 0.913 -2.397 -7.229 1.00 76.62 337 GLU A C 1
ATOM 2685 O O . GLU A 1 337 ? -0.303 -2.560 -7.304 1.00 76.62 337 GLU A O 1
ATOM 2690 N N . ASP A 1 338 ? 1.774 -3.366 -6.925 1.00 80.69 338 ASP A N 1
ATOM 2691 C CA . ASP A 1 338 ? 1.436 -4.768 -6.755 1.00 80.69 338 ASP A CA 1
ATOM 2692 C C . ASP A 1 338 ? 1.974 -5.284 -5.416 1.00 80.69 338 ASP A C 1
ATOM 2694 O O . ASP A 1 338 ? 3.048 -4.880 -4.949 1.00 80.69 338 ASP A O 1
ATOM 2698 N N . VAL A 1 339 ? 1.206 -6.168 -4.789 1.00 82.81 339 VAL A N 1
ATOM 2699 C CA . VAL A 1 339 ? 1.535 -6.773 -3.502 1.00 82.81 339 VAL A CA 1
ATOM 2700 C C . VAL A 1 339 ? 1.160 -8.240 -3.536 1.00 82.81 339 VAL A C 1
ATOM 2702 O O . VAL A 1 339 ? -0.001 -8.600 -3.701 1.00 82.81 339 VAL A O 1
ATOM 2705 N N . ASP A 1 340 ? 2.154 -9.075 -3.283 1.00 81.75 340 ASP A N 1
ATOM 2706 C CA . ASP A 1 340 ? 1.991 -10.504 -3.104 1.00 81.75 340 ASP A CA 1
ATOM 2707 C C . ASP A 1 340 ? 2.239 -10.854 -1.633 1.00 81.75 340 ASP A C 1
ATOM 2709 O O . ASP A 1 340 ? 3.323 -10.617 -1.100 1.00 81.75 340 ASP A O 1
ATOM 2713 N N . CYS A 1 341 ? 1.228 -11.385 -0.949 1.00 80.81 341 CYS A N 1
ATOM 2714 C CA . CYS A 1 341 ? 1.257 -11.619 0.490 1.00 80.81 341 CYS A CA 1
ATOM 2715 C C . CYS A 1 341 ? 1.003 -13.093 0.825 1.00 80.81 341 CYS A C 1
ATOM 2717 O O . CYS A 1 341 ? 0.253 -13.783 0.144 1.00 80.81 341 CYS A O 1
ATOM 2719 N N . SER A 1 342 ? 1.627 -13.564 1.900 1.00 78.69 342 SER A N 1
ATOM 2720 C CA . SER A 1 342 ? 1.464 -14.896 2.489 1.00 78.69 342 SER A CA 1
ATOM 2721 C C . SER A 1 342 ? 1.458 -14.799 4.014 1.00 78.69 342 SER A C 1
ATOM 2723 O O . SER A 1 342 ? 1.653 -13.726 4.580 1.00 78.69 342 SER A O 1
ATOM 2725 N N . ALA A 1 343 ? 1.315 -15.938 4.695 1.00 75.94 343 ALA A N 1
ATOM 2726 C CA . ALA A 1 343 ? 1.285 -15.999 6.155 1.00 75.94 343 ALA A CA 1
ATOM 2727 C C . ALA A 1 343 ? 2.571 -15.505 6.858 1.00 75.94 343 ALA A C 1
ATOM 2729 O O . ALA A 1 343 ? 2.507 -15.168 8.039 1.00 75.94 343 ALA A O 1
ATOM 2730 N N . GLY A 1 344 ? 3.719 -15.470 6.168 1.00 82.81 344 GLY A N 1
ATOM 2731 C CA . GLY A 1 344 ? 5.024 -15.109 6.750 1.00 82.81 344 GLY A CA 1
ATOM 2732 C C . GLY A 1 344 ? 5.827 -14.082 5.950 1.00 82.81 344 GLY A C 1
ATOM 2733 O O . GLY A 1 344 ? 6.974 -13.795 6.288 1.00 82.81 344 GLY A O 1
ATOM 2734 N N . MET A 1 345 ? 5.283 -13.574 4.844 1.00 86.81 345 MET A N 1
ATOM 2735 C CA . MET A 1 345 ? 6.008 -12.665 3.960 1.00 86.81 345 MET A CA 1
ATOM 2736 C C . MET A 1 345 ? 5.063 -11.877 3.061 1.00 86.81 345 MET A C 1
ATOM 2738 O O . MET A 1 345 ? 4.095 -12.435 2.546 1.00 86.81 345 MET A O 1
ATOM 2742 N N . ALA A 1 346 ? 5.420 -10.625 2.795 1.00 88.19 346 ALA A N 1
ATOM 2743 C CA . ALA A 1 346 ? 4.847 -9.782 1.761 1.00 88.19 346 ALA A CA 1
ATOM 2744 C C . ALA A 1 346 ? 5.945 -9.266 0.820 1.00 88.19 346 ALA A C 1
ATOM 2746 O O . ALA A 1 346 ? 7.000 -8.806 1.259 1.00 88.19 346 ALA A O 1
ATOM 2747 N N . VAL A 1 347 ? 5.679 -9.331 -0.480 1.00 87.31 347 VAL A N 1
ATOM 2748 C CA . VAL A 1 347 ? 6.517 -8.823 -1.563 1.00 87.31 347 VAL A CA 1
ATOM 2749 C C . VAL A 1 347 ? 5.761 -7.687 -2.228 1.00 87.31 347 VAL A C 1
ATOM 2751 O O . VAL A 1 347 ? 4.663 -7.880 -2.735 1.00 87.31 347 VAL A O 1
ATOM 2754 N N . MET A 1 348 ? 6.345 -6.500 -2.233 1.00 88.31 348 MET A N 1
ATOM 2755 C CA . MET A 1 348 ? 5.718 -5.293 -2.752 1.00 88.31 348 MET A CA 1
ATOM 2756 C C . MET A 1 348 ? 6.545 -4.778 -3.921 1.00 88.31 348 MET A C 1
ATOM 2758 O O . MET A 1 348 ? 7.767 -4.624 -3.821 1.00 88.31 348 MET A O 1
ATOM 2762 N N . ARG A 1 349 ? 5.874 -4.549 -5.046 1.00 84.12 349 ARG A N 1
ATOM 2763 C CA . ARG A 1 349 ? 6.484 -4.212 -6.331 1.00 84.12 349 ARG A CA 1
ATOM 2764 C C . ARG A 1 349 ? 5.865 -2.940 -6.874 1.00 84.12 349 ARG A C 1
ATOM 2766 O O . ARG A 1 349 ? 4.667 -2.703 -6.752 1.00 84.12 349 ARG A O 1
ATOM 2773 N N . GLY A 1 350 ? 6.684 -2.110 -7.494 1.00 77.50 350 GLY A N 1
ATOM 2774 C CA . GLY A 1 350 ? 6.187 -0.939 -8.201 1.00 77.50 350 GLY A CA 1
ATOM 2775 C C . GLY A 1 350 ? 7.307 0.013 -8.548 1.00 77.50 350 GLY A C 1
ATOM 2776 O O . GLY A 1 350 ? 8.293 0.121 -7.816 1.00 77.50 350 GLY A O 1
ATOM 2777 N N . TRP A 1 351 ? 7.155 0.703 -9.676 1.00 75.56 351 TRP A N 1
ATOM 2778 C CA . TRP A 1 351 ? 8.104 1.726 -10.123 1.00 75.56 351 TRP A CA 1
ATOM 2779 C C . TRP A 1 351 ? 9.539 1.194 -10.251 1.00 75.56 351 TRP A C 1
ATOM 2781 O O . TRP A 1 351 ? 10.502 1.912 -10.007 1.00 75.56 351 TRP A O 1
ATOM 2791 N N . GLY A 1 352 ? 9.707 -0.084 -10.592 1.00 73.25 352 GLY A N 1
ATOM 2792 C CA . GLY A 1 352 ? 11.016 -0.722 -10.685 1.00 73.25 352 GLY A CA 1
ATOM 2793 C C . GLY A 1 352 ? 11.665 -1.066 -9.339 1.00 73.25 352 GLY A C 1
ATOM 2794 O O . GLY A 1 352 ? 12.820 -1.471 -9.293 1.00 73.25 352 GLY A O 1
ATOM 2795 N N . ARG A 1 353 ? 10.948 -0.916 -8.229 1.00 82.25 353 ARG A N 1
ATOM 2796 C CA . ARG A 1 353 ? 11.472 -1.185 -6.892 1.00 82.25 353 ARG A CA 1
ATOM 2797 C C . ARG A 1 353 ? 10.813 -2.408 -6.280 1.00 82.25 353 ARG A C 1
ATOM 2799 O O . ARG A 1 353 ? 9.669 -2.740 -6.598 1.00 82.25 353 ARG A O 1
ATOM 2806 N N . LEU A 1 354 ? 11.553 -3.049 -5.383 1.00 86.06 354 LEU A N 1
ATOM 2807 C CA . LEU A 1 354 ? 11.141 -4.247 -4.675 1.00 86.06 354 LEU A CA 1
ATOM 2808 C C . LEU A 1 354 ? 11.353 -4.042 -3.175 1.00 86.06 354 LEU A C 1
ATOM 2810 O O . LEU A 1 354 ? 12.430 -3.644 -2.733 1.00 86.06 354 LEU A O 1
ATOM 2814 N N . LEU A 1 355 ? 10.307 -4.291 -2.398 1.00 90.19 355 LEU A N 1
ATOM 2815 C CA . LEU A 1 355 ? 10.363 -4.352 -0.943 1.00 90.19 355 LEU A CA 1
ATOM 2816 C C . LEU A 1 355 ? 9.851 -5.723 -0.519 1.00 90.19 355 LEU A C 1
ATOM 2818 O O . LEU A 1 355 ? 8.734 -6.103 -0.861 1.00 90.19 355 LEU A O 1
ATOM 2822 N N . VAL A 1 356 ? 10.662 -6.466 0.220 1.00 91.69 356 VAL A N 1
ATOM 2823 C CA . VAL A 1 356 ? 10.264 -7.739 0.815 1.00 91.69 356 VAL A CA 1
ATOM 2824 C C . VAL A 1 356 ? 10.282 -7.592 2.318 1.00 91.69 356 VAL A C 1
ATOM 2826 O O . VAL A 1 356 ? 11.292 -7.203 2.894 1.00 91.69 356 VAL A O 1
ATOM 2829 N N . VAL A 1 357 ? 9.155 -7.915 2.939 1.00 93.19 357 VAL A N 1
ATOM 2830 C CA . VAL A 1 357 ? 8.982 -7.938 4.387 1.00 93.19 357 VAL A CA 1
ATOM 2831 C C . VAL A 1 357 ? 8.638 -9.366 4.766 1.00 93.19 357 VAL A C 1
ATOM 2833 O O . VAL A 1 357 ? 7.603 -9.875 4.353 1.00 93.19 357 VAL A O 1
ATOM 2836 N N . SER A 1 358 ? 9.495 -10.023 5.533 1.00 91.31 358 SER A N 1
ATOM 2837 C CA . SER A 1 358 ? 9.265 -11.367 6.063 1.00 91.31 358 SER A CA 1
ATOM 2838 C C . SER A 1 358 ? 9.221 -11.328 7.579 1.00 91.31 358 SER A C 1
ATOM 2840 O O . SER A 1 358 ? 10.010 -10.615 8.197 1.00 91.31 358 SER A O 1
ATOM 2842 N N . TRP A 1 359 ? 8.328 -12.102 8.175 1.00 91.62 359 TRP A N 1
ATOM 2843 C CA . TRP A 1 359 ? 8.209 -12.227 9.619 1.00 91.62 359 TRP A CA 1
ATOM 2844 C C . TRP A 1 359 ? 8.159 -13.696 10.009 1.00 91.62 359 TRP A C 1
ATOM 2846 O O . TRP A 1 359 ? 7.511 -14.510 9.350 1.00 91.62 359 TRP A O 1
ATOM 2856 N N . SER A 1 360 ? 8.837 -14.031 11.099 1.00 87.88 360 SER A N 1
ATOM 2857 C CA . SER A 1 360 ? 8.777 -15.360 11.688 1.00 87.88 360 SER A CA 1
ATOM 2858 C C . SER A 1 360 ? 8.414 -15.270 13.165 1.00 87.88 360 SER A C 1
ATOM 2860 O O . SER A 1 360 ? 8.766 -14.329 13.881 1.00 87.88 360 SER A O 1
ATOM 2862 N N . SER A 1 361 ? 7.654 -16.268 13.595 1.00 78.31 361 SER A N 1
ATOM 2863 C CA . SER A 1 361 ? 7.301 -16.527 14.988 1.00 78.31 361 SER A CA 1
ATOM 2864 C C . SER A 1 361 ? 7.538 -18.013 15.262 1.00 78.31 361 SER A C 1
ATOM 2866 O O . SER A 1 361 ? 6.666 -18.694 15.796 1.00 78.31 361 SER A O 1
ATOM 2868 N N . GLU A 1 362 ? 8.667 -18.529 14.763 1.00 61.88 362 GLU A N 1
ATOM 2869 C CA . GLU A 1 362 ? 8.989 -19.962 14.769 1.00 61.88 362 GLU A CA 1
ATOM 2870 C C . GLU A 1 362 ? 9.243 -20.488 16.187 1.00 61.88 362 GLU A C 1
ATOM 2872 O O . GLU A 1 362 ? 8.902 -21.634 16.465 1.00 61.88 362 GLU A O 1
ATOM 2877 N N . ASP A 1 363 ? 9.695 -19.626 17.103 1.00 57.94 363 ASP A N 1
ATOM 2878 C CA . ASP A 1 363 ? 9.899 -19.952 18.509 1.00 57.94 363 ASP A CA 1
ATOM 2879 C C . ASP A 1 363 ? 9.135 -18.974 19.408 1.00 57.94 363 ASP A C 1
ATOM 2881 O O . ASP A 1 363 ? 9.140 -17.764 19.187 1.00 57.94 363 ASP A O 1
ATOM 2885 N N . VAL A 1 364 ? 8.523 -19.482 20.485 1.00 58.53 364 VAL A N 1
ATOM 2886 C CA . VAL A 1 364 ? 7.763 -18.704 21.498 1.00 58.53 364 VAL A CA 1
ATOM 2887 C C . VAL A 1 364 ? 8.600 -17.568 22.125 1.00 58.53 364 VAL A C 1
ATOM 2889 O O . VAL A 1 364 ? 8.079 -16.702 22.826 1.00 58.53 364 VAL A O 1
ATOM 2892 N N . VAL A 1 365 ? 9.913 -17.569 21.892 1.00 64.62 365 VAL A N 1
ATOM 2893 C CA . VAL A 1 365 ? 10.888 -16.690 22.535 1.00 64.62 365 VAL A CA 1
ATOM 2894 C C . VAL A 1 365 ? 11.295 -15.501 21.655 1.00 64.62 365 VAL A C 1
ATOM 2896 O O . VAL A 1 365 ? 11.630 -14.444 22.208 1.00 64.62 365 VAL A O 1
ATOM 2899 N N . GLU A 1 366 ? 11.257 -15.630 20.322 1.00 74.56 366 GLU A N 1
ATOM 2900 C CA . GLU A 1 366 ? 11.832 -14.647 19.392 1.00 74.56 366 GLU A CA 1
ATOM 2901 C C . GLU A 1 366 ? 10.930 -14.377 18.181 1.00 74.56 366 GLU A C 1
ATOM 2903 O O . GLU A 1 366 ? 10.651 -15.246 17.358 1.00 74.56 366 GLU A O 1
ATOM 2908 N N . HIS A 1 367 ? 10.496 -13.121 18.064 1.00 89.12 367 HIS A N 1
ATOM 2909 C CA . HIS A 1 367 ? 9.729 -12.624 16.929 1.00 89.12 367 HIS A CA 1
ATOM 2910 C C . HIS A 1 367 ? 10.650 -11.800 16.040 1.00 89.12 367 HIS A C 1
ATOM 2912 O O . HIS A 1 367 ? 11.130 -10.744 16.463 1.00 89.12 367 HIS A O 1
ATOM 2918 N N . THR A 1 368 ? 10.906 -12.266 14.819 1.00 91.81 368 THR A N 1
ATOM 2919 C CA . THR A 1 368 ? 11.834 -11.588 13.905 1.00 91.81 368 THR A CA 1
ATOM 2920 C C . THR A 1 368 ? 11.096 -11.006 12.712 1.00 91.81 368 THR A C 1
ATOM 2922 O O . THR A 1 368 ? 10.200 -11.626 12.139 1.00 91.81 368 THR A O 1
ATOM 2925 N N . LEU A 1 369 ? 11.449 -9.772 12.364 1.00 94.06 369 LEU A N 1
ATOM 2926 C CA . LEU A 1 369 ? 10.974 -9.061 11.188 1.00 94.06 369 LEU A CA 1
ATOM 2927 C C . LEU A 1 369 ? 12.195 -8.714 10.348 1.00 94.06 369 LEU A C 1
ATOM 2929 O O . LEU A 1 369 ? 13.059 -7.955 10.780 1.00 94.06 369 LEU A O 1
ATOM 2933 N N . ARG A 1 370 ? 12.265 -9.254 9.141 1.00 93.12 370 ARG A N 1
ATOM 2934 C CA . ARG A 1 370 ? 13.334 -8.980 8.189 1.00 93.12 370 ARG A CA 1
ATOM 2935 C C . ARG A 1 370 ? 12.783 -8.224 6.995 1.00 93.12 370 ARG A C 1
ATOM 2937 O O . ARG A 1 370 ? 11.739 -8.584 6.454 1.00 93.12 370 ARG A O 1
ATOM 2944 N N . VAL A 1 371 ? 13.519 -7.203 6.576 1.00 94.06 371 VAL A N 1
ATOM 2945 C CA . VAL A 1 371 ? 13.182 -6.369 5.431 1.00 94.06 371 VAL A CA 1
ATOM 2946 C C . VAL A 1 371 ? 14.355 -6.272 4.485 1.00 94.06 371 VAL A C 1
ATOM 2948 O O . VAL A 1 371 ? 15.450 -5.880 4.879 1.00 94.06 371 VAL A O 1
ATOM 2951 N N . ASP A 1 372 ? 14.106 -6.586 3.223 1.00 91.75 372 ASP A N 1
ATOM 2952 C CA . ASP A 1 372 ? 15.040 -6.399 2.126 1.00 91.75 372 ASP A CA 1
ATOM 2953 C C . ASP A 1 372 ? 14.428 -5.379 1.145 1.00 91.75 372 ASP A C 1
ATOM 2955 O O . ASP A 1 372 ? 13.291 -5.541 0.698 1.00 91.75 372 ASP A O 1
ATOM 2959 N N . ALA A 1 373 ? 15.155 -4.306 0.822 1.00 90.69 373 ALA A N 1
ATOM 2960 C CA . ALA A 1 373 ? 14.673 -3.229 -0.045 1.00 90.69 373 ALA A CA 1
ATOM 2961 C C . ALA A 1 373 ? 15.663 -2.907 -1.172 1.00 90.69 373 ALA A C 1
ATOM 2963 O O . ALA A 1 373 ? 16.883 -2.961 -0.991 1.00 90.69 373 ALA A O 1
ATOM 2964 N N . SER A 1 374 ? 15.138 -2.539 -2.342 1.00 86.69 374 SER A N 1
ATOM 2965 C CA . SER A 1 374 ? 15.955 -2.119 -3.486 1.00 86.69 374 SER A CA 1
ATOM 2966 C C . SER A 1 374 ? 16.594 -0.742 -3.304 1.00 86.69 374 SER A C 1
ATOM 2968 O O . SER A 1 374 ? 17.574 -0.462 -3.986 1.00 86.69 374 SER A O 1
ATOM 2970 N N . THR A 1 375 ? 16.068 0.109 -2.413 1.00 85.75 375 THR A N 1
ATOM 2971 C CA . THR A 1 375 ? 16.574 1.475 -2.189 1.00 85.75 375 THR A CA 1
ATOM 2972 C C . THR A 1 375 ? 16.613 1.870 -0.712 1.00 85.75 375 THR A C 1
ATOM 2974 O O . THR A 1 375 ? 15.838 1.357 0.102 1.00 85.75 375 THR A O 1
ATOM 2977 N N . LEU A 1 376 ? 17.470 2.839 -0.357 1.00 86.69 376 LEU A N 1
ATOM 2978 C CA . LEU A 1 376 ? 17.491 3.420 0.998 1.00 86.69 376 LEU A CA 1
ATOM 2979 C C . LEU A 1 376 ? 16.186 4.140 1.328 1.00 86.69 376 LEU A C 1
ATOM 2981 O O . LEU A 1 376 ? 15.656 3.986 2.424 1.00 86.69 376 LEU A O 1
ATOM 2985 N N . GLN A 1 377 ? 15.616 4.858 0.360 1.00 87.12 377 GLN A N 1
ATOM 2986 C CA . GLN A 1 377 ? 14.351 5.562 0.553 1.00 87.12 377 GLN A CA 1
ATOM 2987 C C . GLN A 1 377 ? 13.205 4.604 0.925 1.00 87.12 377 GLN A C 1
ATOM 2989 O O . GLN A 1 377 ? 12.364 4.937 1.758 1.00 87.12 377 GLN A O 1
ATOM 2994 N N . GLN A 1 378 ? 13.146 3.409 0.320 1.00 89.69 378 GLN A N 1
ATOM 2995 C CA . GLN A 1 378 ? 12.158 2.397 0.708 1.00 89.69 378 GLN A CA 1
ATOM 2996 C C . GLN A 1 378 ? 12.346 1.967 2.164 1.00 89.69 378 GLN A C 1
ATOM 2998 O O . GLN A 1 378 ? 11.360 1.843 2.885 1.00 89.69 378 GLN A O 1
ATOM 3003 N N . MET A 1 379 ? 13.595 1.793 2.600 1.00 92.38 379 MET A N 1
ATOM 3004 C CA . MET A 1 379 ? 13.913 1.436 3.979 1.00 92.38 379 MET A CA 1
ATOM 3005 C C . MET A 1 379 ? 13.560 2.557 4.968 1.00 92.38 379 MET A C 1
ATOM 3007 O O . MET A 1 379 ? 13.018 2.286 6.034 1.00 92.38 379 MET A O 1
ATOM 3011 N N . GLU A 1 380 ? 13.797 3.821 4.616 1.00 91.38 380 GLU A N 1
ATOM 3012 C CA . GLU A 1 380 ? 13.393 4.977 5.429 1.00 91.38 380 GLU A CA 1
ATOM 3013 C C . GLU A 1 380 ? 11.870 5.079 5.569 1.00 91.38 380 GLU A C 1
ATOM 3015 O O . GLU A 1 380 ? 11.348 5.259 6.672 1.00 91.38 380 GLU A O 1
ATOM 3020 N N . ASN A 1 381 ? 11.147 4.917 4.458 1.00 91.00 381 ASN A N 1
ATOM 3021 C CA . ASN A 1 381 ? 9.686 4.894 4.446 1.00 91.00 381 ASN A CA 1
ATOM 3022 C C . ASN A 1 381 ? 9.132 3.734 5.283 1.00 91.00 381 ASN A C 1
ATOM 3024 O O . ASN A 1 381 ? 8.197 3.926 6.061 1.00 91.00 381 ASN A O 1
ATOM 3028 N N . PHE A 1 382 ? 9.727 2.548 5.145 1.00 94.69 382 PHE A N 1
ATOM 3029 C CA . PHE A 1 382 ? 9.385 1.378 5.943 1.00 94.69 382 PHE A CA 1
ATOM 3030 C C . PHE A 1 382 ? 9.618 1.634 7.439 1.00 94.69 382 PHE A C 1
ATOM 3032 O O . PHE A 1 382 ? 8.730 1.394 8.250 1.00 94.69 382 PHE A O 1
ATOM 3039 N N . GLU A 1 383 ? 10.770 2.193 7.815 1.00 94.12 383 GLU A N 1
ATOM 3040 C CA . GLU A 1 383 ? 11.097 2.516 9.207 1.00 94.12 383 GLU A CA 1
ATOM 3041 C C . GLU A 1 383 ? 10.113 3.535 9.804 1.00 94.12 383 GLU A C 1
ATOM 3043 O O . GLU A 1 383 ? 9.745 3.432 10.975 1.00 94.12 383 GLU A O 1
ATOM 3048 N N . LYS A 1 384 ? 9.654 4.511 9.007 1.00 93.50 384 LYS A N 1
ATOM 3049 C CA . LYS A 1 384 ? 8.628 5.475 9.428 1.00 93.50 384 LYS A CA 1
ATOM 3050 C C . LYS A 1 384 ? 7.303 4.780 9.753 1.00 93.50 384 LYS A C 1
ATOM 3052 O O . LYS A 1 384 ? 6.716 5.071 10.796 1.00 93.50 384 LYS A O 1
ATOM 3057 N N . ASP A 1 385 ? 6.851 3.862 8.899 1.00 93.44 385 ASP A N 1
ATOM 3058 C CA . ASP A 1 385 ? 5.631 3.082 9.148 1.00 93.44 385 ASP A CA 1
ATOM 3059 C C . ASP A 1 385 ? 5.782 2.162 10.355 1.00 93.44 385 ASP A C 1
ATOM 3061 O O . ASP A 1 385 ? 4.884 2.086 11.194 1.00 93.44 385 ASP A O 1
ATOM 3065 N N . LEU A 1 386 ? 6.936 1.501 10.458 1.00 94.75 386 LEU A N 1
ATOM 3066 C CA . LEU A 1 386 ? 7.259 0.600 11.550 1.00 94.75 386 LEU A CA 1
ATOM 3067 C C . LEU A 1 386 ? 7.198 1.329 12.893 1.00 94.75 386 LEU A C 1
ATOM 3069 O O . LEU A 1 386 ? 6.507 0.873 13.797 1.00 94.75 386 LEU A O 1
ATOM 3073 N N . ARG A 1 387 ? 7.833 2.502 13.008 1.00 93.00 387 ARG A N 1
ATOM 3074 C CA . ARG A 1 387 ? 7.797 3.324 14.231 1.00 93.00 387 ARG A CA 1
ATOM 3075 C C . ARG A 1 387 ? 6.391 3.795 14.586 1.00 93.00 387 ARG A C 1
ATOM 3077 O O . ARG A 1 387 ? 6.033 3.818 15.762 1.00 93.00 387 ARG A O 1
ATOM 3084 N N . ALA A 1 388 ? 5.591 4.170 13.587 1.00 90.00 388 ALA A N 1
ATOM 3085 C CA . ALA A 1 388 ? 4.202 4.557 13.815 1.00 90.00 388 ALA A CA 1
ATOM 3086 C C . ALA A 1 388 ? 3.379 3.387 14.385 1.00 90.00 388 ALA A C 1
ATOM 3088 O O . ALA A 1 388 ? 2.585 3.584 15.302 1.00 90.00 388 ALA A O 1
ATOM 3089 N N . LEU A 1 389 ? 3.603 2.164 13.894 1.00 91.94 389 LEU A N 1
ATOM 3090 C CA . LEU A 1 389 ? 2.939 0.968 14.416 1.00 91.94 389 LEU A CA 1
ATOM 3091 C C . LEU A 1 389 ? 3.479 0.524 15.777 1.00 91.94 389 LEU A C 1
ATOM 3093 O O . LEU A 1 389 ? 2.696 0.136 16.637 1.00 91.94 389 LEU A O 1
ATOM 3097 N N . GLU A 1 390 ? 4.782 0.630 16.020 1.00 91.94 390 GLU A N 1
ATOM 3098 C CA . GLU A 1 390 ? 5.365 0.386 17.345 1.00 91.94 390 GLU A CA 1
ATOM 3099 C C . GLU A 1 390 ? 4.743 1.305 18.406 1.00 91.94 390 GLU A C 1
ATOM 3101 O O . GLU A 1 390 ? 4.456 0.861 19.515 1.00 91.94 390 GLU A O 1
ATOM 3106 N N . ALA A 1 391 ? 4.480 2.571 18.061 1.00 89.12 391 ALA A N 1
ATOM 3107 C CA . ALA A 1 391 ? 3.776 3.500 18.942 1.00 89.12 391 ALA A CA 1
ATOM 3108 C C . ALA A 1 391 ? 2.296 3.124 19.146 1.00 89.12 391 ALA A C 1
ATOM 3110 O O . ALA A 1 391 ? 1.754 3.349 20.228 1.00 89.12 391 ALA A O 1
ATOM 3111 N N . PHE A 1 392 ? 1.656 2.537 18.130 1.00 86.62 392 PHE A N 1
ATOM 3112 C CA . PHE A 1 392 ? 0.263 2.087 18.184 1.00 86.62 392 PHE A CA 1
ATOM 3113 C C . PHE A 1 392 ? 0.062 0.864 19.093 1.00 86.62 392 PHE A C 1
ATOM 3115 O O . PHE A 1 392 ? -0.982 0.754 19.732 1.00 86.62 392 PHE A O 1
ATOM 3122 N N . PHE A 1 393 ? 1.035 -0.052 19.172 1.00 87.50 393 PHE A N 1
ATOM 3123 C CA . PHE A 1 393 ? 0.920 -1.286 19.956 1.00 87.50 393 PHE A CA 1
ATOM 3124 C C . PHE A 1 393 ? 1.621 -1.194 21.325 1.00 87.50 393 PHE A C 1
ATOM 3126 O O . PHE A 1 393 ? 2.812 -1.508 21.443 1.00 87.50 393 PHE A O 1
ATOM 3133 N N . PRO A 1 394 ? 0.899 -0.841 22.410 1.00 79.88 394 PRO A N 1
ATOM 3134 C CA . PRO A 1 394 ? 1.484 -0.820 23.744 1.00 79.88 394 PRO A CA 1
ATOM 3135 C C . PRO A 1 394 ? 1.928 -2.230 24.140 1.00 79.88 394 PRO A C 1
ATOM 3137 O O . PRO A 1 394 ? 1.156 -3.180 24.075 1.00 79.88 394 PRO A O 1
ATOM 3140 N N . GLY A 1 395 ? 3.182 -2.379 24.567 1.00 81.62 395 GLY A N 1
ATOM 3141 C CA . GLY A 1 395 ? 3.738 -3.692 24.923 1.00 81.62 395 GLY A CA 1
ATOM 3142 C C . GLY A 1 395 ? 4.795 -4.206 23.969 1.00 81.62 395 GLY A C 1
ATOM 3143 O O . GLY A 1 395 ? 5.697 -4.929 24.397 1.00 81.62 395 GLY A O 1
ATOM 3144 N N . MET A 1 396 ? 4.733 -3.773 22.714 1.00 86.94 396 MET A N 1
ATOM 3145 C CA . MET A 1 396 ? 5.724 -4.119 21.715 1.00 86.94 396 MET A CA 1
ATOM 3146 C C . MET A 1 396 ? 7.028 -3.365 21.990 1.00 86.94 396 MET A C 1
ATOM 3148 O O . MET A 1 396 ? 7.047 -2.149 22.180 1.00 86.94 396 MET A O 1
ATOM 3152 N N . LYS A 1 397 ? 8.132 -4.102 22.068 1.00 87.56 397 LYS A N 1
ATOM 3153 C CA . LYS A 1 397 ? 9.475 -3.579 22.306 1.00 87.56 397 LYS A CA 1
ATOM 3154 C C . LYS A 1 397 ? 10.442 -4.242 21.341 1.00 87.56 397 LYS A C 1
ATOM 3156 O O . LYS A 1 397 ? 10.605 -5.463 21.355 1.00 87.56 397 LYS A O 1
ATOM 3161 N N . ARG A 1 398 ? 11.118 -3.412 20.552 1.00 90.50 398 ARG A N 1
ATOM 3162 C CA . ARG A 1 398 ? 12.264 -3.817 19.742 1.00 90.50 398 ARG A CA 1
ATOM 3163 C C . ARG A 1 398 ? 13.420 -4.167 20.689 1.00 90.50 398 ARG A C 1
ATOM 3165 O O . ARG A 1 398 ? 13.878 -3.303 21.434 1.00 90.50 398 ARG A O 1
ATOM 3172 N N . ARG A 1 399 ? 13.841 -5.435 20.719 1.00 85.75 399 ARG A N 1
ATOM 3173 C CA . ARG A 1 399 ? 14.928 -5.945 21.578 1.00 85.75 399 ARG A CA 1
ATOM 3174 C C . ARG A 1 399 ? 16.295 -5.622 20.993 1.00 85.75 399 ARG A C 1
ATOM 3176 O O . ARG A 1 399 ? 17.174 -5.138 21.699 1.00 85.75 399 ARG A O 1
ATOM 3183 N N . ARG A 1 400 ? 16.454 -5.878 19.696 1.00 79.62 400 ARG A N 1
ATOM 3184 C CA . ARG A 1 400 ? 17.695 -5.664 18.962 1.00 79.62 400 ARG A CA 1
ATOM 3185 C C . ARG A 1 400 ? 17.368 -5.174 17.564 1.00 79.62 400 ARG A C 1
ATOM 3187 O O . ARG A 1 400 ? 16.464 -5.679 16.904 1.00 79.62 400 ARG A O 1
ATOM 3194 N N . GLN A 1 401 ? 18.126 -4.182 17.124 1.00 75.94 401 GLN A N 1
ATOM 3195 C CA . GLN A 1 401 ? 18.258 -3.863 15.714 1.00 75.94 401 GLN A CA 1
ATOM 3196 C C . GLN A 1 401 ? 19.633 -4.377 15.311 1.00 75.94 401 GLN A C 1
ATOM 3198 O O . GLN A 1 401 ? 20.645 -3.881 15.814 1.00 75.94 401 GLN A O 1
ATOM 3203 N N . GLN A 1 402 ? 19.687 -5.419 14.482 1.00 72.62 402 GLN A N 1
ATOM 3204 C CA . GLN A 1 402 ? 20.976 -5.822 13.930 1.00 72.62 402 GLN A CA 1
ATOM 3205 C C . GLN A 1 402 ? 21.493 -4.691 13.035 1.00 72.62 402 GLN A C 1
ATOM 3207 O O . GLN A 1 402 ? 20.714 -4.004 12.368 1.00 72.62 402 GLN A O 1
ATOM 3212 N N . SER A 1 403 ? 22.809 -4.466 13.073 1.00 66.25 403 SER A N 1
ATOM 3213 C CA . SER A 1 403 ? 23.465 -3.436 12.268 1.00 66.25 403 SER A CA 1
ATOM 3214 C C . SER A 1 403 ? 23.063 -3.590 10.807 1.00 66.25 403 SER A C 1
ATOM 3216 O O . SER A 1 403 ? 23.106 -4.699 10.269 1.00 66.25 403 SER A O 1
ATOM 3218 N N . GLU A 1 404 ? 22.685 -2.475 10.190 1.00 72.81 404 GLU A N 1
ATOM 3219 C CA . GLU A 1 404 ? 22.335 -2.397 8.779 1.00 72.81 404 GLU A CA 1
ATOM 3220 C C . GLU A 1 404 ? 23.419 -3.066 7.935 1.00 72.81 404 GLU A C 1
ATOM 3222 O O . GLU A 1 404 ? 24.577 -2.648 7.933 1.00 72.81 404 GLU A O 1
ATOM 3227 N N . LYS A 1 405 ? 23.046 -4.147 7.249 1.00 75.38 405 LYS A N 1
ATOM 3228 C CA . LYS A 1 405 ? 23.922 -4.788 6.277 1.00 75.38 405 LYS A CA 1
ATOM 3229 C C . LYS A 1 405 ? 23.637 -4.115 4.946 1.00 75.38 405 LYS A C 1
ATOM 3231 O O . LYS A 1 405 ? 22.759 -4.553 4.200 1.00 75.38 405 LYS A O 1
ATOM 3236 N N . THR A 1 406 ? 24.353 -3.029 4.665 1.00 70.06 406 THR A N 1
ATOM 3237 C CA . THR A 1 406 ? 24.472 -2.550 3.288 1.00 70.06 406 THR A CA 1
ATOM 3238 C C . THR A 1 406 ? 25.144 -3.657 2.490 1.00 70.06 406 THR A C 1
ATOM 3240 O O . THR A 1 406 ? 26.252 -4.096 2.810 1.00 70.06 406 THR A O 1
ATOM 3243 N N . ARG A 1 407 ? 24.444 -4.192 1.485 1.00 71.31 407 ARG A N 1
ATOM 3244 C CA . ARG A 1 407 ? 25.107 -5.075 0.524 1.00 71.31 407 ARG A CA 1
ATOM 3245 C C . ARG A 1 407 ? 26.054 -4.191 -0.281 1.00 71.31 407 ARG A C 1
ATOM 3247 O O . ARG A 1 407 ? 25.739 -3.039 -0.549 1.00 71.31 407 ARG A O 1
ATOM 3254 N N . SER A 1 408 ? 27.228 -4.700 -0.631 1.00 54.41 408 SER A N 1
ATOM 3255 C CA . SER A 1 408 ? 28.306 -3.942 -1.288 1.00 54.41 408 SER A CA 1
ATOM 3256 C C . SER A 1 408 ? 27.990 -3.478 -2.723 1.00 54.41 408 SER A C 1
ATOM 3258 O O . SER A 1 408 ? 28.913 -3.203 -3.482 1.00 54.41 408 SER A O 1
ATOM 3260 N N . GLY A 1 409 ? 26.719 -3.454 -3.125 1.00 62.75 409 GLY A N 1
ATOM 3261 C CA . GLY A 1 409 ? 26.278 -3.014 -4.444 1.00 62.75 409 GLY A CA 1
ATOM 3262 C C . GLY A 1 409 ? 25.807 -1.568 -4.402 1.00 62.75 409 GLY A C 1
ATOM 3263 O O . GLY A 1 409 ? 25.364 -1.101 -3.362 1.00 62.75 409 GLY A O 1
ATOM 3264 N N . GLU A 1 410 ? 25.900 -0.865 -5.527 1.00 66.19 410 GLU A N 1
ATOM 3265 C CA . GLU A 1 410 ? 25.283 0.452 -5.710 1.00 66.19 410 GLU A CA 1
ATOM 3266 C C . GLU A 1 410 ? 23.752 0.325 -5.826 1.00 66.19 410 GLU A C 1
ATOM 3268 O O . GLU A 1 410 ? 23.229 -0.708 -6.255 1.00 66.19 410 GLU A O 1
ATOM 3273 N N . GLU A 1 411 ? 23.012 1.368 -5.433 1.00 73.50 411 GLU A N 1
ATOM 3274 C CA . GLU A 1 411 ? 21.552 1.385 -5.570 1.00 73.50 411 GLU A CA 1
ATOM 3275 C C . GLU A 1 411 ? 21.189 1.276 -7.056 1.00 73.50 411 GLU A C 1
ATOM 3277 O O . GLU A 1 411 ? 21.697 2.040 -7.882 1.00 73.50 411 GLU A O 1
ATOM 3282 N N . LYS A 1 412 ? 20.306 0.329 -7.411 1.00 71.50 412 LYS A N 1
ATOM 3283 C CA . LYS A 1 412 ? 19.885 0.148 -8.806 1.00 71.50 412 LYS A CA 1
ATOM 3284 C C . LYS A 1 412 ? 19.254 1.446 -9.315 1.00 71.50 412 LYS A C 1
ATOM 3286 O O . LYS A 1 412 ? 18.224 1.905 -8.819 1.00 71.50 412 LYS A O 1
ATOM 3291 N N . VAL A 1 413 ? 19.865 2.027 -10.341 1.00 71.12 413 VAL A N 1
ATOM 3292 C CA . VAL A 1 413 ? 19.346 3.224 -11.002 1.00 71.12 413 VAL A CA 1
ATOM 3293 C C . VAL A 1 413 ? 18.141 2.827 -11.858 1.00 71.12 413 VAL A C 1
ATOM 3295 O O . VAL A 1 413 ? 18.228 1.935 -12.701 1.00 71.12 413 VAL A O 1
ATOM 3298 N N . GLN A 1 414 ? 17.001 3.489 -11.663 1.00 80.06 414 GLN A N 1
ATOM 3299 C CA . GLN A 1 414 ? 15.752 3.131 -12.339 1.00 80.06 414 GLN A CA 1
ATOM 3300 C C . GLN A 1 414 ? 15.822 3.440 -13.840 1.00 80.06 414 GLN A C 1
ATOM 3302 O O . GLN A 1 414 ? 15.429 2.605 -14.656 1.00 80.06 414 GLN A O 1
ATOM 3307 N N . VAL A 1 415 ? 16.363 4.605 -14.210 1.00 88.00 415 VAL A N 1
ATOM 3308 C CA . VAL A 1 415 ? 16.480 5.040 -15.609 1.00 88.00 415 VAL A CA 1
ATOM 3309 C C . VAL A 1 415 ? 17.920 5.437 -15.932 1.00 88.00 415 VAL A C 1
ATOM 3311 O O . VAL A 1 415 ? 18.449 6.408 -15.387 1.00 88.00 415 VAL A O 1
ATOM 3314 N N . GLY A 1 416 ? 18.550 4.698 -16.843 1.00 91.31 416 GLY A N 1
ATOM 3315 C CA . GLY A 1 416 ? 19.831 5.059 -17.449 1.00 91.31 416 GLY A CA 1
ATOM 3316 C C . GLY A 1 416 ? 19.610 5.681 -18.824 1.00 91.31 416 GLY A C 1
ATOM 3317 O O . GLY A 1 416 ? 19.041 5.034 -19.698 1.00 91.31 416 GLY A O 1
ATOM 3318 N N . ILE A 1 417 ? 20.049 6.924 -19.031 1.00 93.50 417 ILE A N 1
ATOM 3319 C CA . ILE A 1 417 ? 19.965 7.621 -20.322 1.00 93.50 417 ILE A CA 1
ATOM 3320 C C . ILE A 1 417 ? 21.360 7.688 -20.936 1.00 93.50 417 ILE A C 1
ATOM 3322 O O . ILE A 1 417 ? 22.245 8.371 -20.417 1.00 93.50 417 ILE A O 1
ATOM 3326 N N . PHE A 1 418 ? 21.555 7.006 -22.056 1.00 93.50 418 PHE A N 1
ATOM 3327 C CA . PHE A 1 418 ? 22.843 6.906 -22.726 1.00 93.50 418 PHE A CA 1
ATOM 3328 C C . PHE A 1 418 ? 22.875 7.751 -23.986 1.00 93.50 418 PHE A C 1
ATOM 3330 O O . PHE A 1 418 ? 21.924 7.778 -24.768 1.00 93.50 418 PHE A O 1
ATOM 3337 N N . TRP A 1 419 ? 24.003 8.413 -24.204 1.00 93.38 419 TRP A N 1
ATOM 3338 C CA . TRP A 1 419 ? 24.200 9.271 -25.361 1.00 93.38 419 TRP A CA 1
ATOM 3339 C C . TRP A 1 419 ? 25.615 9.142 -25.919 1.00 93.38 419 TRP A C 1
ATOM 3341 O O . TRP A 1 419 ? 26.573 8.864 -25.190 1.00 93.38 419 TRP A O 1
ATOM 3351 N N . TYR A 1 420 ? 25.746 9.396 -27.220 1.00 90.88 420 TYR A N 1
ATOM 3352 C CA . TYR A 1 420 ? 27.027 9.481 -27.906 1.00 90.88 420 TYR A CA 1
ATOM 3353 C C . TYR A 1 420 ? 27.038 10.659 -28.885 1.00 90.88 420 TYR A C 1
ATOM 3355 O O . TYR A 1 420 ? 26.343 10.653 -29.898 1.00 90.88 420 TYR A O 1
ATOM 3363 N N . GLY A 1 421 ? 27.853 11.669 -28.569 1.00 89.56 421 GLY A N 1
ATOM 3364 C CA . GLY A 1 421 ? 27.962 12.892 -29.361 1.00 89.56 421 GLY A CA 1
ATOM 3365 C C . GLY A 1 421 ? 27.175 14.089 -28.804 1.00 89.56 421 GLY A C 1
ATOM 3366 O O . GLY A 1 421 ? 26.493 14.011 -27.778 1.00 89.56 421 GLY A O 1
ATOM 3367 N N . LYS A 1 422 ? 27.351 15.264 -29.418 1.00 89.81 422 LYS A N 1
ATOM 3368 C CA . LYS A 1 422 ? 26.911 16.546 -28.836 1.00 89.81 422 LYS A CA 1
ATOM 3369 C C . LYS A 1 422 ? 25.391 16.695 -28.864 1.00 89.81 422 LYS A C 1
ATOM 3371 O O . LYS A 1 422 ? 24.819 17.191 -27.893 1.00 89.81 422 LYS A O 1
ATOM 3376 N N . GLN A 1 423 ? 24.746 16.267 -29.949 1.00 89.25 423 GLN A N 1
ATOM 3377 C CA . GLN A 1 423 ? 23.296 16.420 -30.113 1.00 89.25 423 GLN A CA 1
ATOM 3378 C C . GLN A 1 423 ? 22.527 15.481 -29.179 1.00 89.25 423 GLN A C 1
ATOM 3380 O O . GLN A 1 423 ? 21.640 15.916 -28.444 1.00 89.25 423 GLN A O 1
ATOM 3385 N N . SER A 1 424 ? 22.947 14.217 -29.098 1.00 91.44 424 SER A N 1
ATOM 3386 C CA . SER A 1 424 ? 22.364 13.244 -28.169 1.00 91.44 424 SER A CA 1
ATOM 3387 C C . SER A 1 424 ? 22.569 13.633 -26.702 1.00 91.44 424 SER A C 1
ATOM 3389 O O . SER A 1 424 ? 21.712 13.330 -25.879 1.00 91.44 424 SER A O 1
ATOM 3391 N N . LYS A 1 425 ? 23.667 14.331 -26.357 1.00 94.50 425 LYS A N 1
ATOM 3392 C CA . LYS A 1 425 ? 23.901 14.835 -24.992 1.00 94.50 425 LYS A CA 1
ATOM 3393 C C . LYS A 1 425 ? 22.833 15.837 -24.565 1.00 94.50 425 LYS A C 1
ATOM 3395 O O . LYS A 1 425 ? 22.315 15.743 -23.456 1.00 94.50 425 LYS A O 1
ATOM 3400 N N . GLN A 1 426 ? 22.533 16.804 -25.434 1.00 93.62 426 GLN A N 1
ATOM 3401 C CA . GLN A 1 426 ? 21.513 17.821 -25.167 1.00 93.62 426 GLN A CA 1
ATOM 3402 C C . GLN A 1 426 ? 20.137 17.166 -25.020 1.00 93.62 426 GLN A C 1
ATOM 3404 O O . GLN A 1 426 ? 19.462 17.387 -24.019 1.00 93.62 426 GLN A O 1
ATOM 3409 N N . CYS A 1 427 ? 19.790 16.267 -25.946 1.00 93.38 427 CYS A N 1
ATOM 3410 C CA . CYS A 1 427 ? 18.570 15.466 -25.875 1.00 93.38 427 CYS A CA 1
ATOM 3411 C C . CYS A 1 427 ? 18.477 14.673 -24.556 1.00 93.38 427 CYS A C 1
ATOM 3413 O O . CYS A 1 427 ? 17.473 14.763 -23.859 1.00 93.38 427 CYS A O 1
ATOM 3415 N N . ALA A 1 428 ? 19.544 13.984 -24.136 1.00 94.81 428 ALA A N 1
ATOM 3416 C CA . ALA A 1 428 ? 19.567 13.234 -22.878 1.00 94.81 428 ALA A CA 1
ATOM 3417 C C . ALA A 1 428 ? 19.320 14.115 -21.637 1.00 94.81 428 ALA A C 1
ATOM 3419 O O . ALA A 1 428 ? 18.627 13.698 -20.709 1.00 94.81 428 ALA A O 1
ATOM 3420 N N . GLN A 1 429 ? 19.858 15.340 -21.618 1.00 95.06 429 GLN A N 1
ATOM 3421 C CA . GLN A 1 429 ? 19.618 16.310 -20.542 1.00 95.06 429 GLN A CA 1
ATOM 3422 C C . GLN A 1 429 ? 18.165 16.800 -20.517 1.00 95.06 429 GLN A C 1
ATOM 3424 O O . GLN A 1 429 ? 17.569 16.893 -19.443 1.00 95.06 429 GLN A O 1
ATOM 3429 N N . GLU A 1 430 ? 17.591 17.081 -21.689 1.00 93.88 430 GLU A N 1
ATOM 3430 C CA . GLU A 1 430 ? 16.188 17.480 -21.835 1.00 93.88 430 GLU A CA 1
ATOM 3431 C C . GLU A 1 430 ? 15.241 16.338 -21.415 1.00 93.88 430 GLU A C 1
ATOM 3433 O O . GLU A 1 430 ? 14.294 16.574 -20.660 1.00 93.88 430 GLU A O 1
ATOM 3438 N N . ILE A 1 431 ? 15.545 15.094 -21.809 1.00 94.19 431 ILE A N 1
ATOM 3439 C CA . ILE A 1 431 ? 14.801 13.894 -21.403 1.00 94.19 431 ILE A CA 1
ATOM 3440 C C . ILE A 1 431 ? 14.840 13.721 -19.889 1.00 94.19 431 ILE A C 1
ATOM 3442 O O . ILE A 1 431 ? 13.780 13.633 -19.273 1.00 94.19 431 ILE A O 1
ATOM 3446 N N . LYS A 1 432 ? 16.032 13.743 -19.275 1.00 95.00 432 LYS A N 1
ATOM 3447 C CA . LYS A 1 432 ? 16.179 13.628 -17.817 1.00 95.00 432 LYS A CA 1
ATOM 3448 C C . LYS A 1 432 ? 15.322 14.663 -17.090 1.00 95.00 432 LYS A C 1
ATOM 3450 O O . LYS A 1 432 ? 14.486 14.297 -16.270 1.00 95.00 432 LYS A O 1
ATOM 3455 N N . LYS A 1 433 ? 15.497 15.945 -17.431 1.00 94.12 433 LYS A N 1
ATOM 3456 C CA . LYS A 1 433 ? 14.777 17.051 -16.788 1.00 94.12 433 LYS A CA 1
ATOM 3457 C C . LYS A 1 433 ? 13.264 16.886 -16.918 1.00 94.12 433 LYS A C 1
ATOM 3459 O O . LYS A 1 433 ? 12.537 17.141 -15.964 1.00 94.12 433 LYS A O 1
ATOM 3464 N N . THR A 1 434 ? 12.791 16.467 -18.089 1.00 91.75 434 THR A N 1
ATOM 3465 C CA . THR A 1 434 ? 11.355 16.315 -18.344 1.00 91.75 434 THR A CA 1
ATOM 3466 C C . THR A 1 434 ? 10.772 15.122 -17.602 1.00 91.75 434 THR A C 1
ATOM 3468 O O . THR A 1 434 ? 9.715 15.260 -16.990 1.00 91.75 434 THR A O 1
ATOM 3471 N N . ILE A 1 435 ? 11.465 13.979 -17.607 1.00 91.50 435 ILE A N 1
ATOM 3472 C CA . ILE A 1 435 ? 11.047 12.791 -16.860 1.00 91.50 435 ILE A CA 1
ATOM 3473 C C . ILE A 1 435 ? 10.995 13.110 -15.365 1.00 91.50 435 ILE A C 1
ATOM 3475 O O . ILE A 1 435 ? 9.973 12.852 -14.742 1.00 91.50 435 ILE A O 1
ATOM 3479 N N . GLU A 1 436 ? 12.042 13.713 -14.795 1.00 91.56 436 GLU A N 1
ATOM 3480 C CA . GLU A 1 436 ? 12.077 14.085 -13.374 1.00 91.56 436 GLU A CA 1
ATOM 3481 C C . GLU A 1 436 ? 10.981 15.102 -13.031 1.00 91.56 436 GLU A C 1
ATOM 3483 O O . GLU A 1 436 ? 10.235 14.901 -12.076 1.00 91.56 436 GLU A O 1
ATOM 3488 N N . SER A 1 437 ? 10.812 16.150 -13.844 1.00 90.56 437 SER A N 1
ATOM 3489 C CA . SER A 1 437 ? 9.788 17.176 -13.623 1.00 90.56 437 SER A CA 1
ATOM 3490 C C . SER A 1 437 ? 8.370 16.609 -13.691 1.00 90.56 437 SER A C 1
ATOM 3492 O O . SER A 1 437 ? 7.558 16.915 -12.818 1.00 90.56 437 SER A O 1
ATOM 3494 N N . LYS A 1 438 ? 8.057 15.791 -14.709 1.00 88.25 438 LYS A N 1
ATOM 3495 C CA . LYS A 1 438 ? 6.747 15.134 -14.820 1.00 88.25 438 LYS A CA 1
ATOM 3496 C C . LYS A 1 438 ? 6.568 14.132 -13.684 1.00 88.25 438 LYS A C 1
ATOM 3498 O O . LYS A 1 438 ? 5.516 14.098 -13.066 1.00 88.25 438 LYS A O 1
ATOM 3503 N N . TYR A 1 439 ? 7.584 13.352 -13.336 1.00 84.94 439 TYR A N 1
ATOM 3504 C CA . TYR A 1 439 ? 7.499 12.417 -12.218 1.00 84.94 439 TYR A CA 1
ATOM 3505 C C . TYR A 1 439 ? 7.168 13.125 -10.895 1.00 84.94 439 TYR A C 1
ATOM 3507 O O . TYR A 1 439 ? 6.247 12.712 -10.191 1.00 84.94 439 TYR A O 1
ATOM 3515 N N . SER A 1 440 ? 7.851 14.230 -10.587 1.00 84.88 440 SER A N 1
ATOM 3516 C CA . SER A 1 440 ? 7.566 15.039 -9.398 1.00 84.88 440 SER A CA 1
ATOM 3517 C C . SER A 1 440 ? 6.168 15.662 -9.424 1.00 84.88 440 SER A C 1
ATOM 3519 O O . SER A 1 440 ? 5.527 15.728 -8.376 1.00 84.88 440 SER A O 1
ATOM 3521 N N . SER A 1 441 ? 5.657 16.071 -10.594 1.00 85.06 441 SER A N 1
ATOM 3522 C CA . SER A 1 441 ? 4.307 16.645 -10.710 1.00 85.06 441 SER A CA 1
ATOM 3523 C C . SER A 1 441 ? 3.184 15.627 -10.490 1.00 85.06 441 SER A C 1
ATOM 3525 O O . SER A 1 441 ? 2.074 16.023 -10.156 1.00 85.06 441 SER A O 1
ATOM 3527 N N . HIS A 1 442 ? 3.454 14.329 -10.664 1.00 77.81 442 HIS A N 1
ATOM 3528 C CA . HIS A 1 442 ? 2.494 13.257 -10.374 1.00 77.81 442 HIS A CA 1
ATOM 3529 C C . HIS A 1 442 ? 2.459 12.865 -8.888 1.00 77.81 442 HIS A C 1
ATOM 3531 O O . HIS A 1 442 ? 1.676 11.995 -8.515 1.00 77.81 442 HIS A O 1
ATOM 3537 N N . CYS A 1 443 ? 3.287 13.490 -8.039 1.00 72.06 443 CYS A N 1
ATOM 3538 C CA . CYS A 1 443 ? 3.334 13.249 -6.593 1.00 72.06 443 CYS A CA 1
ATOM 3539 C C . CYS A 1 443 ? 3.489 11.763 -6.215 1.00 72.06 443 CYS A C 1
ATOM 3541 O O . CYS A 1 443 ? 2.918 11.307 -5.223 1.00 72.06 443 CYS A O 1
ATOM 3543 N N . TYR A 1 444 ? 4.261 10.998 -6.995 1.00 74.19 444 TYR A N 1
ATOM 3544 C CA . TYR A 1 444 ? 4.486 9.588 -6.693 1.00 74.19 444 TYR A CA 1
ATOM 3545 C C . TYR A 1 444 ? 5.155 9.392 -5.322 1.00 74.19 444 TYR A C 1
ATOM 3547 O O . TYR A 1 444 ? 5.989 10.200 -4.909 1.00 74.19 444 TYR A O 1
ATOM 3555 N N . PRO A 1 445 ? 4.843 8.288 -4.619 1.00 65.94 445 PRO A N 1
ATOM 3556 C CA . PRO A 1 445 ? 5.258 8.071 -3.229 1.00 65.94 445 PRO A CA 1
ATOM 3557 C C . PRO A 1 445 ? 6.750 7.737 -3.052 1.00 65.94 445 PRO A C 1
ATOM 3559 O O . PRO A 1 445 ? 7.235 7.597 -1.928 1.00 65.94 445 PRO A O 1
ATOM 3562 N N . LEU A 1 446 ? 7.477 7.551 -4.151 1.00 76.00 446 LEU A N 1
ATOM 3563 C CA . LEU A 1 446 ? 8.869 7.116 -4.207 1.00 76.00 446 LEU A CA 1
ATOM 3564 C C . LEU A 1 446 ? 9.603 8.037 -5.176 1.00 76.00 446 LEU A C 1
ATOM 3566 O O . LEU A 1 446 ? 9.019 8.387 -6.188 1.00 76.00 446 LEU A O 1
ATOM 3570 N N . ASN A 1 447 ? 10.851 8.425 -4.915 1.00 81.31 447 ASN A N 1
ATOM 3571 C CA . ASN A 1 447 ? 11.624 9.262 -5.845 1.00 81.31 447 ASN A CA 1
ATOM 3572 C C . ASN A 1 447 ? 11.985 8.468 -7.110 1.00 81.31 447 ASN A C 1
ATOM 3574 O O . ASN A 1 447 ? 11.918 7.243 -7.112 1.00 81.31 447 ASN A O 1
ATOM 3578 N N . LEU A 1 448 ? 12.401 9.145 -8.176 1.00 84.12 448 LEU A N 1
ATOM 3579 C CA . LEU A 1 448 ? 12.940 8.498 -9.372 1.00 84.12 448 LEU A CA 1
ATOM 3580 C C . LEU A 1 448 ? 14.458 8.698 -9.432 1.00 84.12 448 LEU A C 1
ATOM 3582 O O . LEU A 1 448 ? 14.922 9.833 -9.373 1.00 84.12 448 LEU A O 1
ATOM 3586 N N . SER A 1 449 ? 15.233 7.622 -9.584 1.00 85.88 449 SER A N 1
ATOM 3587 C CA . SER A 1 449 ? 16.666 7.705 -9.890 1.00 85.88 449 SER A CA 1
ATOM 3588 C C . SER A 1 449 ? 16.888 7.687 -11.407 1.00 85.88 449 SER A C 1
ATOM 3590 O O . SER A 1 449 ? 16.713 6.666 -12.074 1.00 85.88 449 SER A O 1
ATOM 3592 N N . CYS A 1 450 ? 17.260 8.843 -11.966 1.00 89.00 450 CYS A N 1
ATOM 3593 C CA . CYS A 1 450 ? 17.497 9.028 -13.397 1.00 89.00 450 CYS A CA 1
ATOM 3594 C C . CYS A 1 450 ? 18.906 9.580 -13.653 1.00 89.00 450 CYS A C 1
ATOM 3596 O O . CYS A 1 450 ? 19.219 10.719 -13.293 1.00 89.00 450 CYS A O 1
ATOM 3598 N N . ASN A 1 451 ? 19.763 8.809 -14.322 1.00 90.25 451 ASN A N 1
ATOM 3599 C CA . ASN A 1 451 ? 21.159 9.184 -14.556 1.00 90.25 451 ASN A CA 1
ATOM 3600 C C . ASN A 1 451 ? 21.512 9.209 -16.043 1.00 90.25 451 ASN A C 1
ATOM 3602 O O . ASN A 1 451 ? 20.982 8.442 -16.841 1.00 90.25 451 ASN A O 1
ATOM 3606 N N . ILE A 1 452 ? 22.422 10.116 -16.404 1.00 91.38 452 ILE A N 1
ATOM 3607 C CA . ILE A 1 452 ? 22.901 10.296 -17.774 1.00 91.38 452 ILE A CA 1
ATOM 3608 C C . ILE A 1 452 ? 24.313 9.728 -17.875 1.00 91.38 452 ILE A C 1
ATOM 3610 O O . ILE A 1 452 ? 25.183 10.106 -17.091 1.00 91.38 452 ILE A O 1
ATOM 3614 N N . TYR A 1 453 ? 24.554 8.903 -18.889 1.00 90.75 453 TYR A N 1
ATOM 3615 C CA . TYR A 1 453 ? 25.836 8.256 -19.133 1.00 90.75 453 TYR A CA 1
ATOM 3616 C C . TYR A 1 453 ? 26.333 8.559 -20.542 1.00 90.75 453 TYR A C 1
ATOM 3618 O O . TYR A 1 453 ? 25.621 8.392 -21.533 1.00 90.75 453 TYR A O 1
ATOM 3626 N N . THR A 1 454 ? 27.585 9.000 -20.630 1.00 89.50 454 THR A N 1
ATOM 3627 C CA . THR A 1 454 ? 28.295 9.028 -21.909 1.00 89.50 454 THR A CA 1
ATOM 3628 C C . THR A 1 454 ? 28.645 7.596 -22.281 1.00 89.50 454 THR A C 1
ATOM 3630 O O . THR A 1 454 ? 29.180 6.860 -21.454 1.00 89.50 454 THR A O 1
ATOM 3633 N N . VAL A 1 455 ? 28.385 7.205 -23.522 1.00 84.69 455 VAL A N 1
ATOM 3634 C CA . VAL A 1 455 ? 28.825 5.909 -24.040 1.00 84.69 455 VAL A CA 1
ATOM 3635 C C . VAL A 1 455 ? 30.356 5.917 -24.143 1.00 84.69 455 VAL A C 1
ATOM 3637 O O . VAL A 1 455 ? 30.926 6.619 -24.979 1.00 84.69 455 VAL A O 1
ATOM 3640 N N . SER A 1 456 ? 31.020 5.162 -23.270 1.00 82.12 456 SER A N 1
ATOM 3641 C CA . SER A 1 456 ? 32.472 4.958 -23.248 1.00 82.12 456 SER A CA 1
ATOM 3642 C C . SER A 1 456 ? 32.802 3.475 -23.058 1.00 82.12 456 SER A C 1
ATOM 3644 O O . SER A 1 456 ? 31.971 2.704 -22.580 1.00 82.12 456 SER A O 1
ATOM 3646 N N . ASP A 1 457 ? 34.036 3.076 -23.381 1.00 63.47 457 ASP A N 1
ATOM 3647 C CA . ASP A 1 457 ? 34.520 1.700 -23.158 1.00 63.47 457 ASP A CA 1
ATOM 3648 C C . ASP A 1 457 ? 34.488 1.287 -21.673 1.00 63.47 457 ASP A C 1
ATOM 3650 O O . ASP A 1 457 ? 34.524 0.105 -21.346 1.00 63.47 457 ASP A O 1
ATOM 3654 N N . SER A 1 458 ? 34.387 2.264 -20.768 1.00 64.94 458 SER A N 1
ATOM 3655 C CA . SER A 1 458 ? 34.380 2.086 -19.317 1.00 64.94 458 SER A CA 1
ATOM 3656 C C . SER A 1 458 ? 32.984 2.010 -18.695 1.00 64.94 458 SER A C 1
ATOM 3658 O O . SER A 1 458 ? 32.888 2.098 -17.471 1.00 64.94 458 SER A O 1
ATOM 3660 N N . VAL A 1 459 ? 31.898 1.917 -19.477 1.00 65.06 459 VAL A N 1
ATOM 3661 C CA . VAL A 1 459 ? 30.569 1.667 -18.894 1.00 65.06 459 VAL A CA 1
ATOM 3662 C C . VAL A 1 459 ? 30.625 0.292 -18.229 1.00 65.06 459 VAL A C 1
ATOM 3664 O O . VAL A 1 459 ? 30.595 -0.740 -18.911 1.00 65.06 459 VAL A O 1
ATOM 3667 N N . SER A 1 460 ? 30.775 0.308 -16.901 1.00 59.34 460 SER A N 1
ATOM 3668 C CA . SER A 1 460 ? 31.075 -0.861 -16.078 1.00 59.34 460 SER A CA 1
ATOM 3669 C C . SER A 1 460 ? 30.129 -2.018 -16.396 1.00 59.34 460 SER A C 1
ATOM 3671 O O . SER A 1 460 ? 28.980 -1.848 -16.829 1.00 59.34 460 SER A O 1
ATOM 3673 N N . GLU A 1 461 ? 30.621 -3.244 -16.232 1.00 57.38 461 GLU A N 1
ATOM 3674 C CA . GLU A 1 461 ? 29.808 -4.458 -16.356 1.00 57.38 461 GLU A CA 1
ATOM 3675 C C . GLU A 1 461 ? 28.576 -4.444 -15.433 1.00 57.38 461 GLU A C 1
ATOM 3677 O O . GLU A 1 461 ? 27.569 -5.066 -15.781 1.00 57.38 461 GLU A O 1
ATOM 3682 N N . ASP A 1 462 ? 28.597 -3.602 -14.397 1.00 58.03 462 ASP A N 1
ATOM 3683 C CA . ASP A 1 462 ? 27.608 -3.476 -13.319 1.00 58.03 462 ASP A CA 1
ATOM 3684 C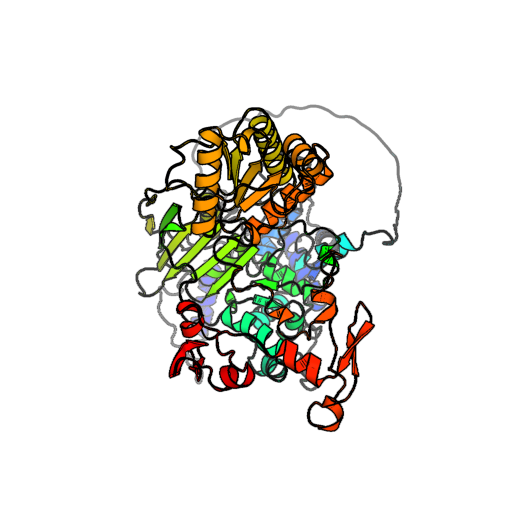 C . ASP A 1 462 ? 26.486 -2.458 -13.566 1.00 58.03 462 ASP A C 1
ATOM 3686 O O . ASP A 1 462 ? 25.770 -2.070 -12.646 1.00 58.03 462 ASP A O 1
ATOM 3690 N N . SER A 1 463 ? 26.293 -2.019 -14.809 1.00 61.69 463 SER A N 1
ATOM 3691 C CA . SER A 1 463 ? 25.206 -1.110 -15.197 1.00 61.69 463 SER A CA 1
ATOM 3692 C C . SER A 1 463 ? 23.821 -1.782 -15.080 1.00 61.69 463 SER A C 1
ATOM 3694 O O . SER A 1 463 ? 23.214 -2.194 -16.069 1.00 61.69 463 SER A O 1
ATOM 3696 N N . ASN A 1 464 ? 23.327 -1.923 -13.848 1.00 69.75 464 ASN A N 1
ATOM 3697 C CA . ASN A 1 464 ? 22.040 -2.521 -13.488 1.00 69.75 464 ASN A CA 1
ATOM 3698 C C . ASN A 1 464 ? 20.913 -1.480 -13.560 1.00 69.75 464 ASN A C 1
ATOM 3700 O O . ASN A 1 464 ? 20.300 -1.130 -12.551 1.00 69.75 464 ASN A O 1
ATOM 3704 N N . PHE A 1 465 ? 20.647 -0.983 -14.768 1.00 83.50 465 PHE A N 1
ATOM 3705 C CA . PHE A 1 465 ? 19.512 -0.099 -15.030 1.00 83.50 465 PHE A CA 1
ATOM 3706 C C . PHE A 1 465 ? 18.247 -0.898 -15.328 1.00 83.50 465 PHE A C 1
ATOM 3708 O O . PHE A 1 465 ? 18.286 -1.886 -16.067 1.00 83.50 465 PHE A O 1
ATOM 3715 N N . LEU A 1 466 ? 17.108 -0.444 -14.807 1.00 79.44 466 LEU A N 1
ATOM 3716 C CA . LEU A 1 466 ? 15.821 -1.092 -15.080 1.00 79.44 466 LEU A CA 1
ATOM 3717 C C . LEU A 1 466 ? 15.291 -0.723 -16.464 1.00 79.44 466 LEU A C 1
ATOM 3719 O O . LEU A 1 466 ? 14.813 -1.593 -17.191 1.00 79.44 466 LEU A O 1
ATOM 3723 N N . VAL A 1 467 ? 15.407 0.557 -16.825 1.00 86.44 467 VAL A N 1
ATOM 3724 C CA . VAL A 1 467 ? 15.052 1.103 -18.138 1.00 86.44 467 VAL A CA 1
ATOM 3725 C C . VAL A 1 467 ? 16.255 1.838 -18.718 1.00 86.44 467 VAL A C 1
ATOM 3727 O O . VAL A 1 467 ? 16.837 2.709 -18.074 1.00 86.44 467 VAL A O 1
ATOM 3730 N N . ASN A 1 468 ? 16.624 1.484 -19.945 1.00 91.06 468 ASN A N 1
ATOM 3731 C CA . ASN A 1 468 ? 17.768 2.036 -20.661 1.00 91.06 468 ASN A CA 1
ATOM 3732 C C . ASN A 1 468 ? 17.257 2.866 -21.840 1.00 91.06 468 ASN A C 1
ATOM 3734 O O . ASN A 1 468 ? 16.786 2.313 -22.829 1.00 91.06 468 ASN A O 1
ATOM 3738 N N . VAL A 1 469 ? 17.343 4.189 -21.745 1.00 93.00 469 VAL A N 1
ATOM 3739 C CA . VAL A 1 469 ? 16.993 5.106 -22.833 1.00 93.00 469 VAL A CA 1
ATOM 3740 C C . VAL A 1 469 ? 18.242 5.348 -23.673 1.00 93.00 469 VAL A C 1
ATOM 3742 O O . VAL A 1 469 ? 19.239 5.856 -23.161 1.00 93.00 469 VAL A O 1
ATOM 3745 N N . LEU A 1 470 ? 18.212 4.981 -24.953 1.00 93.19 470 LEU A N 1
ATOM 3746 C CA . LEU A 1 470 ? 19.353 5.136 -25.858 1.00 93.19 470 LEU A CA 1
ATOM 3747 C C . LEU A 1 470 ? 19.077 6.258 -26.862 1.00 93.19 470 LEU A C 1
ATOM 3749 O O . LEU A 1 470 ? 18.240 6.094 -27.746 1.00 93.19 470 LEU A O 1
ATOM 3753 N N . CYS A 1 471 ? 19.789 7.381 -26.748 1.00 93.69 471 CYS A N 1
ATOM 3754 C CA . CYS A 1 471 ? 19.662 8.512 -27.670 1.00 93.69 471 CYS A CA 1
ATOM 3755 C C . CYS A 1 471 ? 20.500 8.275 -28.935 1.00 93.69 471 CYS A C 1
ATOM 3757 O O . CYS A 1 471 ? 21.732 8.263 -28.877 1.00 93.69 471 CYS A O 1
ATOM 3759 N N . ILE A 1 472 ? 19.834 8.121 -30.078 1.00 90.06 472 ILE A N 1
ATOM 3760 C CA . ILE A 1 472 ? 20.424 7.747 -31.366 1.00 90.06 472 ILE A CA 1
ATOM 3761 C C . ILE A 1 472 ? 20.448 8.967 -32.291 1.00 90.06 472 ILE A C 1
ATOM 3763 O O . ILE A 1 472 ? 19.402 9.444 -32.727 1.00 90.06 472 ILE A O 1
ATOM 3767 N N . SER A 1 473 ? 21.651 9.445 -32.610 1.00 91.12 473 SER A N 1
ATOM 3768 C CA . SER A 1 473 ? 21.904 10.526 -33.572 1.00 91.12 473 SER A CA 1
ATOM 3769 C C . SER A 1 473 ? 22.702 10.013 -34.776 1.00 91.12 473 SER A C 1
ATOM 3771 O O . SER A 1 473 ? 23.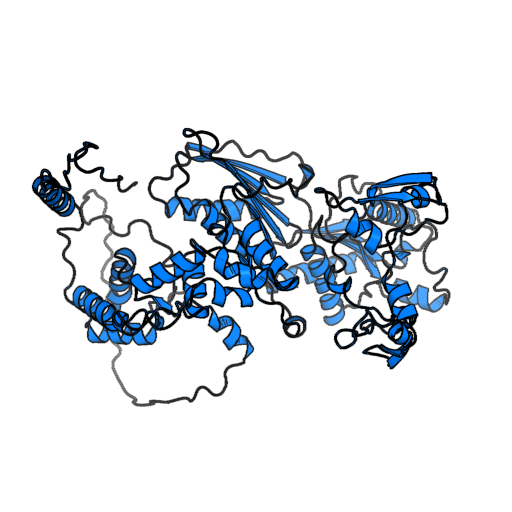181 8.875 -34.794 1.00 91.12 473 SER A O 1
ATOM 3773 N N . MET A 1 474 ? 22.940 10.870 -35.769 1.00 88.25 474 MET A N 1
ATOM 3774 C CA . MET A 1 474 ? 23.856 10.574 -36.877 1.00 88.25 474 MET A CA 1
ATOM 3775 C C . MET A 1 474 ? 25.294 10.326 -36.444 1.00 88.25 474 MET A C 1
ATOM 3777 O O . MET A 1 474 ? 26.076 9.714 -37.172 1.00 88.25 474 MET A O 1
ATOM 3781 N N . GLU A 1 475 ? 25.685 10.804 -35.269 1.00 86.12 475 GLU A N 1
ATOM 3782 C CA . GLU A 1 475 ? 27.021 10.561 -34.735 1.00 86.12 475 GLU A CA 1
ATOM 3783 C C . GLU A 1 475 ? 27.214 9.078 -34.382 1.00 86.12 475 GLU A C 1
ATOM 3785 O O . GLU A 1 475 ? 28.340 8.587 -34.468 1.00 86.12 475 GLU A O 1
ATOM 3790 N N . CYS A 1 476 ? 26.123 8.351 -34.106 1.00 82.69 476 CYS A N 1
ATOM 3791 C CA . CYS A 1 476 ? 26.130 6.911 -33.854 1.00 82.69 476 CYS A CA 1
ATOM 3792 C C . CYS A 1 476 ? 26.286 6.057 -35.119 1.00 82.69 476 CYS A C 1
ATOM 3794 O O . CYS A 1 476 ? 26.623 4.890 -34.987 1.00 82.69 476 CYS A O 1
ATOM 3796 N N . SER A 1 477 ? 26.047 6.589 -36.323 1.00 74.81 477 SER A N 1
ATOM 3797 C CA . SER A 1 477 ? 26.079 5.806 -37.573 1.00 74.81 477 SER A CA 1
ATOM 3798 C C . SER A 1 477 ? 27.345 6.003 -38.407 1.00 74.81 477 SER A C 1
ATOM 3800 O O . SER A 1 477 ? 27.641 5.222 -39.317 1.00 74.81 477 SER A O 1
ATOM 3802 N N . LYS A 1 478 ? 28.138 7.036 -38.104 1.00 75.75 478 LYS A N 1
ATOM 3803 C CA . LYS A 1 478 ? 29.456 7.232 -38.720 1.00 75.75 478 LYS A CA 1
ATOM 3804 C C . LYS A 1 478 ? 30.361 6.063 -38.326 1.00 75.75 478 LYS A C 1
ATOM 3806 O O . LYS A 1 478 ? 30.348 5.649 -37.178 1.00 75.75 478 LYS A O 1
ATOM 3811 N N . LYS A 1 479 ? 31.194 5.556 -39.246 1.00 74.38 479 LYS A N 1
ATOM 3812 C CA . LYS A 1 479 ? 32.210 4.510 -38.978 1.00 74.38 479 LYS A CA 1
ATOM 3813 C C . LYS A 1 479 ? 33.357 5.035 -38.092 1.00 74.38 479 LYS A C 1
ATOM 3815 O O . LYS A 1 479 ? 34.523 4.995 -38.474 1.00 74.38 479 LYS A O 1
ATOM 3820 N N . THR A 1 480 ? 33.024 5.606 -36.942 1.00 78.88 480 THR A N 1
ATOM 3821 C CA . THR A 1 480 ? 33.939 6.124 -35.929 1.00 78.88 480 THR A CA 1
ATOM 3822 C C . THR A 1 480 ? 34.126 5.077 -34.839 1.00 78.88 480 THR A C 1
ATOM 3824 O O . THR A 1 480 ? 33.303 4.178 -34.662 1.00 78.88 480 THR A O 1
ATOM 3827 N N . ALA A 1 481 ? 35.208 5.207 -34.071 1.00 78.19 481 ALA A N 1
ATOM 3828 C CA . ALA A 1 481 ? 35.448 4.334 -32.928 1.00 78.19 481 ALA A CA 1
ATOM 3829 C C . ALA A 1 481 ? 34.262 4.337 -31.947 1.00 78.19 481 ALA A C 1
ATOM 3831 O O . ALA A 1 481 ? 33.867 3.279 -31.478 1.00 78.19 481 ALA A O 1
ATOM 3832 N N . GLY A 1 482 ? 33.634 5.490 -31.691 1.00 76.94 482 GLY A N 1
ATOM 3833 C CA . GLY A 1 482 ? 32.548 5.564 -30.713 1.00 76.94 482 GLY A CA 1
ATOM 3834 C C . GLY A 1 482 ? 31.187 5.050 -31.188 1.00 76.94 482 GLY A C 1
ATOM 3835 O O . GLY A 1 482 ? 30.413 4.593 -30.352 1.00 76.94 482 GLY A O 1
ATOM 3836 N N . ALA A 1 483 ? 30.927 4.985 -32.498 1.00 79.62 483 ALA A N 1
ATOM 3837 C CA . ALA A 1 483 ? 29.788 4.225 -33.016 1.00 79.62 483 ALA A CA 1
ATOM 3838 C C . ALA A 1 483 ? 29.898 2.740 -32.637 1.00 79.62 483 ALA A C 1
ATOM 3840 O O . ALA A 1 483 ? 28.945 2.145 -32.143 1.00 79.62 483 ALA A O 1
ATOM 3841 N N . LYS A 1 484 ? 31.103 2.163 -32.743 1.00 84.94 484 LYS A N 1
ATOM 3842 C CA . LYS A 1 484 ? 31.362 0.782 -32.309 1.00 84.94 484 LYS A CA 1
ATOM 3843 C C . LYS A 1 484 ? 31.108 0.587 -30.809 1.00 84.94 484 LYS A C 1
ATOM 3845 O O . LYS A 1 484 ? 30.557 -0.438 -30.420 1.00 84.94 484 LYS A O 1
ATOM 3850 N N . ILE A 1 485 ? 31.457 1.570 -29.974 1.00 85.88 485 ILE A N 1
ATOM 3851 C CA . ILE A 1 485 ? 31.181 1.534 -28.525 1.00 85.88 485 ILE A CA 1
ATOM 3852 C C . ILE A 1 485 ? 29.667 1.530 -28.266 1.00 85.88 485 ILE A C 1
ATOM 3854 O O . ILE A 1 485 ? 29.185 0.755 -27.442 1.00 85.88 485 ILE A O 1
ATOM 3858 N N . PHE A 1 486 ? 28.901 2.338 -29.005 1.00 87.31 486 PHE A N 1
ATOM 3859 C CA . PHE A 1 486 ? 27.439 2.343 -28.914 1.00 87.31 486 PHE A CA 1
ATOM 3860 C C . PHE A 1 486 ? 26.832 0.991 -29.310 1.00 87.31 486 PHE A C 1
ATOM 3862 O O . PHE A 1 486 ? 25.959 0.484 -28.607 1.00 87.31 486 PHE A O 1
ATOM 3869 N N . TYR A 1 487 ? 27.336 0.364 -30.377 1.00 87.75 487 TYR A N 1
ATOM 3870 C CA . TYR A 1 487 ? 26.868 -0.956 -30.822 1.00 87.75 487 TYR A CA 1
ATOM 3871 C C . TYR A 1 487 ? 27.161 -2.029 -29.770 1.00 87.75 487 TYR A C 1
ATOM 3873 O O . TYR A 1 487 ? 26.293 -2.833 -29.437 1.00 87.75 487 TYR A O 1
ATOM 3881 N N . ASN A 1 488 ? 28.357 -1.987 -29.175 1.00 88.31 488 ASN A N 1
ATOM 3882 C CA . ASN A 1 488 ? 28.734 -2.884 -28.086 1.00 88.31 488 ASN A CA 1
ATOM 3883 C C . ASN A 1 488 ? 27.809 -2.721 -26.871 1.00 88.31 488 ASN A C 1
ATOM 3885 O O . ASN A 1 488 ? 27.380 -3.723 -26.298 1.00 88.31 488 ASN A O 1
ATOM 3889 N N . LEU A 1 489 ? 27.472 -1.482 -26.487 1.00 88.81 489 LEU A N 1
ATOM 3890 C CA . LEU A 1 489 ? 26.522 -1.220 -25.403 1.00 88.81 489 LEU A CA 1
ATOM 3891 C C . LEU A 1 489 ? 25.137 -1.790 -25.729 1.00 88.81 489 LEU A C 1
ATOM 3893 O O . LEU A 1 489 ? 24.560 -2.483 -24.892 1.00 88.81 489 LEU A O 1
ATOM 3897 N N . TRP A 1 490 ? 24.619 -1.539 -26.933 1.00 88.62 490 TRP A N 1
ATOM 3898 C CA . TRP A 1 490 ? 23.325 -2.068 -27.366 1.00 88.62 490 TRP A CA 1
ATOM 3899 C C . TRP A 1 490 ? 23.282 -3.595 -27.279 1.00 88.62 490 TRP A C 1
ATOM 3901 O O . TRP A 1 490 ? 22.379 -4.161 -26.660 1.00 88.62 490 TRP A O 1
ATOM 3911 N N . ASN A 1 491 ? 24.270 -4.270 -27.867 1.00 88.25 491 ASN A N 1
ATOM 3912 C CA . ASN A 1 491 ? 24.329 -5.731 -27.890 1.00 88.25 491 ASN A CA 1
ATOM 3913 C C . ASN A 1 491 ? 24.472 -6.298 -26.480 1.00 88.25 491 ASN A C 1
ATOM 3915 O O . ASN A 1 491 ? 23.793 -7.259 -26.127 1.00 88.25 491 ASN A O 1
ATOM 3919 N N . LYS A 1 492 ? 25.285 -5.655 -25.634 1.00 86.88 492 LYS A N 1
ATOM 3920 C CA . LYS A 1 492 ? 25.418 -6.007 -24.216 1.00 86.88 492 LYS A CA 1
ATOM 3921 C C . LYS A 1 492 ? 24.074 -5.911 -23.490 1.00 86.88 492 LYS A C 1
ATOM 3923 O O . LYS A 1 492 ? 23.700 -6.851 -22.792 1.00 86.88 492 LYS A O 1
ATOM 3928 N N . LEU A 1 493 ? 23.335 -4.813 -23.661 1.00 85.31 493 LEU A N 1
ATOM 3929 C CA . LEU A 1 493 ? 22.009 -4.635 -23.057 1.00 85.31 493 LEU A CA 1
ATOM 3930 C C . LEU A 1 493 ? 20.998 -5.662 -23.590 1.00 85.31 493 LEU A C 1
ATOM 3932 O O . LEU A 1 493 ? 20.254 -6.255 -22.811 1.00 85.31 493 LEU A O 1
ATOM 3936 N N . THR A 1 494 ? 21.029 -5.940 -24.891 1.00 82.94 494 THR A N 1
ATOM 3937 C CA . THR A 1 494 ? 20.157 -6.924 -25.549 1.00 82.94 494 THR A CA 1
ATOM 3938 C C . THR A 1 494 ? 20.435 -8.348 -25.059 1.00 82.94 494 THR A C 1
ATOM 3940 O O . THR A 1 494 ? 19.511 -9.073 -24.696 1.00 82.94 494 THR A O 1
ATOM 3943 N N . HIS A 1 495 ? 21.705 -8.751 -24.949 1.00 82.00 495 HIS A N 1
ATOM 3944 C CA . HIS A 1 495 ? 22.099 -10.047 -24.386 1.00 82.00 495 HIS A CA 1
ATOM 3945 C C . HIS A 1 495 ? 21.689 -10.207 -22.922 1.00 82.00 495 HIS A C 1
ATOM 3947 O O . HIS A 1 495 ? 21.267 -11.289 -22.514 1.00 82.00 495 HIS A O 1
ATOM 3953 N N . LYS A 1 496 ? 21.750 -9.119 -22.144 1.00 78.38 496 LYS A N 1
ATOM 3954 C CA . LYS A 1 496 ? 21.231 -9.071 -20.770 1.00 78.38 496 LYS A CA 1
ATOM 3955 C C . LYS A 1 496 ? 19.698 -9.068 -20.698 1.00 78.38 496 LYS A C 1
ATOM 3957 O O . LYS A 1 496 ? 19.160 -9.077 -19.595 1.00 78.38 496 LYS A O 1
ATOM 3962 N N . LYS A 1 497 ? 18.994 -9.053 -21.839 1.00 77.00 497 LYS A N 1
ATOM 3963 C CA . LYS A 1 497 ? 17.534 -8.884 -21.935 1.00 77.00 497 LYS A CA 1
ATOM 3964 C C . LYS A 1 497 ? 17.050 -7.636 -21.190 1.00 77.00 497 LYS A C 1
ATOM 3966 O O . LYS A 1 497 ? 15.995 -7.646 -20.560 1.00 77.00 497 LYS A O 1
ATOM 3971 N N . ALA A 1 498 ? 17.854 -6.576 -21.221 1.00 80.50 498 ALA A N 1
ATOM 3972 C CA . ALA A 1 498 ? 17.518 -5.325 -20.569 1.00 80.50 498 ALA A CA 1
ATOM 3973 C C . ALA A 1 498 ? 16.354 -4.634 -21.293 1.00 80.50 498 ALA A C 1
ATOM 3975 O O . ALA A 1 498 ? 16.159 -4.780 -22.506 1.00 80.50 498 ALA A O 1
ATOM 3976 N N . THR A 1 499 ? 15.592 -3.834 -20.551 1.00 83.81 499 THR A N 1
ATOM 3977 C CA . THR A 1 499 ? 14.560 -2.987 -21.147 1.00 83.81 499 THR A CA 1
ATOM 3978 C C . THR A 1 499 ? 15.225 -1.789 -21.807 1.00 83.81 499 THR A C 1
ATOM 3980 O O . THR A 1 499 ? 15.839 -0.970 -21.119 1.00 83.81 499 THR A O 1
ATOM 3983 N N . ILE A 1 500 ? 15.106 -1.693 -23.130 1.00 86.50 500 ILE A N 1
ATOM 3984 C CA . ILE A 1 500 ? 15.679 -0.621 -23.948 1.00 86.50 500 ILE A CA 1
ATOM 3985 C C . ILE A 1 500 ? 14.539 0.206 -24.553 1.00 86.50 500 ILE A C 1
ATOM 3987 O O . ILE A 1 500 ? 13.588 -0.362 -25.089 1.00 86.50 500 ILE A O 1
ATOM 3991 N N . ILE A 1 501 ? 14.652 1.532 -24.476 1.00 89.19 501 ILE A N 1
ATOM 3992 C CA . ILE A 1 501 ? 13.807 2.502 -25.180 1.00 89.19 501 ILE A CA 1
ATOM 3993 C C . ILE A 1 501 ? 14.713 3.277 -26.144 1.00 89.19 501 ILE A C 1
ATOM 3995 O O . ILE A 1 501 ? 15.480 4.144 -25.708 1.00 89.19 501 ILE A O 1
ATOM 3999 N N . PRO A 1 502 ? 14.688 2.956 -27.446 1.00 89.19 502 PRO A N 1
ATOM 4000 C CA . PRO A 1 502 ? 15.503 3.656 -28.420 1.00 89.19 502 PRO A CA 1
ATOM 4001 C C . PRO A 1 502 ? 14.835 4.972 -28.830 1.00 89.19 502 PRO A C 1
ATOM 4003 O O . PRO A 1 502 ? 13.699 4.992 -29.305 1.00 89.19 502 PRO A O 1
ATOM 4006 N N . VAL A 1 503 ? 15.556 6.077 -28.653 1.00 91.00 503 VAL A N 1
ATOM 4007 C CA . VAL A 1 503 ? 15.091 7.435 -28.944 1.00 91.00 503 VAL A CA 1
ATOM 4008 C C . VAL A 1 503 ? 15.841 7.970 -30.159 1.00 91.00 503 VAL A C 1
ATOM 4010 O O . VAL A 1 503 ? 17.043 8.219 -30.087 1.00 91.00 503 VAL A O 1
ATOM 4013 N N . ILE A 1 504 ? 15.143 8.143 -31.281 1.00 90.00 504 ILE A N 1
ATOM 4014 C CA . ILE A 1 504 ? 15.724 8.618 -32.542 1.00 90.00 504 ILE A CA 1
ATOM 4015 C C . ILE A 1 504 ? 15.662 10.143 -32.605 1.00 90.00 504 ILE A C 1
ATOM 4017 O O . ILE A 1 504 ? 14.585 10.726 -32.486 1.00 90.00 504 ILE A O 1
ATOM 4021 N N . LEU A 1 505 ? 16.809 10.780 -32.843 1.00 92.00 505 LEU A N 1
ATOM 4022 C CA . LEU A 1 505 ? 16.904 12.219 -33.075 1.00 92.00 505 LEU A CA 1
ATOM 4023 C C . LEU A 1 505 ? 16.610 12.580 -34.543 1.00 92.00 505 LEU A C 1
ATOM 4025 O O . LEU A 1 505 ? 16.744 11.765 -35.459 1.00 92.00 505 LEU A O 1
ATOM 4029 N N . GLU A 1 506 ? 16.217 13.837 -34.764 1.00 90.00 506 GLU A N 1
ATOM 4030 C CA . GLU A 1 506 ? 15.803 14.369 -36.072 1.00 90.00 506 GLU A CA 1
ATOM 4031 C C . GLU A 1 506 ? 16.890 14.233 -37.153 1.00 90.00 506 GLU A C 1
ATOM 4033 O O . GLU A 1 506 ? 16.591 13.962 -38.317 1.00 90.00 506 GLU A O 1
ATOM 4038 N N . ASP A 1 507 ? 18.159 14.396 -36.778 1.00 88.81 507 ASP A N 1
ATOM 4039 C CA . ASP A 1 507 ? 19.297 14.266 -37.688 1.00 88.81 507 ASP A CA 1
ATOM 4040 C C . ASP A 1 507 ? 19.435 12.836 -38.223 1.00 88.81 507 ASP A C 1
ATOM 4042 O O . ASP A 1 507 ? 19.672 12.630 -39.415 1.00 88.81 507 ASP A O 1
ATOM 4046 N N . TYR A 1 508 ? 19.235 11.845 -37.355 1.00 85.19 508 TYR A N 1
ATOM 4047 C CA . TYR A 1 508 ? 19.248 10.440 -37.729 1.00 85.19 508 TYR A CA 1
ATOM 4048 C C . TYR A 1 508 ? 18.026 10.074 -38.570 1.00 85.19 508 TYR A C 1
ATOM 4050 O O . TYR A 1 508 ? 18.168 9.406 -39.592 1.00 85.19 508 TYR A O 1
ATOM 4058 N N . LYS A 1 509 ? 16.843 10.588 -38.214 1.00 85.12 509 LYS A N 1
ATOM 4059 C CA . LYS A 1 509 ? 15.617 10.408 -39.003 1.00 85.12 509 LYS A CA 1
ATOM 4060 C C . LYS A 1 509 ? 15.780 10.885 -40.449 1.00 85.12 509 LYS A C 1
ATOM 4062 O O . LYS A 1 509 ? 15.518 10.113 -41.370 1.00 85.12 509 LYS A O 1
ATOM 4067 N N . LYS A 1 510 ? 16.294 12.103 -40.655 1.00 87.25 510 LYS A N 1
ATOM 4068 C CA . LYS A 1 510 ? 16.543 12.658 -42.000 1.00 87.25 510 LYS A CA 1
ATOM 4069 C C . LYS A 1 510 ? 17.458 11.764 -42.831 1.00 87.25 510 LYS A C 1
ATOM 4071 O O . LYS A 1 510 ? 17.169 11.487 -43.990 1.00 87.25 510 LYS A O 1
ATOM 4076 N N . TYR A 1 511 ? 18.522 11.241 -42.228 1.00 83.44 511 TYR A N 1
ATOM 4077 C CA . TYR A 1 511 ? 19.428 10.321 -42.913 1.00 83.44 511 TYR A CA 1
ATOM 4078 C C . TYR A 1 511 ? 18.749 9.027 -43.377 1.00 83.44 511 TYR A C 1
ATOM 4080 O O . TYR A 1 511 ? 19.030 8.540 -44.474 1.00 83.44 511 TYR A O 1
ATOM 4088 N N . ILE A 1 512 ? 17.851 8.472 -42.561 1.00 78.00 512 ILE A N 1
ATOM 4089 C CA . ILE A 1 512 ? 17.096 7.260 -42.903 1.00 78.00 512 ILE A CA 1
ATOM 4090 C C . ILE A 1 512 ? 16.173 7.531 -44.094 1.00 78.00 512 ILE A C 1
ATOM 4092 O O . ILE A 1 512 ? 16.154 6.757 -45.056 1.00 78.00 512 ILE A O 1
ATOM 4096 N N . GLU A 1 513 ? 15.447 8.648 -44.047 1.00 82.06 513 GLU A N 1
ATOM 4097 C CA . GLU A 1 513 ? 14.519 9.080 -45.096 1.00 82.06 513 GLU A CA 1
ATOM 4098 C C . GLU A 1 513 ? 15.246 9.350 -46.424 1.00 82.06 513 GLU A C 1
ATOM 4100 O O . GLU A 1 513 ? 14.794 8.917 -47.487 1.00 82.06 513 GLU A O 1
ATOM 4105 N N . GLU A 1 514 ? 16.421 9.984 -46.373 1.00 82.38 514 GLU A N 1
ATOM 4106 C CA . GLU A 1 514 ? 17.259 10.265 -47.544 1.00 82.38 514 GLU A CA 1
ATOM 4107 C C . GLU A 1 514 ? 17.819 8.994 -48.198 1.00 82.38 514 GLU A C 1
ATOM 4109 O O . GLU A 1 514 ? 17.940 8.921 -49.425 1.00 82.38 514 GLU A O 1
ATOM 4114 N N . LYS A 1 515 ? 18.163 7.972 -47.404 1.00 74.25 515 LYS A N 1
ATOM 4115 C CA . LYS A 1 515 ? 18.768 6.731 -47.911 1.00 74.25 515 LYS A CA 1
ATOM 4116 C C . LYS A 1 515 ? 17.765 5.759 -48.536 1.00 74.25 515 LYS A C 1
ATOM 4118 O O . LYS A 1 515 ? 18.206 4.854 -49.241 1.00 74.25 515 LYS A O 1
ATOM 4123 N N . LYS A 1 516 ? 16.452 5.944 -48.328 1.00 60.66 516 LYS A N 1
ATOM 4124 C CA . LYS A 1 516 ? 15.347 5.151 -48.924 1.00 60.66 516 LYS A CA 1
ATOM 4125 C C . LYS A 1 516 ? 15.499 3.623 -48.823 1.00 60.66 516 LYS A C 1
ATOM 4127 O O . LYS A 1 516 ? 14.913 2.884 -49.610 1.00 60.66 516 LYS A O 1
ATOM 4132 N N . THR A 1 517 ? 16.268 3.131 -47.856 1.00 57.59 517 THR A N 1
ATOM 4133 C CA . THR A 1 517 ? 16.476 1.697 -47.619 1.00 57.59 517 THR A CA 1
ATOM 4134 C C . THR A 1 517 ? 16.248 1.394 -46.145 1.00 57.59 517 THR A C 1
ATOM 4136 O O . THR A 1 517 ? 17.199 1.336 -45.363 1.00 57.59 517 THR A O 1
ATOM 4139 N N . LEU A 1 518 ? 14.983 1.177 -45.777 1.00 48.38 518 LEU A N 1
ATOM 4140 C CA . LEU A 1 518 ? 14.559 0.697 -44.451 1.00 48.38 518 LEU A CA 1
ATOM 4141 C C . LEU A 1 518 ? 15.122 -0.694 -44.106 1.00 48.38 518 LEU A C 1
ATOM 4143 O O . LEU A 1 518 ? 15.040 -1.130 -42.966 1.00 48.38 518 LEU A O 1
ATOM 4147 N N . ASP A 1 519 ? 15.758 -1.374 -45.056 1.00 49.81 519 ASP A N 1
ATOM 4148 C CA . ASP A 1 519 ? 16.385 -2.681 -44.831 1.00 49.81 519 ASP A CA 1
ATOM 4149 C C . ASP A 1 519 ? 17.892 -2.549 -44.527 1.00 49.81 519 ASP A C 1
ATOM 4151 O O . ASP A 1 519 ? 18.544 -3.519 -44.151 1.00 49.81 519 ASP A O 1
ATOM 4155 N N . LYS A 1 520 ? 18.469 -1.348 -44.719 1.00 54.91 520 LYS A N 1
ATOM 4156 C CA . LYS A 1 520 ? 19.915 -1.053 -44.586 1.00 54.91 520 LYS A CA 1
ATOM 4157 C C . LYS A 1 520 ? 20.232 0.181 -43.733 1.00 54.91 520 LYS A C 1
ATOM 4159 O O . LYS A 1 520 ? 21.385 0.592 -43.650 1.00 54.91 520 LYS A O 1
ATOM 4164 N N . TRP A 1 521 ? 19.217 0.802 -43.141 1.00 61.72 521 TRP A N 1
ATOM 4165 C CA . TRP A 1 521 ? 19.353 1.993 -42.301 1.00 61.72 521 TRP A CA 1
ATOM 4166 C C . TRP A 1 521 ? 20.083 1.750 -40.975 1.00 61.72 521 TRP A C 1
ATOM 4168 O O . TRP A 1 521 ? 20.607 2.705 -40.404 1.00 61.72 521 TRP A O 1
ATOM 4178 N N . TRP A 1 522 ? 20.166 0.497 -40.517 1.00 68.25 522 TRP A N 1
ATOM 4179 C CA . TRP A 1 522 ? 20.814 0.127 -39.261 1.00 68.25 522 TRP A CA 1
ATOM 4180 C C . TRP A 1 522 ? 22.117 -0.665 -39.491 1.00 68.25 522 TRP A C 1
ATOM 4182 O O . TRP A 1 522 ? 22.189 -1.448 -40.444 1.00 68.25 522 TRP A O 1
ATOM 4192 N N . PRO A 1 523 ? 23.152 -0.485 -38.648 1.00 69.31 523 PRO A N 1
ATOM 4193 C CA . PRO A 1 523 ? 24.386 -1.269 -38.709 1.00 69.31 523 PRO A CA 1
ATOM 4194 C C . PRO A 1 523 ? 24.105 -2.764 -38.512 1.00 69.31 523 PRO A C 1
ATOM 4196 O O . PRO A 1 523 ? 23.374 -3.148 -37.599 1.00 69.31 523 PRO A O 1
ATOM 4199 N N . VAL A 1 524 ? 24.711 -3.610 -39.351 1.00 75.44 524 VAL A N 1
ATOM 4200 C CA . VAL A 1 524 ? 24.580 -5.084 -39.289 1.00 75.44 524 VAL A CA 1
ATOM 4201 C C . VAL A 1 524 ? 25.134 -5.634 -37.967 1.00 75.44 524 VAL A C 1
ATOM 4203 O O . VAL A 1 524 ? 24.806 -6.737 -37.549 1.00 75.44 524 VAL A O 1
ATOM 4206 N N . GLU A 1 525 ? 25.971 -4.847 -37.299 1.00 80.44 525 GLU A N 1
ATOM 4207 C CA . GLU A 1 525 ? 26.628 -5.160 -36.042 1.00 80.44 525 GLU A CA 1
ATOM 4208 C C . GLU A 1 525 ? 25.701 -5.107 -34.821 1.00 80.44 525 GLU A C 1
ATOM 4210 O O . GLU A 1 525 ? 26.124 -5.548 -33.757 1.00 80.44 525 GLU A O 1
ATOM 4215 N N . ILE A 1 526 ? 24.479 -4.573 -34.929 1.00 77.31 526 ILE A N 1
ATOM 4216 C CA . ILE A 1 526 ? 23.531 -4.522 -33.810 1.00 77.31 526 ILE A CA 1
ATOM 4217 C C . ILE A 1 526 ? 22.563 -5.711 -33.849 1.00 77.31 526 ILE A C 1
ATOM 4219 O O . ILE A 1 526 ? 21.802 -5.891 -34.798 1.00 77.31 526 ILE A O 1
ATOM 4223 N N . GLU A 1 527 ? 22.555 -6.485 -32.768 1.00 78.50 527 GLU A N 1
ATOM 4224 C CA . GLU A 1 527 ? 21.755 -7.695 -32.605 1.00 78.50 527 GLU A CA 1
ATOM 4225 C C . GLU A 1 527 ? 20.401 -7.430 -31.925 1.00 78.50 527 GLU A C 1
ATOM 4227 O O . GLU A 1 527 ? 20.239 -6.485 -31.148 1.00 78.50 527 GLU A O 1
ATOM 4232 N N . GLY A 1 528 ? 19.416 -8.296 -32.197 1.00 69.88 528 GLY A N 1
ATOM 4233 C CA . GLY A 1 528 ? 18.127 -8.336 -31.494 1.00 69.88 528 GLY A CA 1
ATOM 4234 C C . GLY A 1 528 ? 17.211 -7.134 -31.732 1.00 69.88 528 GLY A C 1
ATOM 4235 O O . GLY A 1 528 ? 16.221 -6.956 -31.024 1.00 69.88 528 GLY A O 1
ATOM 4236 N N . MET A 1 529 ? 17.526 -6.291 -32.714 1.00 67.06 529 MET A N 1
ATOM 4237 C CA . MET A 1 529 ? 16.809 -5.048 -33.001 1.00 67.06 529 MET A CA 1
ATOM 4238 C C . MET A 1 529 ? 15.349 -5.301 -33.413 1.00 67.06 529 MET A C 1
ATOM 4240 O O . MET A 1 529 ? 14.452 -4.518 -33.108 1.00 67.06 529 MET A O 1
ATOM 4244 N N . GLU A 1 530 ? 15.067 -6.460 -34.008 1.00 62.16 530 GLU A N 1
ATOM 4245 C CA . GLU A 1 530 ? 13.715 -6.916 -34.327 1.00 62.16 530 GLU A CA 1
ATOM 4246 C C . GLU A 1 530 ? 12.786 -7.024 -33.107 1.00 62.16 530 GLU A C 1
ATOM 4248 O O . GLU A 1 530 ? 11.569 -7.074 -33.289 1.00 62.16 530 GLU A O 1
ATOM 4253 N N . GLN A 1 531 ? 13.343 -7.035 -31.892 1.00 64.81 531 GLN A N 1
ATOM 4254 C CA . GLN A 1 531 ? 12.610 -7.041 -30.625 1.00 64.81 531 GLN A CA 1
ATOM 4255 C C . GLN A 1 531 ? 12.201 -5.625 -30.178 1.00 64.81 531 GLN A C 1
ATOM 4257 O O . GLN A 1 531 ? 11.297 -5.479 -29.358 1.00 64.81 531 GLN A O 1
ATOM 4262 N N . TYR A 1 532 ? 12.812 -4.582 -30.753 1.00 65.31 532 TYR A N 1
ATOM 4263 C CA . TYR A 1 532 ? 12.664 -3.173 -30.365 1.00 65.31 532 TYR A CA 1
ATOM 4264 C C . TYR A 1 532 ? 12.124 -2.300 -31.513 1.00 65.31 532 TYR A C 1
ATOM 4266 O O . TYR A 1 532 ? 12.480 -1.135 -31.640 1.00 65.31 532 TYR A O 1
ATOM 4274 N N . ARG A 1 533 ? 11.231 -2.854 -32.350 1.00 54.31 533 ARG A N 1
ATOM 4275 C CA . ARG A 1 533 ? 10.687 -2.205 -33.569 1.00 54.31 533 ARG A CA 1
ATOM 4276 C C . ARG A 1 533 ? 9.980 -0.864 -33.345 1.00 54.31 533 ARG A C 1
ATOM 4278 O O . ARG A 1 533 ? 9.731 -0.152 -34.314 1.00 54.31 533 ARG A O 1
ATOM 4285 N N . ILE A 1 534 ? 9.621 -0.542 -32.106 1.00 64.62 534 ILE A N 1
ATOM 4286 C CA . ILE A 1 534 ? 8.978 0.722 -31.757 1.00 64.62 534 ILE A CA 1
ATOM 4287 C C . ILE A 1 534 ? 10.066 1.674 -31.274 1.00 64.62 534 ILE A C 1
ATOM 4289 O O . ILE A 1 534 ? 10.582 1.543 -30.165 1.00 64.62 534 ILE A O 1
ATOM 4293 N N . PHE A 1 535 ? 10.404 2.625 -32.137 1.00 77.75 535 PHE A N 1
ATOM 4294 C CA . PHE A 1 535 ? 11.296 3.724 -31.811 1.00 77.75 535 PHE A CA 1
ATOM 4295 C C . PHE A 1 535 ? 10.503 4.919 -31.324 1.00 77.75 535 PHE A C 1
ATOM 4297 O O . PHE A 1 535 ? 9.471 5.268 -31.900 1.00 77.75 535 PHE A O 1
ATOM 4304 N N . HIS A 1 536 ? 11.028 5.586 -30.306 1.00 83.50 536 HIS A N 1
ATOM 4305 C CA . HIS A 1 536 ? 10.506 6.875 -29.909 1.00 83.50 536 HIS A CA 1
ATOM 4306 C C . HIS A 1 536 ? 11.162 7.962 -30.767 1.00 83.50 536 HIS A C 1
ATOM 4308 O O . HIS A 1 536 ? 12.360 8.223 -30.644 1.00 83.50 536 HIS A O 1
ATOM 4314 N N . GLU A 1 537 ? 10.397 8.598 -31.652 1.00 87.88 537 GLU A N 1
ATOM 4315 C CA . GLU A 1 537 ? 10.873 9.785 -32.364 1.00 87.88 537 GLU A CA 1
ATOM 4316 C C . GLU A 1 537 ? 10.939 10.962 -31.391 1.00 87.88 537 GLU A C 1
ATOM 4318 O O . GLU A 1 537 ? 9.917 11.398 -30.862 1.00 87.88 537 GLU A O 1
ATOM 4323 N N . TYR A 1 538 ? 12.141 11.489 -31.172 1.00 88.69 538 TYR A N 1
ATOM 4324 C CA . TYR A 1 538 ? 12.328 12.645 -30.316 1.00 88.69 538 TYR A CA 1
ATOM 4325 C C . TYR A 1 538 ? 11.889 13.921 -31.025 1.00 88.69 538 TYR A C 1
ATOM 4327 O O . TYR A 1 538 ? 12.533 14.379 -31.974 1.00 88.69 538 TYR A O 1
ATOM 4335 N N . LYS A 1 539 ? 10.835 14.542 -30.498 1.00 88.88 539 LYS A N 1
ATOM 4336 C CA . LYS A 1 539 ? 10.467 15.923 -30.800 1.00 88.88 539 LYS A CA 1
ATOM 4337 C C . LYS A 1 539 ? 10.505 16.724 -29.508 1.00 88.88 539 LYS A C 1
ATOM 4339 O O . LYS A 1 539 ? 10.106 16.244 -28.453 1.00 88.88 539 LYS A O 1
ATOM 4344 N N . ARG A 1 540 ? 10.933 17.985 -29.591 1.00 85.38 540 ARG A N 1
ATOM 4345 C CA . ARG A 1 540 ? 10.910 18.912 -28.441 1.00 85.38 540 ARG A CA 1
ATOM 4346 C C . ARG A 1 540 ? 9.499 19.305 -27.990 1.00 85.38 540 ARG A C 1
ATOM 4348 O O . ARG A 1 540 ? 9.347 20.027 -27.011 1.00 85.38 540 ARG A O 1
ATOM 4355 N N . GLU A 1 541 ? 8.484 18.866 -28.719 1.00 89.56 541 GLU A N 1
ATOM 4356 C CA . GLU A 1 541 ? 7.081 19.087 -28.401 1.00 89.56 541 GLU A CA 1
ATOM 4357 C C . GLU A 1 541 ? 6.686 18.338 -27.124 1.00 89.56 541 GLU A C 1
ATOM 4359 O O . GLU A 1 541 ? 7.128 17.214 -26.870 1.00 89.56 541 GLU A O 1
ATOM 4364 N N . GLU A 1 542 ? 5.813 18.957 -26.328 1.00 86.69 542 GLU A N 1
ATOM 4365 C CA . GLU A 1 542 ? 5.355 18.405 -25.051 1.00 86.69 542 GLU A CA 1
ATOM 4366 C C . GLU A 1 542 ? 4.739 17.007 -25.200 1.00 86.69 542 GLU A C 1
ATOM 4368 O O . GLU A 1 542 ? 4.939 16.152 -24.337 1.00 86.69 542 GLU A O 1
ATOM 4373 N N . GLU A 1 543 ? 4.052 16.758 -26.314 1.00 86.00 543 GLU A N 1
ATOM 4374 C CA . GLU A 1 543 ? 3.371 15.498 -26.603 1.00 86.00 543 GLU A CA 1
ATOM 4375 C C . GLU A 1 543 ? 4.340 14.325 -26.816 1.00 86.00 543 GLU A C 1
ATOM 4377 O O . GLU A 1 543 ? 4.155 13.253 -26.243 1.00 86.00 543 GLU A O 1
ATOM 4382 N N . SER A 1 544 ? 5.427 14.528 -27.568 1.00 85.75 544 SER A N 1
ATOM 4383 C CA . SER A 1 544 ? 6.475 13.508 -27.735 1.00 85.75 544 SER A CA 1
ATOM 4384 C C . SER A 1 544 ? 7.112 13.174 -26.388 1.00 85.75 544 SER A C 1
ATOM 4386 O O . SER A 1 544 ? 7.188 12.009 -26.000 1.00 85.75 544 SER A O 1
ATOM 4388 N N . MET A 1 545 ? 7.462 14.196 -25.607 1.00 88.12 545 MET A N 1
ATOM 4389 C CA . MET A 1 545 ? 8.034 13.993 -24.278 1.00 88.12 545 MET A CA 1
ATOM 4390 C C . MET A 1 545 ? 7.066 13.335 -23.290 1.00 88.12 545 MET A C 1
ATOM 4392 O O . MET A 1 545 ? 7.505 12.586 -22.415 1.00 88.12 545 MET A O 1
ATOM 4396 N N . ARG A 1 546 ? 5.761 13.595 -23.419 1.00 86.94 546 ARG A N 1
ATOM 4397 C CA . ARG A 1 546 ? 4.708 12.920 -22.656 1.00 86.94 546 ARG A CA 1
ATOM 4398 C C . ARG A 1 546 ? 4.653 11.432 -23.001 1.00 86.94 546 ARG A C 1
ATOM 4400 O O . ARG A 1 546 ? 4.737 10.623 -22.084 1.00 86.94 546 ARG A O 1
ATOM 4407 N N . MET A 1 547 ? 4.639 11.073 -24.284 1.00 85.06 547 MET A N 1
ATOM 4408 C CA . MET A 1 547 ? 4.667 9.670 -24.720 1.00 85.06 547 MET A CA 1
ATOM 4409 C C . MET A 1 547 ? 5.942 8.934 -24.276 1.00 85.06 547 MET A C 1
ATOM 4411 O O . MET A 1 547 ? 5.873 7.785 -23.845 1.00 85.06 547 MET A O 1
ATOM 4415 N N . LEU A 1 548 ? 7.117 9.578 -24.346 1.00 85.81 548 LEU A N 1
ATOM 4416 C CA . LEU A 1 548 ? 8.370 8.980 -23.858 1.00 85.81 548 LEU A CA 1
ATOM 4417 C C . LEU A 1 548 ? 8.307 8.712 -22.356 1.00 85.81 548 LEU A C 1
ATOM 4419 O O . LEU A 1 548 ? 8.709 7.650 -21.885 1.00 85.81 548 LEU A O 1
ATOM 4423 N N . TYR A 1 549 ? 7.815 9.696 -21.606 1.00 87.69 549 TYR A N 1
ATOM 4424 C CA . TYR A 1 549 ? 7.604 9.564 -20.177 1.00 87.69 549 TYR A CA 1
ATOM 4425 C C . TYR A 1 549 ? 6.647 8.406 -19.869 1.00 87.69 549 TYR A C 1
ATOM 4427 O O . TYR A 1 549 ? 6.983 7.554 -19.053 1.00 87.69 549 TYR A O 1
ATOM 4435 N N . GLU A 1 550 ? 5.506 8.324 -20.553 1.00 84.12 550 GLU A N 1
ATOM 4436 C CA . GLU A 1 550 ? 4.537 7.236 -20.396 1.00 84.12 550 GLU A CA 1
ATOM 4437 C C . GLU A 1 550 ? 5.156 5.861 -20.683 1.00 84.12 550 GLU A C 1
ATOM 4439 O O . GLU A 1 550 ? 4.945 4.938 -19.896 1.00 84.12 550 GLU A O 1
ATOM 4444 N N . ASP A 1 551 ? 5.985 5.717 -21.726 1.00 81.44 551 ASP A N 1
ATOM 4445 C CA . ASP A 1 551 ? 6.677 4.452 -22.012 1.00 81.44 551 ASP A CA 1
ATOM 4446 C C . ASP A 1 551 ? 7.688 4.099 -20.911 1.00 81.44 551 ASP A C 1
ATOM 4448 O O . ASP A 1 551 ? 7.663 2.989 -20.379 1.00 81.44 551 ASP A O 1
ATOM 4452 N N . VAL A 1 552 ? 8.511 5.057 -20.461 1.00 85.12 552 VAL A N 1
ATOM 4453 C CA . VAL A 1 552 ? 9.427 4.855 -19.321 1.00 85.12 552 VAL A CA 1
ATOM 4454 C C . VAL A 1 552 ? 8.657 4.396 -18.082 1.00 85.12 552 VAL A C 1
ATOM 4456 O O . VAL A 1 552 ? 9.033 3.406 -17.449 1.00 85.12 552 VAL A O 1
ATOM 4459 N N . MET A 1 553 ? 7.557 5.073 -17.750 1.00 84.12 553 MET A N 1
ATOM 4460 C CA . MET A 1 553 ? 6.729 4.731 -16.598 1.00 84.12 553 MET A CA 1
ATOM 4461 C C . MET A 1 553 ? 6.086 3.353 -16.756 1.00 84.12 553 MET A C 1
ATOM 4463 O O . MET A 1 553 ? 6.134 2.556 -15.823 1.00 84.12 553 MET A O 1
ATOM 4467 N N . MET A 1 554 ? 5.557 3.024 -17.935 1.00 80.62 554 MET A N 1
ATOM 4468 C CA . MET A 1 554 ? 4.988 1.711 -18.244 1.00 80.62 554 MET A CA 1
ATOM 4469 C C . MET A 1 554 ? 6.021 0.594 -18.053 1.00 80.62 554 MET A C 1
ATOM 4471 O O . MET A 1 554 ? 5.713 -0.444 -17.463 1.00 80.62 554 MET A O 1
ATOM 4475 N N . LYS A 1 555 ? 7.261 0.795 -18.513 1.00 81.12 555 LYS A N 1
ATOM 4476 C CA . LYS A 1 555 ? 8.350 -0.169 -18.319 1.00 81.12 555 LYS A CA 1
ATOM 4477 C C . LYS A 1 555 ? 8.761 -0.297 -16.851 1.00 81.12 555 LYS A C 1
ATOM 4479 O O . LYS A 1 555 ? 8.977 -1.413 -16.387 1.00 81.12 555 LYS A O 1
ATOM 4484 N N . LEU A 1 556 ? 8.828 0.811 -16.110 1.00 79.44 556 LEU A N 1
ATOM 4485 C CA . LEU A 1 556 ? 9.131 0.792 -14.674 1.00 79.44 556 LEU A CA 1
ATOM 4486 C C . LEU A 1 556 ? 8.039 0.083 -13.863 1.00 79.44 556 LEU A C 1
ATOM 4488 O O . LEU A 1 556 ? 8.367 -0.699 -12.974 1.00 79.44 556 LEU A O 1
ATOM 4492 N N . ARG A 1 557 ? 6.758 0.307 -14.181 1.00 72.06 557 ARG A N 1
ATOM 4493 C CA . ARG A 1 557 ? 5.614 -0.377 -13.548 1.00 72.06 557 ARG A CA 1
ATOM 4494 C C . ARG A 1 557 ? 5.690 -1.897 -13.705 1.00 72.06 557 ARG A C 1
ATOM 4496 O O . ARG A 1 557 ? 5.493 -2.636 -12.749 1.00 72.06 557 ARG A O 1
ATOM 4503 N N . ARG A 1 558 ? 6.093 -2.372 -14.888 1.00 65.62 558 ARG A N 1
ATOM 4504 C CA . ARG A 1 558 ? 6.286 -3.808 -15.170 1.00 65.62 558 ARG A CA 1
ATOM 4505 C C . ARG A 1 558 ? 7.446 -4.435 -14.367 1.00 65.62 558 ARG A C 1
ATOM 4507 O O . ARG A 1 558 ? 7.420 -5.629 -14.098 1.00 65.62 558 ARG A O 1
ATOM 4514 N N . GLY A 1 559 ? 8.414 -3.637 -13.907 1.00 56.41 559 GLY A N 1
ATOM 4515 C CA . GLY A 1 559 ? 9.505 -4.072 -13.024 1.00 56.41 559 GLY A CA 1
ATOM 4516 C C . GLY A 1 559 ? 10.490 -5.078 -13.645 1.00 56.41 559 GLY A C 1
ATOM 4517 O O . GLY A 1 559 ? 10.282 -5.616 -14.732 1.00 56.41 559 GLY A O 1
ATOM 4518 N N . GLN A 1 560 ? 11.595 -5.357 -12.940 1.00 47.19 560 GLN A N 1
ATOM 4519 C CA . GLN A 1 560 ? 12.411 -6.547 -13.216 1.00 47.19 560 GLN A CA 1
ATOM 4520 C C . GLN A 1 560 ? 11.643 -7.772 -12.700 1.00 47.19 560 GLN A C 1
ATOM 4522 O O . GLN A 1 560 ? 11.393 -7.891 -11.505 1.00 47.19 560 GLN A O 1
ATOM 4527 N N . GLY A 1 561 ? 11.240 -8.668 -13.605 1.00 42.28 561 GLY A N 1
ATOM 4528 C CA . GLY A 1 561 ? 10.654 -9.965 -13.241 1.00 42.28 561 GLY A CA 1
ATOM 4529 C C . GLY A 1 561 ? 9.142 -10.119 -13.429 1.00 42.28 561 GLY A C 1
ATOM 4530 O O . GLY A 1 561 ? 8.621 -11.187 -13.128 1.00 42.28 561 GLY A O 1
ATOM 4531 N N . SER A 1 562 ? 8.431 -9.133 -13.979 1.00 40.09 562 SER A N 1
ATOM 4532 C CA . SER A 1 562 ? 7.040 -9.318 -14.410 1.00 40.09 562 SER A CA 1
ATOM 4533 C C . SER A 1 562 ? 6.858 -8.784 -15.825 1.00 40.09 562 SER A C 1
ATOM 4535 O O . SER A 1 562 ? 6.590 -7.607 -16.002 1.00 40.09 562 SER A O 1
ATOM 4537 N N . LEU A 1 563 ? 7.068 -9.631 -16.846 1.00 38.66 563 LEU A N 1
ATOM 4538 C CA . LEU A 1 563 ? 6.198 -9.675 -18.041 1.00 38.66 563 LEU A CA 1
ATOM 4539 C C . LEU A 1 563 ? 6.661 -10.572 -19.197 1.00 38.66 563 LEU A C 1
ATOM 4541 O O . LEU A 1 563 ? 5.935 -10.632 -20.187 1.00 38.66 563 LEU A O 1
ATOM 4545 N N . LEU A 1 564 ? 7.776 -11.307 -19.123 1.00 33.50 564 LEU A N 1
ATOM 4546 C CA . LEU A 1 564 ? 8.015 -12.337 -20.152 1.00 33.50 564 LEU A CA 1
ATOM 4547 C C . LEU A 1 564 ? 6.983 -13.488 -20.093 1.00 33.50 564 LEU A C 1
ATOM 4549 O O . LEU A 1 564 ? 6.814 -14.164 -21.098 1.00 33.50 564 LEU A O 1
ATOM 4553 N N . ASP A 1 565 ? 6.189 -13.581 -19.015 1.00 35.09 565 ASP A N 1
ATOM 4554 C CA . ASP A 1 565 ? 5.006 -14.458 -18.900 1.00 35.09 565 ASP A CA 1
ATOM 4555 C C . ASP A 1 565 ? 3.662 -13.704 -18.790 1.00 35.09 565 ASP A C 1
ATOM 4557 O O . ASP A 1 565 ? 2.614 -14.303 -18.567 1.00 35.09 565 ASP A O 1
ATOM 4561 N N . SER A 1 566 ? 3.642 -12.378 -18.965 1.00 34.22 566 SER A N 1
ATOM 4562 C CA . SER A 1 566 ? 2.410 -11.572 -18.888 1.00 34.22 566 SER A CA 1
ATOM 4563 C C . SER A 1 566 ? 2.214 -10.696 -20.134 1.00 34.22 566 SER A C 1
ATOM 4565 O O . SER A 1 566 ? 1.629 -9.610 -20.093 1.00 34.22 566 SER A O 1
ATOM 4567 N N . MET A 1 567 ? 2.563 -11.233 -21.305 1.00 28.48 567 MET A N 1
ATOM 4568 C CA . MET A 1 567 ? 1.616 -11.111 -22.413 1.00 28.48 567 MET A CA 1
ATOM 4569 C C . MET A 1 567 ? 0.313 -11.774 -21.958 1.00 28.48 567 MET A C 1
ATOM 4571 O O . MET A 1 567 ? 0.158 -12.981 -22.080 1.00 28.48 567 MET A O 1
ATOM 4575 N N . SER A 1 568 ? -0.563 -10.976 -21.338 1.00 32.28 568 SER A N 1
ATOM 4576 C CA . SER A 1 568 ? -1.978 -11.237 -21.076 1.00 32.28 568 SER A CA 1
ATOM 4577 C C . SER A 1 568 ? -2.379 -12.717 -21.201 1.00 32.28 568 SER A C 1
ATOM 4579 O O . SER A 1 568 ? -2.877 -13.156 -22.240 1.00 32.28 568 SER A O 1
ATOM 4581 N N . PHE A 1 569 ? -2.264 -13.485 -20.112 1.00 31.50 569 PHE A N 1
ATOM 4582 C CA . PHE A 1 569 ? -3.018 -14.740 -19.966 1.00 31.50 569 PHE A CA 1
ATOM 4583 C C . PHE A 1 569 ? -4.537 -14.516 -20.169 1.00 31.50 569 PHE A C 1
ATOM 4585 O O . PHE A 1 569 ? -5.276 -15.468 -20.413 1.00 31.50 569 PHE A O 1
ATOM 4592 N N . CYS A 1 570 ? -5.015 -13.264 -20.124 1.00 34.34 570 CYS A N 1
ATOM 4593 C CA . CYS A 1 570 ? -6.384 -12.874 -20.458 1.00 34.34 570 CYS A CA 1
ATOM 4594 C C . CYS A 1 570 ? -6.685 -12.901 -21.972 1.00 34.34 570 CYS A C 1
ATOM 4596 O O . CYS A 1 570 ? -7.842 -13.080 -22.342 1.00 34.34 570 CYS A O 1
ATOM 4598 N N . ASN A 1 571 ? -5.677 -12.810 -22.849 1.00 36.09 571 ASN A N 1
ATOM 4599 C CA . ASN A 1 571 ? -5.854 -12.940 -24.301 1.00 36.09 571 ASN A CA 1
ATOM 4600 C C . ASN A 1 571 ? -5.786 -14.396 -24.785 1.00 36.09 571 ASN A C 1
ATOM 4602 O O . ASN A 1 571 ? -6.205 -14.681 -25.899 1.00 36.09 571 ASN A O 1
ATOM 4606 N N . GLN A 1 572 ? -5.341 -15.341 -23.950 1.00 38.59 572 GLN A N 1
ATOM 4607 C CA . GLN A 1 572 ? -5.224 -16.762 -24.321 1.00 38.59 572 GLN A CA 1
ATOM 4608 C C . GLN A 1 572 ? -6.567 -17.508 -24.424 1.00 38.59 572 GLN A C 1
ATOM 4610 O O . GLN A 1 572 ? -6.589 -18.671 -24.828 1.00 38.59 572 GLN A O 1
ATOM 4615 N N . ASN A 1 573 ? -7.671 -16.871 -24.027 1.00 40.72 573 ASN A N 1
ATOM 4616 C CA . ASN A 1 573 ? -9.032 -17.392 -24.192 1.00 40.72 573 ASN A CA 1
ATOM 4617 C C . ASN A 1 573 ? -9.800 -16.685 -25.318 1.00 40.72 573 ASN A C 1
ATOM 4619 O O . ASN A 1 573 ? -10.941 -17.046 -25.595 1.00 40.72 573 ASN A O 1
ATOM 4623 N N . LYS A 1 574 ? -9.195 -15.672 -25.946 1.00 53.28 574 LYS A N 1
ATOM 4624 C CA . LYS A 1 574 ? -9.788 -14.934 -27.056 1.00 53.28 574 LYS A CA 1
ATOM 4625 C C . LYS A 1 574 ? -9.367 -15.606 -28.352 1.00 53.28 574 LYS A C 1
ATOM 4627 O O . LYS A 1 574 ? -8.194 -15.912 -28.543 1.00 53.28 574 LYS A O 1
ATOM 4632 N N . LEU A 1 575 ? -10.324 -15.858 -29.237 1.00 68.56 575 LEU A N 1
ATOM 4633 C CA . LEU A 1 575 ? -10.031 -16.396 -30.558 1.00 68.56 575 LEU A CA 1
ATOM 4634 C C . LEU A 1 575 ? -9.598 -15.239 -31.449 1.00 68.56 575 LEU A C 1
ATOM 4636 O O . LEU A 1 575 ? -10.427 -14.484 -31.948 1.00 68.56 575 LEU A O 1
ATOM 4640 N N . LEU A 1 576 ? -8.294 -15.066 -31.609 1.00 70.50 576 LEU A N 1
ATOM 4641 C CA . LEU A 1 576 ? -7.728 -13.946 -32.343 1.00 70.50 576 LEU A CA 1
ATOM 4642 C C . LEU A 1 576 ? -7.909 -14.135 -33.851 1.00 70.50 576 LEU A C 1
ATOM 4644 O O . LEU A 1 576 ? -7.818 -15.248 -34.384 1.00 70.50 576 LEU A O 1
ATOM 4648 N N . CYS A 1 577 ? -8.144 -13.026 -34.549 1.00 79.25 577 CYS A N 1
ATOM 4649 C CA . CYS A 1 577 ? -8.229 -13.003 -35.997 1.00 79.25 577 CYS A CA 1
ATOM 4650 C C . CYS A 1 577 ? -6.836 -13.024 -36.635 1.00 79.25 577 CYS A C 1
ATOM 4652 O O . CYS A 1 577 ? -6.094 -12.043 -36.579 1.00 79.25 577 CYS A O 1
ATOM 4654 N N . GLN A 1 578 ? -6.508 -14.144 -37.285 1.00 78.56 578 GLN A N 1
ATOM 4655 C CA . GLN A 1 578 ? -5.247 -14.334 -38.005 1.00 78.56 578 GLN A CA 1
ATOM 4656 C C . GLN A 1 578 ? -4.993 -13.246 -39.053 1.00 78.56 578 GLN A C 1
ATOM 4658 O O . GLN A 1 578 ? -3.864 -12.783 -39.184 1.00 78.56 578 GLN A O 1
ATOM 4663 N N . ASP A 1 579 ? -6.031 -12.832 -39.777 1.00 79.75 579 ASP A N 1
ATOM 4664 C CA . ASP A 1 579 ? -5.902 -11.857 -40.859 1.00 79.75 579 ASP A CA 1
ATOM 4665 C C . ASP A 1 579 ? -5.724 -10.431 -40.306 1.00 79.75 579 ASP A C 1
ATOM 4667 O O . ASP A 1 579 ? -4.857 -9.703 -40.777 1.00 79.75 579 ASP A O 1
ATOM 4671 N N . CYS A 1 580 ? -6.397 -10.075 -39.198 1.00 73.44 580 CYS A N 1
ATOM 4672 C CA . CYS A 1 580 ? -6.124 -8.813 -38.486 1.00 73.44 580 CYS A CA 1
ATOM 4673 C C . CYS A 1 580 ? -4.678 -8.740 -37.973 1.00 73.44 580 CYS A C 1
ATOM 4675 O O . CYS A 1 580 ? -4.111 -7.658 -37.901 1.00 73.44 580 CYS A O 1
ATOM 4677 N N . MET A 1 581 ? -4.076 -9.877 -37.610 1.00 57.53 581 MET A N 1
ATOM 4678 C CA . MET A 1 581 ? -2.671 -9.925 -37.196 1.00 57.53 581 MET A CA 1
ATOM 4679 C C . MET A 1 581 ? -1.677 -9.802 -38.355 1.00 57.53 581 MET A C 1
ATOM 4681 O O . MET A 1 581 ? -0.504 -9.550 -38.101 1.00 57.53 581 MET A O 1
ATOM 4685 N N . ARG A 1 582 ? -2.095 -10.015 -39.608 1.00 64.31 582 ARG A N 1
ATOM 4686 C CA . ARG A 1 582 ? -1.216 -9.898 -40.784 1.00 64.31 582 ARG A CA 1
ATOM 4687 C C . ARG A 1 582 ? -1.214 -8.485 -41.374 1.00 64.31 582 ARG A C 1
ATOM 4689 O O . ARG A 1 582 ? -0.189 -8.076 -41.912 1.00 64.31 582 ARG A O 1
ATOM 4696 N N . ASP A 1 583 ? -2.286 -7.720 -41.182 1.00 59.31 583 ASP A N 1
ATOM 4697 C CA . ASP A 1 583 ? -2.421 -6.323 -41.626 1.00 59.31 583 ASP A CA 1
ATOM 4698 C C . ASP A 1 583 ? -1.776 -5.310 -40.651 1.00 59.31 583 ASP A C 1
ATOM 4700 O O . ASP A 1 583 ? -2.386 -4.327 -40.233 1.00 59.31 583 ASP A O 1
ATOM 4704 N N . VAL A 1 584 ? -0.506 -5.526 -40.284 1.00 45.75 584 VAL A N 1
ATOM 4705 C CA . VAL A 1 584 ? 0.225 -4.801 -39.210 1.00 45.75 584 VAL A CA 1
ATOM 4706 C C . VAL A 1 584 ? 0.503 -3.309 -39.514 1.00 45.75 584 VAL A C 1
ATOM 4708 O O . VAL A 1 584 ? 1.149 -2.623 -38.729 1.00 45.75 584 VAL A O 1
ATOM 4711 N N . ASN A 1 585 ? -0.016 -2.756 -40.614 1.00 44.91 585 ASN A N 1
ATOM 4712 C CA . ASN A 1 585 ? 0.103 -1.324 -40.925 1.00 44.91 585 ASN A CA 1
ATOM 4713 C C . ASN A 1 585 ? -0.962 -0.440 -40.245 1.00 44.91 585 ASN A C 1
ATOM 4715 O O . ASN A 1 585 ? -0.883 0.780 -40.361 1.00 44.91 585 ASN A O 1
ATOM 4719 N N . ALA A 1 586 ? -1.931 -1.013 -39.523 1.00 41.84 586 ALA A N 1
ATOM 4720 C CA . ALA A 1 586 ? -2.891 -0.256 -38.721 1.00 41.84 586 ALA A CA 1
ATOM 4721 C C . ALA A 1 586 ? -2.637 -0.504 -37.227 1.00 41.84 586 ALA A C 1
ATOM 4723 O O . ALA A 1 586 ? -2.975 -1.550 -36.673 1.00 41.84 586 ALA A O 1
ATOM 4724 N N . SER A 1 587 ? -2.000 0.465 -36.575 1.00 47.12 587 SER A N 1
ATOM 4725 C CA . SER A 1 587 ? -1.742 0.476 -35.140 1.00 47.12 587 SER A CA 1
ATOM 4726 C C . SER A 1 587 ? -3.019 0.747 -34.350 1.00 47.12 587 SER A C 1
ATOM 4728 O O . SER A 1 587 ? -3.205 1.857 -33.882 1.00 47.12 587 SER A O 1
ATOM 4730 N N . GLU A 1 588 ? -3.894 -0.240 -34.198 1.00 53.72 588 GLU A N 1
ATOM 4731 C CA . GLU A 1 588 ? -4.854 -0.311 -33.089 1.00 53.72 588 GLU A CA 1
ATOM 4732 C C . GLU A 1 588 ? -5.582 -1.658 -33.198 1.00 53.72 588 GLU A C 1
ATOM 4734 O O . GLU A 1 588 ? -6.213 -1.930 -34.207 1.00 53.72 588 GLU A O 1
ATOM 4739 N N . GLU A 1 589 ? -5.453 -2.510 -32.176 1.00 56.62 589 GLU A N 1
ATOM 4740 C CA . GLU A 1 589 ? -6.190 -3.750 -31.826 1.00 56.62 589 GLU A CA 1
ATOM 4741 C C . GLU A 1 589 ? -6.480 -4.847 -32.885 1.00 56.62 589 GLU A C 1
ATOM 4743 O O . GLU A 1 589 ? -7.063 -4.616 -33.943 1.00 56.62 589 GLU A O 1
ATOM 4748 N N . VAL A 1 590 ? -6.200 -6.104 -32.511 1.00 60.19 590 VAL A N 1
ATOM 4749 C CA . VAL A 1 590 ? -6.545 -7.334 -33.253 1.00 60.19 590 VAL A CA 1
ATOM 4750 C C . VAL A 1 590 ? -8.019 -7.701 -33.017 1.00 60.19 590 VAL A C 1
ATOM 4752 O O . VAL A 1 590 ? -8.448 -7.784 -31.872 1.00 60.19 590 VAL A O 1
ATOM 4755 N N . GLY A 1 591 ? -8.790 -7.965 -34.081 1.00 72.00 591 GLY A N 1
ATOM 4756 C CA . GLY A 1 591 ? -10.181 -8.432 -33.964 1.00 72.00 591 GLY A CA 1
ATOM 4757 C C . GLY A 1 591 ? -10.311 -9.834 -33.346 1.00 72.00 591 GLY A C 1
ATOM 4758 O O . GLY A 1 591 ? -9.418 -10.671 -33.485 1.00 72.00 591 GLY A O 1
ATOM 4759 N N . GLU A 1 592 ? -11.450 -10.114 -32.711 1.00 79.38 592 GLU A N 1
ATOM 4760 C CA . GLU A 1 592 ? -11.721 -11.354 -31.963 1.00 79.38 592 GLU A CA 1
ATOM 4761 C C . GLU A 1 592 ? -12.928 -12.107 -32.550 1.00 79.38 592 GLU A C 1
ATOM 4763 O O . GLU A 1 592 ? -13.843 -11.488 -33.094 1.00 79.38 592 GLU A O 1
ATOM 4768 N N . TYR A 1 593 ? -12.955 -13.436 -32.444 1.00 76.12 593 TYR A N 1
ATOM 4769 C CA . TYR A 1 593 ? -14.128 -14.259 -32.747 1.00 76.12 593 TYR A CA 1
ATOM 4770 C C . TYR A 1 593 ? -14.846 -14.656 -31.453 1.00 76.12 593 TYR A C 1
ATOM 4772 O O . TYR A 1 593 ? -14.234 -15.213 -30.541 1.00 76.12 593 TYR A O 1
ATOM 4780 N N . ASP A 1 594 ? -16.157 -14.425 -31.394 1.00 74.56 594 ASP A N 1
ATOM 4781 C CA . ASP A 1 594 ? -17.012 -14.874 -30.293 1.00 74.56 594 ASP A CA 1
ATOM 4782 C C . ASP A 1 594 ? -17.742 -16.174 -30.675 1.00 74.56 594 ASP A C 1
ATOM 4784 O O . ASP A 1 594 ? -18.552 -16.203 -31.604 1.00 74.56 594 ASP A O 1
ATOM 4788 N N . LEU A 1 595 ? -17.447 -17.261 -29.956 1.00 65.81 595 LEU A N 1
ATOM 4789 C CA . LEU A 1 595 ? -18.127 -18.557 -30.097 1.00 65.81 595 LEU A CA 1
ATOM 4790 C C . LEU A 1 595 ? -19.102 -18.852 -28.947 1.00 65.81 595 LEU A C 1
ATOM 4792 O O . LEU A 1 595 ? -19.697 -19.928 -28.933 1.00 65.81 595 LEU A O 1
ATOM 4796 N N . SER A 1 596 ? -19.305 -17.924 -28.003 1.00 56.91 596 SER A N 1
ATOM 4797 C CA . SER A 1 596 ? -20.072 -18.144 -26.762 1.00 56.91 596 SER A CA 1
ATOM 4798 C C . SER A 1 596 ? -21.523 -18.594 -26.977 1.00 56.91 596 SER A C 1
ATOM 4800 O O . SER A 1 596 ? -22.124 -19.186 -26.084 1.00 56.91 596 SER A O 1
ATOM 4802 N N . LYS A 1 597 ? -22.082 -18.366 -28.172 1.00 54.62 597 LYS A N 1
ATOM 4803 C CA . LYS A 1 597 ? -23.454 -18.742 -28.546 1.00 54.62 597 LYS A CA 1
ATOM 4804 C C . LYS A 1 597 ? -23.576 -20.076 -29.298 1.00 54.62 597 LYS A C 1
ATOM 4806 O O . LYS A 1 597 ? -24.687 -20.430 -29.683 1.00 54.62 597 LYS A O 1
ATOM 4811 N N . LYS A 1 598 ? -22.481 -20.806 -29.552 1.00 57.25 598 LYS A N 1
ATOM 4812 C CA . LYS A 1 598 ? -22.488 -22.037 -30.368 1.00 57.25 598 LYS A CA 1
ATOM 4813 C C . LYS A 1 598 ? -22.005 -23.250 -29.562 1.00 57.25 598 LYS A C 1
ATOM 4815 O O . LYS A 1 598 ? -20.949 -23.209 -28.939 1.00 57.25 598 LYS A O 1
ATOM 4820 N N . SER A 1 599 ? -22.767 -24.346 -29.588 1.00 48.66 599 SER A N 1
ATOM 4821 C CA . SER A 1 599 ? -22.412 -25.598 -28.901 1.00 48.66 599 SER A CA 1
ATOM 4822 C C . SER A 1 599 ? -21.316 -26.347 -29.662 1.00 48.66 599 SER A C 1
ATOM 4824 O O . SER A 1 599 ? -21.594 -26.967 -30.672 1.00 48.66 599 SER A O 1
ATOM 4826 N N . LEU A 1 600 ? -20.070 -26.349 -29.188 1.00 53.75 600 LEU A N 1
ATOM 4827 C CA . LEU A 1 600 ? -18.920 -26.956 -29.891 1.00 53.75 600 LEU A CA 1
ATOM 4828 C C . LEU A 1 600 ? -18.952 -28.499 -30.036 1.00 53.75 600 LEU A C 1
ATOM 4830 O O . LEU A 1 600 ? -17.948 -29.083 -30.440 1.00 53.75 600 LEU A O 1
ATOM 4834 N N . GLN A 1 601 ? -20.053 -29.164 -29.673 1.00 50.81 601 GLN A N 1
ATOM 4835 C CA . GLN A 1 601 ? -20.211 -30.621 -29.780 1.00 50.81 601 GLN A CA 1
ATOM 4836 C C . GLN A 1 601 ? -20.795 -31.087 -31.123 1.00 50.81 601 GLN A C 1
ATOM 4838 O O . GLN A 1 601 ? -20.797 -32.286 -31.380 1.00 50.81 601 GLN A O 1
ATOM 4843 N N . ASP A 1 602 ? -21.268 -30.169 -31.968 1.00 62.09 602 ASP A N 1
ATOM 4844 C CA . ASP A 1 602 ? -21.847 -30.499 -33.274 1.00 62.09 602 ASP A CA 1
ATOM 4845 C C . ASP A 1 602 ? -20.767 -30.496 -34.370 1.00 62.09 602 ASP A C 1
ATOM 4847 O O . ASP A 1 602 ? -20.054 -29.499 -34.535 1.00 62.09 602 ASP A O 1
ATOM 4851 N N . GLU A 1 603 ? -20.619 -31.590 -35.126 1.00 61.78 603 GLU A N 1
ATOM 4852 C CA . GLU A 1 603 ? -19.607 -31.681 -36.195 1.00 61.78 603 GLU A CA 1
ATOM 4853 C C . GLU A 1 603 ? -19.863 -30.653 -37.310 1.00 61.78 603 GLU A C 1
ATOM 4855 O O . GLU A 1 603 ? -18.916 -30.092 -37.872 1.00 61.78 603 GLU A O 1
ATOM 4860 N N . ASP A 1 604 ? -21.130 -30.299 -37.536 1.00 70.31 604 ASP A N 1
ATOM 4861 C CA . ASP A 1 604 ? -21.543 -29.312 -38.536 1.00 70.31 604 ASP A CA 1
ATOM 4862 C C . ASP A 1 604 ? -21.074 -27.883 -38.199 1.00 70.31 604 ASP A C 1
ATOM 4864 O O . ASP A 1 604 ? -20.921 -27.037 -39.086 1.00 70.31 604 ASP A O 1
ATOM 4868 N N . ILE A 1 605 ? -20.760 -27.591 -36.929 1.00 69.12 605 ILE A N 1
ATOM 4869 C CA . ILE A 1 605 ? -20.276 -26.265 -36.508 1.00 69.12 605 ILE A CA 1
ATOM 4870 C C . ILE A 1 605 ? -18.857 -25.991 -37.003 1.00 69.12 605 ILE A C 1
ATOM 4872 O O . ILE A 1 605 ? -18.511 -24.831 -37.230 1.00 69.12 605 ILE A O 1
ATOM 4876 N N . MET A 1 606 ? -18.047 -27.025 -37.247 1.00 64.94 606 MET A N 1
ATOM 4877 C CA . MET A 1 606 ? -16.672 -26.859 -37.733 1.00 64.94 606 MET A CA 1
ATOM 4878 C C . MET A 1 606 ? -16.610 -26.239 -39.135 1.00 64.94 606 MET A C 1
ATOM 4880 O O . MET A 1 606 ? -15.621 -25.573 -39.456 1.00 64.94 606 MET A O 1
ATOM 4884 N N . MET A 1 607 ? -17.675 -26.413 -39.927 1.00 74.25 607 MET A N 1
ATOM 4885 C CA . MET A 1 607 ? -17.816 -25.887 -41.289 1.00 74.25 607 MET A CA 1
ATOM 4886 C C . MET A 1 607 ? -18.494 -24.509 -41.342 1.00 74.25 607 MET A C 1
ATOM 4888 O O . MET A 1 607 ? -18.524 -23.884 -42.400 1.00 74.25 607 MET A O 1
ATOM 4892 N N . GLN A 1 608 ? -19.026 -24.002 -40.223 1.00 78.75 608 GLN A N 1
ATOM 4893 C CA . GLN A 1 608 ? -19.651 -22.680 -40.188 1.00 78.75 608 GLN A CA 1
ATOM 4894 C C . GLN A 1 608 ? -18.609 -21.562 -40.240 1.00 78.75 608 GLN A C 1
ATOM 4896 O O . GLN A 1 608 ? -17.564 -21.631 -39.592 1.00 78.75 608 GLN A O 1
ATOM 4901 N N . GLU A 1 609 ? -18.937 -20.481 -40.944 1.00 85.12 609 GLU A N 1
ATOM 4902 C CA . GLU A 1 609 ? -18.148 -19.255 -40.903 1.00 85.12 609 GLU A CA 1
ATOM 4903 C C . GLU A 1 609 ? -18.461 -18.434 -39.650 1.00 85.12 609 GLU A C 1
ATOM 4905 O O . GLU A 1 609 ? -19.604 -18.321 -39.191 1.00 85.12 609 GLU A O 1
ATOM 4910 N N . VAL A 1 610 ? -17.415 -17.833 -39.099 1.00 80.75 610 VAL A N 1
ATOM 4911 C CA . VAL A 1 610 ? -17.484 -16.820 -38.053 1.00 80.75 610 VAL A CA 1
ATOM 4912 C C . VAL A 1 610 ? -16.752 -15.576 -38.513 1.00 80.75 610 VAL A C 1
ATOM 4914 O O . VAL A 1 610 ? -15.808 -15.638 -39.298 1.00 80.75 610 VAL A O 1
ATOM 4917 N N . THR A 1 611 ? -17.247 -14.428 -38.066 1.00 86.44 611 THR A N 1
ATOM 4918 C CA . THR A 1 611 ? -16.769 -13.110 -38.479 1.00 86.44 611 THR A CA 1
ATOM 4919 C C . THR A 1 611 ? -16.048 -12.455 -37.310 1.00 86.44 611 THR A C 1
ATOM 4921 O O . THR A 1 611 ? -16.565 -12.487 -36.193 1.00 86.44 611 THR A O 1
ATOM 4924 N N . CYS A 1 612 ? -14.855 -11.904 -37.538 1.00 86.19 612 CYS A N 1
ATOM 4925 C CA . CYS A 1 612 ? -14.127 -11.225 -36.471 1.00 86.19 612 CYS A CA 1
ATOM 4926 C C . CYS A 1 612 ? -14.800 -9.890 -36.124 1.00 86.19 612 CYS A C 1
ATOM 4928 O O . CYS A 1 612 ? -15.380 -9.231 -36.987 1.00 86.19 612 CYS A O 1
ATOM 4930 N N . SER A 1 613 ? -14.691 -9.473 -34.865 1.00 83.06 613 SER A N 1
ATOM 4931 C CA . SER A 1 613 ? -15.373 -8.296 -34.313 1.00 83.06 613 SER A CA 1
ATOM 4932 C C . SER A 1 613 ? -14.978 -6.960 -34.946 1.00 83.06 613 SER A C 1
ATOM 4934 O O . SER A 1 613 ? -15.700 -5.983 -34.770 1.00 83.06 613 SER A O 1
ATOM 4936 N N . LYS A 1 614 ? -13.845 -6.902 -35.657 1.00 83.12 614 LYS A N 1
ATOM 4937 C CA . LYS A 1 614 ? -13.233 -5.638 -36.082 1.00 83.12 614 LYS A CA 1
ATOM 4938 C C . LYS A 1 614 ? -13.268 -5.398 -37.588 1.00 83.12 614 LYS A C 1
ATOM 4940 O O . LYS A 1 614 ? -13.918 -4.469 -38.045 1.00 83.12 614 LYS A O 1
ATOM 4945 N N . ASN A 1 615 ? -12.595 -6.253 -38.357 1.00 82.88 615 ASN A N 1
ATOM 4946 C CA . ASN A 1 615 ? -12.433 -6.070 -39.807 1.00 82.88 615 ASN A CA 1
ATOM 4947 C C . ASN A 1 615 ? -13.377 -6.962 -40.624 1.00 82.88 615 ASN A C 1
ATOM 4949 O O . ASN A 1 615 ? -13.197 -7.129 -41.826 1.00 82.88 615 ASN A O 1
ATOM 4953 N N . ALA A 1 616 ? -14.360 -7.580 -39.963 1.00 85.81 616 ALA A N 1
ATOM 4954 C CA . ALA A 1 616 ? -15.319 -8.492 -40.571 1.00 85.81 616 ALA A CA 1
ATOM 4955 C C . ALA A 1 616 ? -14.690 -9.652 -41.377 1.00 85.81 616 ALA A C 1
ATOM 4957 O O . ALA A 1 616 ? -15.317 -10.200 -42.287 1.00 85.81 616 ALA A O 1
ATOM 4958 N N . HIS A 1 617 ? -13.465 -10.063 -41.031 1.00 87.81 617 HIS A N 1
ATOM 4959 C CA . HIS A 1 617 ? -12.813 -11.217 -41.644 1.00 87.81 617 HIS A CA 1
ATOM 4960 C C . HIS A 1 617 ? -13.607 -12.482 -41.338 1.00 87.81 617 HIS A C 1
ATOM 4962 O O . HIS A 1 617 ? -13.948 -12.739 -40.180 1.00 87.81 617 HIS A O 1
ATOM 4968 N N . ARG A 1 618 ? -13.902 -13.260 -42.380 1.00 88.19 618 ARG A N 1
ATOM 4969 C CA . ARG A 1 618 ? -14.664 -14.503 -42.275 1.00 88.19 618 ARG A CA 1
ATOM 4970 C C . ARG A 1 618 ? -13.730 -15.694 -42.339 1.00 88.19 618 ARG A C 1
ATOM 4972 O O . ARG A 1 618 ? -12.915 -15.800 -43.253 1.00 88.19 618 ARG A O 1
ATOM 4979 N N . LYS A 1 619 ? -13.863 -16.589 -41.366 1.00 86.88 619 LYS A N 1
ATOM 4980 C CA . LYS A 1 619 ? -13.104 -17.836 -41.285 1.00 86.88 619 LYS A CA 1
ATOM 4981 C C . LYS A 1 619 ? -14.003 -18.962 -40.816 1.00 86.88 619 LYS A C 1
ATOM 4983 O O . LYS A 1 619 ? -14.895 -18.739 -39.999 1.00 86.88 619 LYS A O 1
ATOM 4988 N N . GLN A 1 620 ? -13.757 -20.174 -41.300 1.00 85.56 620 GLN A N 1
ATOM 4989 C CA . GLN A 1 620 ? -14.434 -21.350 -40.756 1.00 85.56 620 GLN A CA 1
ATOM 4990 C C . GLN A 1 620 ? -14.008 -21.568 -39.300 1.00 85.56 620 GLN A C 1
ATOM 4992 O O . GLN A 1 620 ? -12.844 -21.350 -38.954 1.00 85.56 620 GLN A O 1
ATOM 4997 N N . VAL A 1 621 ? -14.920 -22.036 -38.442 1.00 71.81 621 VAL A N 1
ATOM 4998 C CA . VAL A 1 621 ? -14.623 -22.329 -37.025 1.00 71.81 621 VAL A CA 1
ATOM 4999 C C . VAL A 1 621 ? -13.413 -23.258 -36.897 1.00 71.81 621 VAL A C 1
ATOM 5001 O O . VAL A 1 621 ? -12.544 -23.011 -36.063 1.00 71.81 621 VAL A O 1
ATOM 5004 N N . LYS A 1 622 ? -13.287 -24.267 -37.770 1.00 79.56 622 LYS A N 1
ATOM 5005 C CA . LYS A 1 622 ? -12.113 -25.152 -37.821 1.00 79.56 622 LYS A CA 1
ATOM 5006 C C . LYS A 1 622 ? -10.801 -24.397 -38.047 1.00 79.56 622 LYS A C 1
ATOM 5008 O O . LYS A 1 622 ? -9.811 -24.694 -37.382 1.00 79.56 622 LYS A O 1
ATOM 5013 N N . GLU A 1 623 ? -10.786 -23.416 -38.947 1.00 75.88 623 GLU A N 1
ATOM 5014 C CA . GLU A 1 623 ? -9.603 -22.596 -39.228 1.00 75.88 623 GLU A CA 1
ATOM 5015 C C . GLU A 1 623 ? -9.262 -21.698 -38.035 1.00 75.88 623 GLU A C 1
ATOM 5017 O O . GLU A 1 623 ? -8.113 -21.678 -37.589 1.00 75.88 623 GLU A O 1
ATOM 5022 N N . VAL A 1 624 ? -10.269 -21.040 -37.450 1.00 72.81 624 VAL A N 1
ATOM 5023 C CA . VAL A 1 624 ? -10.112 -20.202 -36.252 1.00 72.81 624 VAL A CA 1
ATOM 5024 C C . VAL A 1 624 ? -9.552 -21.010 -35.083 1.00 72.81 624 VAL A C 1
ATOM 5026 O O . VAL A 1 624 ? -8.597 -20.577 -34.437 1.00 72.81 624 VAL A O 1
ATOM 5029 N N . LEU A 1 625 ? -10.098 -22.201 -34.828 1.00 66.94 625 LEU A N 1
ATOM 5030 C CA . LEU A 1 625 ? -9.620 -23.090 -33.772 1.00 66.94 625 LEU A CA 1
ATOM 5031 C C . LEU A 1 625 ? -8.227 -23.640 -34.084 1.00 66.94 625 LEU A C 1
ATOM 5033 O O . LEU A 1 625 ? -7.400 -23.704 -33.184 1.00 66.94 625 LEU A O 1
ATOM 5037 N N . SER A 1 626 ? -7.931 -24.004 -35.335 1.00 70.50 626 SER A N 1
ATOM 5038 C CA . SER A 1 626 ? -6.604 -24.506 -35.723 1.00 70.50 626 SER A CA 1
ATOM 5039 C C . SER A 1 626 ? -5.497 -23.474 -35.501 1.00 70.50 626 SER A C 1
ATOM 5041 O O . SER A 1 626 ? -4.424 -23.826 -35.022 1.00 70.50 626 SER A O 1
ATOM 5043 N N . PHE A 1 627 ? -5.786 -22.198 -35.770 1.00 67.31 627 PHE A N 1
ATOM 5044 C CA . PHE A 1 627 ? -4.869 -21.083 -35.557 1.00 67.31 627 PHE A CA 1
ATOM 5045 C C . PHE A 1 627 ? -4.678 -20.746 -34.071 1.00 67.31 627 PHE A C 1
ATOM 5047 O O . PHE A 1 627 ? -3.563 -20.465 -33.640 1.00 67.31 627 PHE A O 1
ATOM 5054 N N . ASN A 1 628 ? -5.756 -20.792 -33.280 1.00 62.53 628 ASN A N 1
ATOM 5055 C CA . ASN A 1 628 ? -5.734 -20.441 -31.855 1.00 62.53 628 ASN A CA 1
ATOM 5056 C C . ASN A 1 628 ? -5.358 -21.619 -30.921 1.00 62.53 628 ASN A C 1
ATOM 5058 O O . ASN A 1 628 ? -5.125 -21.404 -29.733 1.00 62.53 628 ASN A O 1
ATOM 5062 N N . ASN A 1 629 ? -5.284 -22.860 -31.425 1.00 55.97 629 ASN A N 1
ATOM 5063 C CA . ASN A 1 629 ? -4.914 -24.063 -30.653 1.00 55.97 629 ASN A CA 1
ATOM 5064 C C . ASN A 1 629 ? -3.403 -24.349 -30.577 1.00 55.97 629 ASN A C 1
ATOM 5066 O O . ASN A 1 629 ? -2.990 -25.332 -29.959 1.00 55.97 629 ASN A O 1
ATOM 5070 N N . SER A 1 630 ? -2.575 -23.504 -31.175 1.00 43.91 630 SER A N 1
ATOM 5071 C CA . SER A 1 630 ? -1.113 -23.548 -31.112 1.00 43.91 630 SER A CA 1
ATOM 5072 C C . SER A 1 630 ? -0.640 -22.366 -30.242 1.00 43.91 630 SER A C 1
ATOM 5074 O O . SER A 1 630 ? -1.253 -21.309 -30.278 1.00 43.91 630 SER A O 1
ATOM 5076 N N . PHE A 1 631 ? 0.375 -22.427 -29.376 1.00 52.31 631 PHE A N 1
ATOM 5077 C CA . PHE A 1 631 ? 1.720 -22.940 -29.596 1.00 52.31 631 PHE A CA 1
ATOM 5078 C C . PHE A 1 631 ? 2.450 -23.122 -28.246 1.00 52.31 631 PHE A C 1
ATOM 5080 O O . PHE A 1 631 ? 2.677 -22.138 -27.550 1.00 52.31 631 PHE A O 1
ATOM 5087 N N . SER A 1 632 ? 2.938 -24.328 -27.948 1.00 53.44 632 SER A N 1
ATOM 5088 C CA . SER A 1 632 ? 4.215 -24.483 -27.233 1.00 53.44 632 SER A CA 1
ATOM 5089 C C . SER A 1 632 ? 5.139 -25.300 -28.141 1.00 53.44 632 SER A C 1
ATOM 5091 O O . SER A 1 632 ? 4.887 -26.494 -28.341 1.00 53.44 632 SER A O 1
ATOM 5093 N N . PRO A 1 633 ? 6.142 -24.683 -28.798 1.00 56.34 633 PRO A N 1
ATOM 5094 C CA . PRO A 1 633 ? 7.116 -25.428 -29.588 1.00 56.34 633 PRO A CA 1
ATOM 5095 C C . PRO A 1 633 ? 7.936 -26.330 -28.670 1.00 56.34 633 PRO A C 1
ATOM 5097 O O . PRO A 1 633 ? 8.343 -25.908 -27.592 1.00 56.34 633 PRO A O 1
ATOM 5100 N N . CYS A 1 634 ? 8.250 -27.546 -29.115 1.00 64.81 634 CYS A N 1
ATOM 5101 C CA . CYS A 1 634 ? 9.123 -28.439 -28.367 1.00 64.81 634 CYS A CA 1
ATOM 5102 C C . CYS A 1 634 ? 10.477 -27.759 -28.079 1.00 64.81 634 CYS A C 1
ATOM 5104 O O . CYS A 1 634 ? 11.266 -27.567 -29.017 1.00 64.81 634 CYS A O 1
ATOM 5106 N N . PRO A 1 635 ? 10.815 -27.478 -26.804 1.00 56.34 635 PRO A N 1
ATOM 5107 C CA . PRO A 1 635 ? 12.001 -26.696 -26.455 1.00 56.34 635 PRO A CA 1
ATOM 5108 C C . PRO A 1 635 ? 13.294 -27.403 -26.883 1.00 56.34 635 PRO A C 1
ATOM 5110 O O . PRO A 1 635 ? 14.234 -26.766 -27.358 1.00 56.34 635 PRO A O 1
ATOM 5113 N N . SER A 1 636 ? 13.315 -28.741 -26.838 1.00 71.44 636 SER A N 1
ATOM 5114 C CA . SER A 1 636 ? 14.438 -29.553 -27.329 1.00 71.44 636 SER A CA 1
ATOM 5115 C C . SER A 1 636 ? 14.667 -29.444 -28.842 1.00 71.44 636 SER A C 1
ATOM 5117 O O . SER A 1 636 ? 15.817 -29.408 -29.277 1.00 71.44 636 SER A O 1
ATOM 5119 N N . CYS A 1 637 ? 13.606 -29.360 -29.653 1.00 56.88 637 CYS A N 1
ATOM 5120 C CA . CYS A 1 637 ? 13.731 -29.196 -31.105 1.00 56.88 637 CYS A CA 1
ATOM 5121 C C . CYS A 1 637 ? 14.190 -27.779 -31.462 1.00 56.88 637 CYS A C 1
ATOM 5123 O O . CYS A 1 637 ? 15.080 -27.619 -32.298 1.00 56.88 637 CYS A O 1
ATOM 5125 N N . ALA A 1 638 ? 13.633 -26.771 -30.780 1.00 53.16 638 ALA A N 1
ATOM 5126 C CA . ALA A 1 638 ? 14.023 -25.373 -30.943 1.00 53.16 638 ALA A CA 1
ATOM 5127 C C . ALA A 1 638 ? 15.508 -25.161 -30.599 1.00 53.16 638 ALA A C 1
ATOM 5129 O O . ALA A 1 638 ? 16.251 -24.572 -31.384 1.00 53.16 638 ALA A O 1
ATOM 5130 N N . LYS A 1 639 ? 15.984 -25.742 -29.487 1.00 65.88 639 LYS A N 1
ATOM 5131 C CA . LYS A 1 639 ? 17.400 -25.698 -29.076 1.00 65.88 639 LYS A CA 1
ATOM 5132 C C . LYS A 1 639 ? 18.340 -26.355 -30.093 1.00 65.88 639 LYS A C 1
ATOM 5134 O O . LYS A 1 639 ? 19.483 -25.935 -30.238 1.00 65.88 639 LYS A O 1
ATOM 5139 N N . GLN A 1 640 ? 17.860 -27.367 -30.815 1.00 66.38 640 GLN A N 1
ATOM 5140 C CA . GLN A 1 640 ? 18.613 -28.061 -31.864 1.00 66.38 640 GLN A CA 1
ATOM 5141 C C . GLN A 1 640 ? 18.480 -27.411 -33.252 1.00 66.38 640 GLN A C 1
ATOM 5143 O O . GLN A 1 640 ? 18.963 -27.987 -34.225 1.00 66.38 640 GLN A O 1
ATOM 5148 N N . LYS A 1 641 ? 17.836 -26.236 -33.363 1.00 64.94 641 LYS A N 1
ATOM 5149 C CA . LYS A 1 641 ? 17.558 -25.538 -34.633 1.00 64.94 641 LYS A CA 1
ATOM 5150 C C . LYS A 1 641 ? 16.831 -26.417 -35.669 1.00 64.94 641 LYS A C 1
ATOM 5152 O O . LYS A 1 641 ? 17.042 -26.275 -36.870 1.00 64.94 641 LYS A O 1
ATOM 5157 N N . ARG A 1 642 ? 15.980 -27.341 -35.209 1.00 60.94 642 ARG A N 1
ATOM 5158 C CA . ARG A 1 642 ? 15.105 -28.168 -36.059 1.00 60.94 642 ARG A CA 1
ATOM 5159 C C . ARG A 1 642 ? 13.700 -27.578 -36.086 1.00 60.94 642 ARG A C 1
ATOM 5161 O O . ARG A 1 642 ? 13.332 -26.850 -35.168 1.00 60.94 642 ARG A O 1
ATOM 5168 N N . VAL A 1 643 ? 12.900 -27.940 -37.092 1.00 52.88 643 VAL A N 1
ATOM 5169 C CA . VAL A 1 643 ? 11.465 -27.607 -37.119 1.00 52.88 643 VAL A CA 1
ATOM 5170 C C . VAL A 1 643 ? 10.806 -28.222 -35.874 1.00 52.88 643 VAL A C 1
ATOM 5172 O O . VAL A 1 643 ? 10.812 -29.450 -35.737 1.00 52.88 643 VAL A O 1
ATOM 5175 N N . PRO A 1 644 ? 10.305 -27.412 -34.924 1.00 54.41 644 PRO A N 1
ATOM 5176 C CA . PRO A 1 644 ? 9.784 -27.936 -33.675 1.00 54.41 644 PRO A CA 1
ATOM 5177 C C . PRO A 1 644 ? 8.430 -28.608 -33.889 1.00 54.41 644 PRO A C 1
ATOM 5179 O O . PRO A 1 644 ? 7.576 -28.101 -34.612 1.00 54.41 644 PRO A O 1
ATOM 5182 N N . HIS A 1 645 ? 8.223 -29.747 -33.227 1.00 64.12 645 HIS A N 1
ATOM 5183 C CA . HIS A 1 645 ? 6.868 -30.242 -33.008 1.00 64.12 645 HIS A CA 1
ATOM 5184 C C . HIS A 1 645 ? 6.136 -29.266 -32.089 1.00 64.12 645 HIS A C 1
ATOM 5186 O O . HIS A 1 645 ? 6.721 -28.797 -31.111 1.00 64.12 645 HIS A O 1
ATOM 5192 N N . PHE A 1 646 ? 4.876 -28.979 -32.383 1.00 62.91 646 PHE A N 1
ATOM 5193 C CA . PHE A 1 646 ? 4.044 -28.120 -31.552 1.00 62.91 646 PHE A CA 1
ATOM 5194 C C . PHE A 1 646 ? 3.053 -28.981 -30.789 1.00 62.91 646 PHE A C 1
ATOM 5196 O O . PHE A 1 646 ? 2.290 -29.733 -31.395 1.00 62.91 646 PHE A O 1
ATOM 5203 N N . PHE A 1 647 ? 3.077 -28.876 -29.464 1.00 66.06 647 PHE A N 1
ATOM 5204 C CA . PHE A 1 647 ? 2.186 -29.662 -28.626 1.00 66.06 647 PHE A CA 1
ATOM 5205 C C . PHE A 1 647 ? 0.764 -29.111 -28.647 1.00 66.06 647 PHE A C 1
ATOM 5207 O O . PHE A 1 647 ? 0.546 -27.898 -28.663 1.00 66.06 647 PHE A O 1
ATOM 5214 N N . SER A 1 648 ? -0.212 -30.021 -28.622 1.00 64.94 648 SER A N 1
ATOM 5215 C CA . SER A 1 648 ? -1.615 -29.653 -28.456 1.00 64.94 648 SER A CA 1
ATOM 5216 C C . SER A 1 648 ? -1.843 -29.155 -27.035 1.00 64.94 648 SER A C 1
ATOM 5218 O O . SER A 1 648 ? -1.642 -29.900 -26.075 1.00 64.94 648 SER A O 1
ATOM 5220 N N . ARG A 1 649 ? -2.353 -27.927 -26.896 1.00 55.88 649 ARG A N 1
ATOM 5221 C CA . ARG A 1 649 ? -2.710 -27.343 -25.595 1.00 55.88 649 ARG A CA 1
ATOM 5222 C C . ARG A 1 649 ? -3.638 -28.255 -24.790 1.00 55.88 649 ARG A C 1
ATOM 5224 O O . ARG A 1 649 ? -3.466 -28.391 -23.587 1.00 55.88 649 ARG A O 1
ATOM 5231 N N . ARG A 1 650 ? -4.594 -28.922 -25.445 1.00 52.81 650 ARG A N 1
ATOM 5232 C CA . ARG A 1 650 ? -5.516 -29.856 -24.778 1.00 52.81 650 ARG A CA 1
ATOM 5233 C C . ARG A 1 650 ? -4.787 -31.079 -24.211 1.00 52.81 650 ARG A C 1
ATOM 5235 O O . ARG A 1 650 ? -5.143 -31.524 -23.125 1.00 52.81 650 ARG A O 1
ATOM 5242 N N . ALA A 1 651 ? -3.769 -31.582 -24.912 1.00 59.34 651 ALA A N 1
ATOM 5243 C CA . ALA A 1 651 ? -2.937 -32.686 -24.437 1.00 59.34 651 ALA A CA 1
ATOM 5244 C C . ALA A 1 651 ? -2.074 -32.250 -23.240 1.00 59.34 651 ALA A C 1
ATOM 5246 O O . ALA A 1 651 ? -2.188 -32.856 -22.176 1.00 59.34 651 ALA A O 1
ATOM 5247 N N . CYS A 1 652 ? -1.361 -31.119 -23.349 1.00 55.88 652 CYS A N 1
ATOM 5248 C CA . CYS A 1 652 ? -0.555 -30.571 -22.251 1.00 55.88 652 CYS A CA 1
ATOM 5249 C C . CYS A 1 652 ? -1.399 -30.312 -20.996 1.00 55.88 652 CYS A C 1
ATOM 5251 O O . CYS A 1 652 ? -1.061 -30.777 -19.914 1.00 55.88 652 CYS A O 1
ATOM 5253 N N . LEU A 1 653 ? -2.550 -29.639 -21.137 1.00 48.28 653 LEU A N 1
ATOM 5254 C CA . LEU A 1 653 ? -3.438 -29.335 -20.009 1.00 48.28 653 LEU A CA 1
ATOM 5255 C C . LEU A 1 653 ? -3.986 -30.596 -19.327 1.00 48.28 653 LEU A C 1
ATOM 5257 O O . LEU A 1 653 ? -4.211 -30.583 -18.120 1.00 48.28 653 LEU A O 1
ATOM 5261 N N . SER A 1 654 ? -4.186 -31.684 -20.077 1.00 54.88 654 SER A N 1
ATOM 5262 C CA . SER A 1 654 ? -4.644 -32.963 -19.518 1.00 54.88 654 SER A CA 1
ATOM 5263 C C . SER A 1 654 ? -3.565 -33.721 -18.735 1.00 54.88 654 SER A C 1
ATOM 5265 O O . SER A 1 654 ? -3.901 -34.631 -17.980 1.00 54.88 654 SER A O 1
ATOM 5267 N N . LYS A 1 655 ? -2.289 -33.342 -18.893 1.00 56.47 655 LYS A N 1
ATOM 5268 C CA . LYS A 1 655 ? -1.123 -33.975 -18.255 1.00 56.47 655 LYS A CA 1
ATOM 5269 C C . LYS A 1 655 ? -0.353 -33.039 -17.319 1.00 56.47 655 LYS A C 1
ATOM 5271 O O . LYS A 1 655 ? 0.755 -33.375 -16.910 1.00 56.47 655 LYS A O 1
ATOM 5276 N N . LEU A 1 656 ? -0.929 -31.882 -16.982 1.00 46.06 656 LEU A N 1
ATOM 5277 C CA . LEU A 1 656 ? -0.338 -30.948 -16.029 1.00 46.06 656 LEU A CA 1
ATOM 5278 C C . LEU A 1 656 ? -0.196 -31.604 -14.657 1.00 46.06 656 LEU A C 1
ATOM 5280 O O . LEU A 1 656 ? -1.174 -32.065 -14.063 1.00 46.06 656 LEU A O 1
ATOM 5284 N N . ASP A 1 657 ? 1.024 -31.597 -14.139 1.00 47.28 657 ASP A N 1
ATOM 5285 C CA . ASP A 1 657 ? 1.304 -32.007 -12.774 1.00 47.28 657 ASP A CA 1
ATOM 5286 C C . ASP A 1 657 ? 1.161 -30.834 -11.781 1.00 47.28 657 ASP A C 1
ATOM 5288 O O . ASP A 1 657 ? 0.732 -29.721 -12.103 1.00 47.28 657 ASP A O 1
ATOM 5292 N N . ARG A 1 658 ? 1.513 -31.088 -10.516 1.00 34.06 658 ARG A N 1
ATOM 5293 C CA . ARG A 1 658 ? 1.433 -30.094 -9.434 1.00 34.06 658 ARG A CA 1
ATOM 5294 C C . ARG A 1 658 ? 2.393 -28.910 -9.617 1.00 34.06 658 ARG A C 1
ATOM 5296 O O . ARG A 1 658 ? 2.211 -27.910 -8.922 1.00 34.06 658 ARG A O 1
ATOM 5303 N N . THR A 1 659 ? 3.378 -29.017 -10.508 1.00 37.16 659 THR A N 1
ATOM 5304 C CA . THR A 1 659 ? 4.362 -27.977 -10.838 1.00 37.16 659 THR A CA 1
ATOM 5305 C C . THR A 1 659 ? 3.987 -27.168 -12.082 1.00 37.16 659 THR A C 1
ATOM 5307 O O . THR A 1 659 ? 4.765 -26.316 -12.495 1.00 37.16 659 THR A O 1
ATOM 5310 N N . LEU A 1 660 ? 2.774 -27.362 -12.626 1.00 41.19 660 LEU A N 1
ATOM 5311 C CA . LEU A 1 660 ? 2.292 -26.729 -13.863 1.00 41.19 660 LEU A CA 1
ATOM 5312 C C . LEU A 1 660 ? 3.146 -27.070 -15.093 1.00 41.19 660 LEU A C 1
ATOM 5314 O O . LEU A 1 660 ? 3.106 -26.355 -16.090 1.00 41.19 660 LEU A O 1
ATOM 5318 N N . THR A 1 661 ? 3.878 -28.177 -15.025 1.00 46.28 661 THR A N 1
ATOM 5319 C CA . THR A 1 661 ? 4.647 -28.738 -16.130 1.00 46.28 661 THR A CA 1
ATOM 5320 C C . THR A 1 661 ? 3.907 -29.952 -16.668 1.00 46.28 661 THR A C 1
ATOM 5322 O O . THR A 1 661 ? 3.399 -30.771 -15.900 1.00 46.28 661 THR A O 1
ATOM 5325 N N . ALA A 1 662 ? 3.805 -30.077 -17.987 1.00 66.19 662 ALA A N 1
ATOM 5326 C CA . ALA A 1 662 ? 3.255 -31.266 -18.621 1.00 66.19 662 ALA A CA 1
ATOM 5327 C C . ALA A 1 662 ? 4.380 -32.031 -19.319 1.00 66.19 662 ALA A C 1
ATOM 5329 O O . ALA A 1 662 ? 5.029 -31.504 -20.219 1.00 66.19 662 ALA A O 1
ATOM 5330 N N . LYS A 1 663 ? 4.603 -33.291 -18.935 1.00 80.69 663 LYS A N 1
ATOM 5331 C CA . LYS A 1 663 ? 5.524 -34.165 -19.667 1.00 80.69 663 LYS A CA 1
ATOM 5332 C C . LYS A 1 663 ? 4.845 -34.695 -20.916 1.00 80.69 663 LYS A C 1
ATOM 5334 O O . LYS A 1 663 ? 3.886 -35.465 -20.842 1.00 80.69 663 LYS A O 1
ATOM 5339 N N . GLU A 1 664 ? 5.343 -34.271 -22.070 1.00 81.88 664 GLU A N 1
ATOM 5340 C CA . GLU A 1 664 ? 4.838 -34.703 -23.366 1.00 81.88 664 GLU A CA 1
ATOM 5341 C C . GLU A 1 664 ? 5.954 -35.273 -24.234 1.00 81.88 664 GLU A C 1
ATOM 5343 O O . GLU A 1 664 ? 7.078 -34.771 -24.287 1.00 81.88 664 GLU A O 1
ATOM 5348 N N . TYR A 1 665 ? 5.634 -36.349 -24.948 1.00 87.75 665 TYR A N 1
ATOM 5349 C CA . TYR A 1 665 ? 6.570 -36.975 -25.868 1.00 87.75 665 TYR A CA 1
ATOM 5350 C C . TYR A 1 665 ? 6.572 -36.231 -27.202 1.00 87.75 665 TYR A C 1
ATOM 5352 O O . TYR A 1 665 ? 5.557 -36.160 -27.893 1.00 87.75 665 TYR A O 1
ATOM 5360 N N . CYS A 1 666 ? 7.725 -35.693 -27.593 1.00 81.62 666 CYS A N 1
ATOM 5361 C CA . CYS A 1 666 ? 7.901 -35.058 -28.890 1.00 81.62 666 CYS A CA 1
ATOM 5362 C C . CYS A 1 666 ? 8.206 -36.109 -29.971 1.00 81.62 666 CYS A C 1
ATOM 5364 O O . CYS A 1 666 ? 9.313 -36.660 -29.964 1.00 81.62 666 CYS A O 1
ATOM 5366 N N . PRO A 1 667 ? 7.328 -36.332 -30.965 1.00 77.44 667 PRO A N 1
ATOM 5367 C CA . PRO A 1 667 ? 7.606 -37.262 -32.057 1.00 77.44 667 PRO A CA 1
ATOM 5368 C C . PRO A 1 667 ? 8.758 -36.788 -32.959 1.00 77.44 667 PRO A C 1
ATOM 5370 O O . PRO A 1 667 ? 9.465 -37.619 -33.523 1.00 77.44 667 PRO A O 1
ATOM 5373 N N . SER A 1 668 ? 9.008 -35.474 -33.059 1.00 77.88 668 SER A N 1
ATOM 5374 C CA . SER A 1 668 ? 10.074 -34.932 -33.919 1.00 77.88 668 SER A CA 1
ATOM 5375 C C . SER A 1 668 ? 11.486 -35.130 -33.362 1.00 77.88 668 SER A C 1
ATOM 5377 O O . SER A 1 668 ? 12.423 -35.298 -34.140 1.00 77.88 668 SER A O 1
ATOM 5379 N N . CYS A 1 669 ? 11.679 -35.098 -32.036 1.00 85.75 669 CYS A N 1
ATOM 5380 C CA . CYS A 1 669 ? 12.994 -35.361 -31.428 1.00 85.75 669 CYS A CA 1
ATOM 5381 C C . CYS A 1 669 ? 13.066 -36.652 -30.613 1.00 85.75 669 CYS A C 1
ATOM 5383 O O . CYS A 1 669 ? 14.121 -36.918 -30.042 1.00 85.75 669 CYS A O 1
ATOM 5385 N N . GLN A 1 670 ? 11.980 -37.427 -30.560 1.00 89.94 670 GLN A N 1
ATOM 5386 C CA . GLN A 1 670 ? 11.860 -38.681 -29.814 1.00 89.94 670 GLN A CA 1
ATOM 5387 C C . GLN A 1 670 ? 12.262 -38.560 -28.336 1.00 89.94 670 GLN A C 1
ATOM 5389 O O . GLN A 1 670 ? 12.882 -39.455 -27.765 1.00 89.94 670 GLN A O 1
ATOM 5394 N N . ARG A 1 671 ? 11.940 -37.422 -27.714 1.00 85.62 671 ARG A N 1
ATOM 5395 C CA . ARG A 1 671 ? 12.236 -37.143 -26.303 1.00 85.62 671 ARG A CA 1
ATOM 5396 C C . ARG A 1 671 ? 10.972 -36.715 -25.593 1.00 85.62 671 ARG A C 1
ATOM 5398 O O . ARG A 1 671 ? 10.177 -35.965 -26.156 1.00 85.62 671 ARG A O 1
ATOM 5405 N N . GLU A 1 672 ? 10.845 -37.151 -24.353 1.00 87.25 672 GLU A N 1
ATOM 5406 C CA . GLU A 1 672 ? 9.922 -36.544 -23.408 1.00 87.25 672 GLU A CA 1
ATOM 5407 C C . GLU A 1 672 ? 10.470 -35.169 -23.022 1.00 87.25 672 GLU A C 1
ATOM 5409 O O . GLU A 1 672 ? 11.670 -35.008 -22.774 1.00 87.25 672 GLU A O 1
ATOM 5414 N N . VAL A 1 673 ? 9.615 -34.159 -23.079 1.00 79.00 673 VAL A N 1
ATOM 5415 C CA . VAL A 1 673 ? 9.969 -32.782 -22.757 1.00 79.00 673 VAL A CA 1
ATOM 5416 C C . VAL A 1 673 ? 8.940 -32.222 -21.799 1.00 79.00 673 VAL A C 1
ATOM 5418 O O . VAL A 1 673 ? 7.751 -32.514 -21.918 1.00 79.00 673 VAL A O 1
ATOM 5421 N N . ASP A 1 674 ? 9.420 -31.423 -20.857 1.00 75.50 674 ASP A N 1
ATOM 5422 C CA . ASP A 1 674 ? 8.559 -30.627 -19.999 1.00 75.50 674 ASP A CA 1
ATOM 5423 C C . ASP A 1 674 ? 8.045 -29.443 -20.833 1.00 75.50 674 ASP A C 1
ATOM 5425 O O . ASP A 1 674 ? 8.840 -28.693 -21.418 1.00 75.50 674 ASP A O 1
ATOM 5429 N N . VAL A 1 675 ? 6.720 -29.348 -20.960 1.00 58.19 675 VAL A N 1
ATOM 5430 C CA . VAL A 1 675 ? 5.984 -28.351 -21.754 1.00 58.19 675 VAL A CA 1
ATOM 5431 C C . VAL A 1 675 ? 5.142 -27.468 -20.857 1.00 58.19 675 VAL A C 1
ATOM 5433 O O . VAL A 1 675 ? 4.552 -28.009 -19.890 1.00 58.19 675 VAL A O 1
#